Protein AF-A0A915CAQ6-F1 (afdb_monomer_lite)

Sequence (391 aa):
MERIHHPRQPLRGRGKQTKGQKGREEISNFCSMNRKTSDKEQSPTSMRLNNSSSSASVASRLYTNGTRGSRRGSFGSEPELINFSDTENSIHEFNEICSQVSSLSKKVNDMEEERMTSSEERSRLRTDNAVLTERVHILEEQMQAAEQRWKEKLSEEKARNRDIIARMEREKQLEIESCALKYQVLEKDCADLRREKEKQREEITELRKSLHELRDQFNDSNALCAELEEERIKLEREYKRFREEAQQDIDSSSELVEELSRQTDELRRQNHVPIPRQGSIAEQIVSMEGEIERLRAENKQLREQSEDLQAQLLHDSVERGQSLLADRLPSLAEELNGKDSTELMNALKEQEICNQKLRVYINGILMRVIELHPEILEIKEEHDQASSGAS

InterPro domains:
  IPR019018 Rab-binding domain FIP-RBD [PF09457] (343-380)
  IPR019018 Rab-binding domain FIP-RBD [PS51511] (318-380)
  IPR037245 FIP-RBD, C-terminal domain superfamily [SSF144270] (330-380)
  IPR051977 Rab11-interacting regulator of endocytosis and ciliogenesis [PTHR15726] (28-380)
  IPR057316 Rab11-FIP3/4 domain [PF25450] (122-243)

Radius of gyration: 86.71 Å; chains: 1; bounding box: 154×64×251 Å

Secondary structure (DSSP, 8-state):
----PPPP-----------HHHHHHHHHHHHHHHTSSS----------------THHHHTTSS-----------------------TTHHHHHHHHHHHHHHHHHHHHHHHHHHHHHHHHHHHHHHHHHHHHHHHHHHHHHHHHHHHHHHHHHHHHHHHHHHHHHHHHHHHHHHHHHHHHHHHHHHHHHHHHHHHHHHHHHHHHHHHHHHHHHHHHHHHHHHHHHHHHHHHHHHHHHHHHHHHHHHHHHHHHHHHHHHHHHHHHHHHHHHTTS-------HHHHHHHHHHHHHHHHHHHHHHHHHHHHHHHHHHHHHHHHHHHTTS-----GGGSTTSSHHHHHHHHHHHHHHHHHHHHHHHHHHHHHHHHH-GGGS--------S-----

Structure (mmCIF, N/CA/C/O backbone):
data_AF-A0A915CAQ6-F1
#
_entry.id   AF-A0A915CAQ6-F1
#
loop_
_atom_site.group_PDB
_atom_site.id
_atom_site.type_symbol
_atom_site.label_atom_id
_atom_site.label_alt_id
_atom_site.label_comp_id
_atom_site.label_asym_id
_atom_site.label_entity_id
_atom_site.label_seq_id
_atom_site.pdbx_PDB_ins_code
_atom_site.Cartn_x
_atom_site.Cartn_y
_atom_site.Cartn_z
_atom_site.occupancy
_atom_site.B_iso_or_equiv
_atom_site.auth_seq_id
_atom_site.auth_comp_id
_atom_site.auth_asym_id
_atom_site.auth_atom_id
_atom_site.pdbx_PDB_model_num
ATOM 1 N N . MET A 1 1 ? 18.342 -4.788 39.496 1.00 45.66 1 MET A N 1
ATOM 2 C CA . MET A 1 1 ? 17.064 -4.222 39.015 1.00 45.66 1 MET A CA 1
ATOM 3 C C . MET A 1 1 ? 17.383 -2.960 38.243 1.00 45.66 1 MET A C 1
ATOM 5 O O . MET A 1 1 ? 17.921 -2.019 38.816 1.00 45.66 1 MET A O 1
ATOM 9 N N . GLU A 1 2 ? 17.195 -3.013 36.931 1.00 39.81 2 GLU A N 1
ATOM 10 C CA . GLU A 1 2 ? 17.749 -2.048 35.978 1.00 39.81 2 GLU A CA 1
ATOM 11 C C . GLU A 1 2 ? 16.844 -0.822 35.809 1.00 39.81 2 GLU A C 1
ATOM 13 O O . GLU A 1 2 ? 15.620 -0.920 35.887 1.00 39.81 2 GLU A O 1
ATOM 18 N N . ARG A 1 3 ? 17.448 0.346 35.556 1.00 45.06 3 ARG A N 1
ATOM 19 C CA . ARG A 1 3 ? 16.719 1.562 35.172 1.00 45.06 3 ARG A CA 1
ATOM 20 C C . ARG A 1 3 ? 16.731 1.681 33.652 1.00 45.06 3 ARG A C 1
ATOM 22 O O . ARG A 1 3 ? 17.784 1.928 33.070 1.00 45.06 3 ARG A O 1
ATOM 29 N N . ILE A 1 4 ? 15.571 1.545 33.016 1.00 51.53 4 ILE A N 1
ATOM 30 C CA . ILE A 1 4 ? 15.434 1.730 31.567 1.00 51.53 4 ILE A CA 1
ATOM 31 C C . ILE A 1 4 ? 15.191 3.216 31.276 1.00 51.53 4 ILE A C 1
ATOM 33 O O . ILE A 1 4 ? 14.146 3.771 31.610 1.00 51.53 4 ILE A O 1
ATOM 37 N N . HIS A 1 5 ? 16.168 3.869 30.642 1.00 47.50 5 HIS A N 1
ATOM 38 C CA . HIS A 1 5 ? 16.011 5.212 30.082 1.00 47.50 5 HIS A CA 1
ATOM 39 C C . HIS A 1 5 ? 15.305 5.141 28.718 1.00 47.50 5 HIS A C 1
ATOM 41 O O . HIS A 1 5 ? 15.826 4.536 27.783 1.00 47.50 5 HIS A O 1
ATOM 47 N N . HIS A 1 6 ? 14.175 5.837 28.564 1.00 49.22 6 HIS A N 1
ATOM 48 C CA . HIS A 1 6 ? 13.579 6.111 27.251 1.00 49.22 6 HIS A CA 1
ATOM 49 C C . HIS A 1 6 ? 13.949 7.521 26.753 1.00 49.22 6 HIS A C 1
ATOM 51 O O . HIS A 1 6 ? 13.659 8.499 27.448 1.00 49.22 6 HIS A O 1
ATOM 57 N N . PRO A 1 7 ? 14.524 7.670 25.544 1.00 52.81 7 PRO A N 1
ATOM 58 C CA . PRO A 1 7 ? 14.706 8.972 24.914 1.00 52.81 7 PRO A CA 1
ATOM 59 C C . PRO A 1 7 ? 13.435 9.398 24.158 1.00 52.81 7 PRO A C 1
ATOM 61 O O . PRO A 1 7 ? 12.942 8.680 23.288 1.00 52.81 7 PRO A O 1
ATOM 64 N N . ARG A 1 8 ? 12.922 10.603 24.437 1.00 42.84 8 ARG A N 1
ATOM 65 C CA . ARG A 1 8 ? 11.896 11.242 23.594 1.00 42.84 8 ARG A CA 1
ATOM 66 C C . ARG A 1 8 ? 12.526 11.718 22.279 1.00 42.84 8 ARG A C 1
ATOM 68 O O . ARG A 1 8 ? 13.464 12.509 22.310 1.00 42.84 8 ARG A O 1
ATOM 75 N N . GLN A 1 9 ? 11.958 11.323 21.139 1.00 44.25 9 GLN A N 1
ATOM 76 C CA . GLN A 1 9 ? 12.182 11.988 19.846 1.00 44.25 9 GLN A CA 1
ATOM 77 C C . GLN A 1 9 ? 10.931 12.785 19.426 1.00 44.25 9 GLN A C 1
ATOM 79 O O . GLN A 1 9 ? 9.815 12.359 19.730 1.00 44.25 9 GLN A O 1
ATOM 84 N N . PRO A 1 10 ? 11.079 13.932 18.735 1.00 48.22 10 PRO A N 1
ATOM 85 C CA . PRO A 1 10 ? 9.948 14.763 18.329 1.00 48.22 10 PRO A CA 1
ATOM 86 C C . PRO A 1 10 ? 9.259 14.236 17.059 1.00 48.22 10 PRO A C 1
ATOM 88 O O . PRO A 1 10 ? 9.901 13.934 16.051 1.00 48.22 10 PRO A O 1
ATOM 91 N N . LEU A 1 11 ? 7.925 14.201 17.080 1.00 39.47 11 LEU A N 1
ATOM 92 C CA . LEU A 1 11 ? 7.094 13.817 15.936 1.00 39.47 11 LEU A CA 1
ATOM 93 C C . LEU A 1 11 ? 7.139 14.886 14.832 1.00 39.47 11 LEU A C 1
ATOM 95 O O . LEU A 1 11 ? 6.496 15.930 14.925 1.00 39.47 11 LEU A O 1
ATOM 99 N N . ARG A 1 12 ? 7.857 14.607 13.738 1.00 41.31 12 ARG A N 1
ATOM 100 C CA . ARG A 1 12 ? 7.813 15.432 12.520 1.00 41.31 12 ARG A CA 1
ATOM 101 C C . ARG A 1 12 ? 6.602 15.053 11.666 1.00 41.31 12 ARG A C 1
ATOM 103 O O . ARG A 1 12 ? 6.650 14.098 10.891 1.00 41.31 12 ARG A O 1
ATOM 110 N N . GLY A 1 13 ? 5.528 15.834 11.767 1.00 47.59 13 GLY A N 1
ATOM 111 C CA . GLY A 1 13 ? 4.395 15.732 10.849 1.00 47.59 13 GLY A CA 1
ATOM 112 C C . GLY A 1 13 ? 4.826 15.992 9.399 1.00 47.59 13 GLY A C 1
ATOM 113 O O . GLY A 1 13 ? 5.333 17.063 9.074 1.00 47.59 13 GLY A O 1
ATOM 114 N N . ARG A 1 14 ? 4.615 15.015 8.510 1.00 42.25 14 ARG A N 1
ATOM 115 C CA . ARG A 1 14 ? 4.667 15.205 7.052 1.00 42.25 14 ARG A CA 1
ATOM 116 C C . ARG A 1 14 ? 3.312 14.847 6.460 1.00 42.25 14 ARG A C 1
ATOM 118 O O . ARG A 1 14 ? 2.962 13.670 6.387 1.00 42.25 14 ARG A O 1
ATOM 125 N N . GLY A 1 15 ? 2.575 15.862 6.013 1.00 38.72 15 GLY A N 1
ATOM 126 C CA . GLY A 1 15 ? 1.339 15.671 5.260 1.00 38.72 15 GLY A CA 1
ATOM 127 C C . GLY A 1 15 ? 1.595 14.852 3.993 1.00 38.72 15 GLY A C 1
ATOM 128 O O . GLY A 1 15 ? 2.467 15.185 3.190 1.00 38.72 15 GLY A O 1
ATOM 129 N N . LYS A 1 16 ? 0.840 13.765 3.813 1.00 45.66 16 LYS A N 1
ATOM 130 C CA . LYS A 1 16 ? 0.852 12.952 2.590 1.00 45.66 16 LYS A CA 1
ATOM 131 C C . LYS A 1 16 ? -0.248 13.431 1.639 1.00 45.66 16 LYS A C 1
ATOM 133 O O . LYS A 1 16 ? -1.273 12.773 1.501 1.00 45.66 16 LYS A O 1
ATOM 138 N N . GLN A 1 17 ? -0.022 14.556 0.965 1.00 45.34 17 GLN A N 1
ATOM 139 C CA . GLN A 1 17 ? -0.811 14.920 -0.214 1.00 45.34 17 GLN A CA 1
ATOM 140 C C . GLN A 1 17 ? -0.200 14.300 -1.487 1.00 45.34 17 GLN A C 1
ATOM 142 O O . GLN A 1 17 ? 1.003 14.378 -1.731 1.00 45.34 17 GLN A O 1
ATOM 147 N N . THR A 1 18 ? -1.063 13.629 -2.256 1.00 50.72 18 THR A N 1
ATOM 148 C CA . THR A 1 18 ? -1.035 13.531 -3.731 1.00 50.72 18 THR A CA 1
ATOM 149 C C . THR A 1 18 ? 0.315 13.277 -4.434 1.00 50.72 18 THR A C 1
ATOM 151 O O . THR A 1 18 ? 0.734 14.032 -5.308 1.00 50.72 18 THR A O 1
ATOM 154 N N . LYS A 1 19 ? 0.953 12.123 -4.175 1.00 48.00 19 LYS A N 1
ATOM 155 C CA . LYS A 1 19 ? 2.024 11.591 -5.057 1.00 48.00 19 LYS A CA 1
ATOM 156 C C . LYS A 1 19 ? 1.569 10.567 -6.110 1.00 48.00 19 LYS A C 1
ATOM 158 O O . LYS A 1 19 ? 2.335 10.270 -7.016 1.00 48.00 19 LYS A O 1
ATOM 163 N N . GLY A 1 20 ? 0.335 10.058 -6.032 1.00 46.19 20 GLY A N 1
ATOM 164 C CA . GLY A 1 20 ? -0.175 9.043 -6.969 1.00 46.19 20 GLY A CA 1
ATOM 165 C C . GLY A 1 20 ? -0.535 9.563 -8.369 1.00 46.19 20 GLY A C 1
ATOM 166 O O . GLY A 1 20 ? -0.403 8.825 -9.337 1.00 46.19 20 GLY A O 1
ATOM 167 N N . GLN A 1 21 ? -0.957 10.827 -8.497 1.00 47.28 21 GLN A N 1
ATOM 168 C CA . GLN A 1 21 ? -1.364 11.401 -9.791 1.00 47.28 21 GLN A CA 1
ATOM 169 C C . GLN A 1 21 ? -0.182 11.957 -10.600 1.00 47.28 21 GLN A C 1
ATOM 171 O O . GLN A 1 21 ? -0.103 11.687 -11.795 1.00 47.28 21 GLN A O 1
ATOM 176 N N . LYS A 1 22 ? 0.794 12.616 -9.952 1.00 48.00 22 LYS A N 1
ATOM 177 C CA . LYS A 1 22 ? 1.984 13.150 -10.647 1.00 48.00 22 LYS A CA 1
ATOM 178 C C . LYS A 1 22 ? 2.792 12.076 -11.381 1.00 48.00 22 LYS A C 1
ATOM 180 O O . LYS A 1 22 ? 3.238 12.322 -12.491 1.00 48.00 22 LYS A O 1
ATOM 185 N N . GLY A 1 23 ? 2.898 10.864 -10.828 1.00 47.53 23 GLY A N 1
ATOM 186 C CA . GLY A 1 23 ? 3.593 9.758 -11.500 1.00 47.53 23 GLY A CA 1
ATOM 187 C C . GLY A 1 23 ? 2.935 9.313 -12.815 1.00 47.53 23 GLY A C 1
ATOM 188 O O . GLY A 1 23 ? 3.640 8.967 -13.758 1.00 47.53 23 GLY A O 1
ATOM 189 N N . ARG A 1 24 ? 1.597 9.362 -12.922 1.00 53.81 24 ARG A N 1
ATOM 190 C CA . ARG A 1 24 ? 0.892 9.008 -14.169 1.00 53.81 24 ARG A CA 1
ATOM 191 C C . ARG A 1 24 ? 1.037 10.103 -15.235 1.00 53.81 24 ARG A C 1
ATOM 193 O O . ARG A 1 24 ? 1.208 9.778 -16.408 1.00 53.81 24 ARG A O 1
ATOM 200 N N . GLU A 1 25 ? 1.044 11.376 -14.840 1.00 50.06 25 GLU A N 1
ATOM 201 C CA . GLU A 1 25 ? 1.301 12.497 -15.759 1.00 50.06 25 GLU A CA 1
ATOM 202 C C . GLU A 1 25 ? 2.766 12.562 -16.211 1.00 50.06 25 GLU A C 1
ATOM 204 O O . GLU A 1 25 ? 3.023 12.756 -17.395 1.00 50.06 25 GLU A O 1
ATOM 209 N N . GLU A 1 26 ? 3.737 12.335 -15.322 1.00 51.25 26 GLU A N 1
ATOM 210 C CA . GLU A 1 26 ? 5.166 12.341 -15.669 1.00 51.25 26 GLU A CA 1
ATOM 211 C C . GLU A 1 26 ? 5.537 11.188 -16.621 1.00 51.25 26 GLU A C 1
ATOM 213 O O . GLU A 1 26 ? 6.258 11.417 -17.592 1.00 51.25 26 GLU A O 1
ATOM 218 N N . ILE A 1 27 ? 4.985 9.981 -16.437 1.00 55.75 27 ILE A N 1
ATOM 219 C CA . ILE A 1 27 ? 5.202 8.852 -17.364 1.00 55.75 27 ILE A CA 1
ATOM 220 C C . ILE A 1 27 ? 4.493 9.091 -18.710 1.00 55.75 27 ILE A C 1
ATOM 222 O O . ILE A 1 27 ? 5.084 8.849 -19.767 1.00 55.75 27 ILE A O 1
ATOM 226 N N . SER A 1 28 ? 3.265 9.625 -18.701 1.00 53.25 28 SER A N 1
ATOM 227 C CA . SER A 1 28 ? 2.545 10.000 -19.929 1.00 53.25 28 SER A CA 1
ATOM 228 C C . SER A 1 28 ? 3.283 11.092 -20.714 1.00 53.25 28 SER A C 1
ATOM 230 O O . SER A 1 28 ? 3.438 10.992 -21.934 1.00 53.25 28 SER A O 1
ATOM 232 N N . ASN A 1 29 ? 3.832 12.093 -20.019 1.00 49.09 29 ASN A N 1
ATOM 233 C CA . ASN A 1 29 ? 4.634 13.155 -20.621 1.00 49.09 29 ASN A CA 1
ATOM 234 C C . ASN A 1 29 ? 5.987 12.638 -21.127 1.00 49.09 29 ASN A C 1
ATOM 236 O O . ASN A 1 29 ? 6.391 13.014 -22.222 1.00 49.09 29 ASN A O 1
ATOM 240 N N . PHE A 1 30 ? 6.660 11.720 -20.424 1.00 49.66 30 PHE A N 1
ATOM 241 C CA . PHE A 1 30 ? 7.912 11.118 -20.905 1.00 49.66 30 PHE A CA 1
ATOM 242 C C . PHE A 1 30 ? 7.705 10.218 -22.139 1.00 49.66 30 PHE A C 1
ATOM 244 O O . PHE A 1 30 ? 8.549 10.179 -23.039 1.00 49.66 30 PHE A O 1
ATOM 251 N N . CYS A 1 31 ? 6.556 9.540 -22.235 1.00 50.69 31 CYS A N 1
ATOM 252 C CA . CYS A 1 31 ? 6.166 8.799 -23.436 1.00 50.69 31 CYS A CA 1
ATOM 253 C C . CYS A 1 31 ? 5.751 9.746 -24.584 1.00 50.69 31 CYS A C 1
ATOM 255 O O . CYS A 1 31 ? 6.116 9.524 -25.738 1.00 50.69 31 CYS A O 1
ATOM 257 N N . SER A 1 32 ? 5.068 10.854 -24.273 1.00 46.44 32 SER A N 1
ATOM 258 C CA . SER A 1 32 ? 4.627 11.858 -25.257 1.00 46.44 32 SER A CA 1
ATOM 259 C C . SER A 1 32 ? 5.766 12.730 -25.802 1.00 46.44 32 SER A C 1
ATOM 261 O O . SER A 1 32 ? 5.755 13.064 -26.987 1.00 46.44 32 SER A O 1
ATOM 263 N N . MET A 1 33 ? 6.782 13.051 -24.992 1.00 44.84 33 MET A N 1
ATOM 264 C CA . MET A 1 33 ? 8.000 13.738 -25.447 1.00 44.84 33 MET A CA 1
ATOM 265 C C . MET A 1 33 ? 8.790 12.887 -26.451 1.00 44.84 33 MET A C 1
ATOM 267 O O . MET A 1 33 ? 9.330 13.432 -27.409 1.00 44.84 33 MET A O 1
ATOM 271 N N . ASN A 1 34 ? 8.805 11.559 -26.287 1.00 42.62 34 ASN A N 1
ATOM 272 C CA . ASN A 1 34 ? 9.502 10.644 -27.200 1.00 42.62 34 ASN A CA 1
ATOM 273 C C . ASN A 1 34 ? 8.703 10.284 -28.469 1.00 42.62 34 ASN A C 1
ATOM 275 O O . ASN A 1 34 ? 9.288 9.777 -29.419 1.00 42.62 34 ASN A O 1
ATOM 279 N N . ARG A 1 35 ? 7.394 10.578 -28.542 1.00 42.09 35 ARG A N 1
ATOM 280 C CA . ARG A 1 35 ? 6.605 10.428 -29.787 1.00 42.09 35 ARG A CA 1
ATOM 281 C C . ARG A 1 35 ? 6.648 11.651 -30.712 1.00 42.09 35 ARG A C 1
ATOM 283 O O . ARG A 1 35 ? 6.119 11.580 -31.812 1.00 42.09 35 ARG A O 1
ATOM 290 N N . LYS A 1 36 ? 7.261 12.769 -30.300 1.00 40.84 36 LYS A N 1
ATOM 291 C CA . LYS A 1 36 ? 7.326 14.018 -31.094 1.00 40.84 36 LYS A CA 1
ATOM 292 C C . LYS A 1 36 ? 8.656 14.263 -31.821 1.00 40.84 36 LYS A C 1
ATOM 294 O O . LYS A 1 36 ? 8.844 15.332 -32.393 1.00 40.84 36 LYS A O 1
ATOM 299 N N . THR A 1 37 ? 9.559 13.284 -31.833 1.00 42.47 37 THR A N 1
ATOM 300 C CA . THR A 1 37 ? 10.855 13.344 -32.540 1.00 42.47 37 THR A CA 1
ATOM 301 C C . THR A 1 37 ? 10.961 12.375 -33.723 1.00 42.47 37 THR A C 1
ATOM 303 O O . THR A 1 37 ? 12.004 12.320 -34.365 1.00 42.47 37 THR A O 1
ATOM 306 N N . SER A 1 38 ? 9.883 11.657 -34.051 1.00 41.78 38 SER A N 1
ATOM 307 C CA . SER A 1 38 ? 9.782 10.778 -35.225 1.00 41.78 38 SER A CA 1
ATOM 308 C C . SER A 1 38 ? 8.689 11.286 -36.165 1.00 41.78 38 SER A C 1
ATOM 310 O O . SER A 1 38 ? 7.593 10.749 -36.159 1.00 41.78 38 SER A O 1
ATOM 312 N N . ASP A 1 39 ? 8.976 12.388 -36.867 1.00 43.59 39 ASP A N 1
ATOM 313 C CA . ASP A 1 39 ? 8.376 12.773 -38.162 1.00 43.59 39 ASP A CA 1
ATOM 314 C C . ASP A 1 39 ? 8.974 14.109 -38.630 1.00 43.59 39 ASP A C 1
ATOM 316 O O . ASP A 1 39 ? 8.360 15.180 -38.609 1.00 43.59 39 ASP A O 1
ATOM 320 N N . LYS A 1 40 ? 10.248 14.046 -39.027 1.00 38.53 40 LYS A N 1
ATOM 321 C CA . LYS A 1 40 ? 10.886 15.048 -39.885 1.00 38.53 40 LYS A CA 1
ATOM 322 C C . LYS A 1 40 ? 12.073 14.412 -40.598 1.00 38.53 40 LYS A C 1
ATOM 324 O O . LYS A 1 40 ? 13.230 14.659 -40.267 1.00 38.53 40 LYS A O 1
ATOM 329 N N . GLU A 1 41 ? 11.767 13.613 -41.619 1.00 42.31 41 GLU A N 1
ATOM 330 C CA . GLU A 1 41 ? 12.721 13.312 -42.687 1.00 42.31 41 GLU A CA 1
ATOM 331 C C . GLU A 1 41 ? 13.045 14.602 -43.459 1.00 42.31 41 GLU A C 1
ATOM 333 O O . GLU A 1 41 ? 12.572 14.851 -44.565 1.00 42.31 41 GLU A O 1
ATOM 338 N N . GLN A 1 42 ? 13.874 15.460 -42.866 1.00 38.00 42 GLN A N 1
ATOM 339 C CA . GLN A 1 42 ? 14.702 16.348 -43.663 1.00 38.00 42 GLN A CA 1
ATOM 340 C C . GLN A 1 42 ? 15.878 15.513 -44.146 1.00 38.00 42 GLN A C 1
ATOM 342 O O . GLN A 1 42 ? 16.728 15.099 -43.357 1.00 38.00 42 GLN A O 1
ATOM 347 N N . SER A 1 43 ? 15.882 15.233 -45.450 1.00 39.94 43 SER A N 1
ATOM 348 C CA . SER A 1 43 ? 16.961 14.517 -46.124 1.00 39.94 43 SER A CA 1
ATOM 349 C C . SER A 1 43 ? 18.317 15.079 -45.685 1.00 39.94 43 SER A C 1
ATOM 351 O O . SER A 1 43 ? 18.479 16.307 -45.740 1.00 39.94 43 SER A O 1
ATOM 353 N N . PRO A 1 44 ? 19.309 14.245 -45.317 1.00 40.28 44 PRO A N 1
ATOM 354 C CA . PRO A 1 44 ? 20.661 14.748 -45.157 1.00 40.28 44 PRO A CA 1
ATOM 355 C C . PRO A 1 44 ? 21.065 15.391 -46.481 1.00 40.28 44 PRO A C 1
ATOM 357 O O . PRO A 1 44 ? 20.856 14.811 -47.550 1.00 40.28 44 PRO A O 1
ATOM 360 N N . THR A 1 45 ? 21.592 16.609 -46.407 1.00 41.75 45 THR A N 1
ATOM 361 C CA . THR A 1 45 ? 22.032 17.386 -47.560 1.00 41.75 45 THR A CA 1
ATOM 362 C C . THR A 1 45 ? 23.013 16.564 -48.384 1.00 41.75 45 THR A C 1
ATOM 364 O O . THR A 1 45 ? 24.196 16.463 -48.066 1.00 41.75 45 THR A O 1
ATOM 367 N N . SER A 1 46 ? 22.511 15.987 -49.479 1.00 33.41 46 SER A N 1
ATOM 368 C CA . SER A 1 46 ? 23.353 15.454 -50.537 1.00 33.41 46 SER A CA 1
ATOM 369 C C . SER A 1 46 ? 24.246 16.597 -50.989 1.00 33.41 46 SER A C 1
ATOM 371 O O . SER A 1 46 ? 23.764 17.542 -51.619 1.00 33.41 46 SER A O 1
ATOM 373 N N . MET A 1 47 ? 25.543 16.513 -50.689 1.00 35.84 47 MET A N 1
ATOM 374 C CA . MET A 1 47 ? 26.521 17.344 -51.373 1.00 35.84 47 MET A CA 1
ATOM 375 C C . MET A 1 47 ? 26.396 17.004 -52.855 1.00 35.84 47 MET A C 1
ATOM 377 O O . MET A 1 47 ? 26.829 15.940 -53.297 1.00 35.84 47 MET A O 1
ATOM 381 N N . ARG A 1 48 ? 25.743 17.885 -53.620 1.00 39.25 48 ARG A N 1
ATOM 382 C CA . ARG A 1 48 ? 25.778 17.858 -55.080 1.00 39.25 48 ARG A CA 1
ATOM 383 C C . ARG A 1 48 ? 27.204 18.194 -55.502 1.00 39.25 48 ARG A C 1
ATOM 385 O O . ARG A 1 48 ? 27.510 19.329 -55.852 1.00 39.25 48 ARG A O 1
ATOM 392 N N . LEU A 1 49 ? 28.075 17.192 -55.463 1.00 38.69 49 LEU A N 1
ATOM 393 C CA . LEU A 1 49 ? 29.256 17.190 -56.304 1.00 38.69 49 LEU A CA 1
ATOM 394 C C . LEU A 1 49 ? 28.740 17.142 -57.741 1.00 38.69 49 LEU A C 1
ATOM 396 O O . LEU A 1 49 ? 28.046 16.203 -58.134 1.00 38.69 49 LEU A O 1
ATOM 400 N N . ASN A 1 50 ? 28.997 18.216 -58.487 1.00 35.88 50 ASN A N 1
ATOM 401 C CA . ASN A 1 50 ? 28.570 18.342 -59.873 1.00 35.88 50 ASN A CA 1
ATOM 402 C C . ASN A 1 50 ? 29.173 17.204 -60.701 1.00 35.88 50 ASN A C 1
ATOM 404 O O . ASN A 1 50 ? 30.336 17.273 -61.099 1.00 35.88 50 ASN A O 1
ATOM 408 N N . ASN A 1 51 ? 28.360 16.208 -61.052 1.00 48.44 51 ASN A N 1
ATOM 409 C CA . ASN A 1 51 ? 28.681 15.327 -62.165 1.00 48.44 51 ASN A CA 1
ATOM 410 C C . ASN A 1 51 ? 28.483 16.099 -63.478 1.00 48.44 51 ASN A C 1
ATOM 412 O O . ASN A 1 51 ? 27.435 16.021 -64.118 1.00 48.44 51 ASN A O 1
ATOM 416 N N . SER A 1 52 ? 29.461 16.934 -63.825 1.00 44.19 52 SER A N 1
ATOM 417 C CA . SER A 1 52 ? 29.534 17.667 -65.091 1.00 44.19 52 SER A CA 1
ATOM 418 C C . SER A 1 52 ? 30.962 18.140 -65.347 1.00 44.19 52 SER A C 1
ATOM 420 O O . SER A 1 52 ? 31.265 19.318 -65.167 1.00 44.19 52 SER A O 1
ATOM 422 N N . SER A 1 53 ? 31.833 17.213 -65.758 1.00 39.72 53 SER A N 1
ATOM 423 C CA . SER A 1 53 ? 32.818 17.389 -66.846 1.00 39.72 53 SER A CA 1
ATOM 424 C C . SER A 1 53 ? 33.757 16.183 -66.904 1.00 39.72 53 SER A C 1
ATOM 426 O O . SER A 1 53 ? 34.862 16.219 -66.371 1.00 39.72 53 SER A O 1
ATOM 428 N N . SER A 1 54 ? 33.347 15.112 -67.587 1.00 41.72 54 SER A N 1
ATOM 429 C CA . SER A 1 54 ? 34.303 14.081 -68.005 1.00 41.72 54 SER A CA 1
ATOM 430 C C . SER A 1 54 ? 35.311 14.697 -68.979 1.00 41.72 54 SER A C 1
ATOM 432 O O . SER A 1 54 ? 34.916 15.303 -69.983 1.00 41.72 54 SER A O 1
ATOM 434 N N . SER A 1 55 ? 36.603 14.489 -68.721 1.00 47.03 55 SER A N 1
ATOM 435 C CA . SER A 1 55 ? 37.737 15.014 -69.501 1.00 47.03 55 SER A CA 1
ATOM 436 C C . SER A 1 55 ? 37.686 14.654 -70.998 1.00 47.03 55 SER A C 1
ATOM 438 O O . SER A 1 55 ? 38.235 15.368 -71.835 1.00 47.03 55 SER A O 1
ATOM 440 N N . ALA A 1 56 ? 36.948 13.598 -71.359 1.00 49.53 56 ALA A N 1
ATOM 441 C CA . ALA A 1 56 ? 36.684 13.180 -72.738 1.00 49.53 56 ALA A CA 1
ATOM 442 C C . ALA A 1 56 ? 35.918 14.224 -73.589 1.00 49.53 56 ALA A C 1
ATOM 444 O O . ALA A 1 56 ? 36.060 14.256 -74.813 1.00 49.53 56 ALA A O 1
ATOM 445 N N . SER A 1 57 ? 35.132 15.108 -72.961 1.00 45.66 57 SER A N 1
ATOM 446 C CA . SER A 1 57 ? 34.252 16.067 -73.660 1.00 45.66 57 SER A CA 1
ATOM 447 C C . SER A 1 57 ? 35.014 17.183 -74.390 1.00 45.66 57 SER A C 1
ATOM 449 O O . SER A 1 57 ? 34.489 17.787 -75.326 1.00 45.66 57 SER A O 1
ATOM 451 N N . VAL A 1 58 ? 36.245 17.479 -73.957 1.00 51.09 58 VAL A N 1
ATOM 452 C CA . VAL A 1 58 ? 37.069 18.571 -74.505 1.00 51.09 58 VAL A CA 1
ATOM 453 C C . VAL A 1 58 ? 37.948 18.078 -75.662 1.00 51.09 58 VAL A C 1
ATOM 455 O O . VAL A 1 58 ? 38.122 18.793 -76.648 1.00 51.09 58 VAL A O 1
ATOM 458 N N . ALA A 1 59 ? 38.425 16.830 -75.603 1.00 47.22 59 ALA A N 1
ATOM 459 C CA . ALA A 1 59 ? 39.316 16.245 -76.611 1.00 47.22 59 ALA A CA 1
ATOM 460 C C . ALA A 1 59 ? 38.673 16.103 -78.008 1.00 47.22 59 ALA A C 1
ATOM 462 O O . ALA A 1 59 ? 39.353 16.237 -79.025 1.00 47.22 59 ALA A O 1
ATOM 463 N N . SER A 1 60 ? 37.351 15.908 -78.079 1.00 50.16 60 SER A N 1
ATOM 464 C CA . SER A 1 60 ? 36.634 15.726 -79.355 1.00 50.16 60 SER A CA 1
ATOM 465 C C . SER A 1 60 ? 36.471 17.014 -80.183 1.00 50.16 60 SER A C 1
ATOM 467 O O . SER A 1 60 ? 36.050 16.951 -81.336 1.00 50.16 60 SER A O 1
ATOM 469 N N . ARG A 1 61 ? 36.802 18.193 -79.631 1.00 51.91 61 ARG A N 1
ATOM 470 C CA . ARG A 1 61 ? 36.630 19.497 -80.307 1.00 51.91 61 ARG A CA 1
ATOM 471 C C . ARG A 1 61 ? 37.843 19.984 -81.109 1.00 51.91 61 ARG A C 1
ATOM 473 O O . ARG A 1 61 ? 37.746 21.029 -81.742 1.00 51.91 61 ARG A O 1
ATOM 480 N N . LEU A 1 62 ? 38.957 19.247 -81.112 1.00 51.59 62 LEU A N 1
ATOM 481 C CA . LEU A 1 62 ? 40.196 19.652 -81.800 1.00 51.59 62 LEU A CA 1
ATOM 482 C C . LEU A 1 62 ? 40.503 18.869 -83.091 1.00 51.59 62 LEU A C 1
ATOM 484 O O . LEU A 1 62 ? 41.445 19.218 -83.793 1.00 51.59 62 LEU A O 1
ATOM 488 N N . TYR A 1 63 ? 39.697 17.858 -83.442 1.00 47.16 63 TYR A N 1
ATOM 489 C CA . TYR A 1 63 ? 39.946 16.973 -84.596 1.00 47.16 63 TYR A CA 1
ATOM 490 C C . TYR A 1 63 ? 38.881 17.029 -85.707 1.00 47.16 63 TYR A C 1
ATOM 492 O O . TYR A 1 63 ? 38.810 16.137 -86.548 1.00 47.16 63 TYR A O 1
ATOM 500 N N . THR A 1 64 ? 38.068 18.089 -85.761 1.00 49.34 64 THR A N 1
ATOM 501 C CA . THR A 1 64 ? 37.101 18.314 -86.853 1.00 49.34 64 THR A CA 1
ATOM 502 C C . THR A 1 64 ? 37.077 19.770 -87.323 1.00 49.34 64 THR A C 1
ATOM 504 O O . THR A 1 64 ? 36.168 20.527 -87.005 1.00 49.34 64 THR A O 1
ATOM 507 N N . ASN A 1 65 ? 38.069 20.163 -88.132 1.00 39.75 65 ASN A N 1
ATOM 508 C CA . ASN A 1 65 ? 37.847 21.141 -89.206 1.00 39.75 65 ASN A CA 1
ATOM 509 C C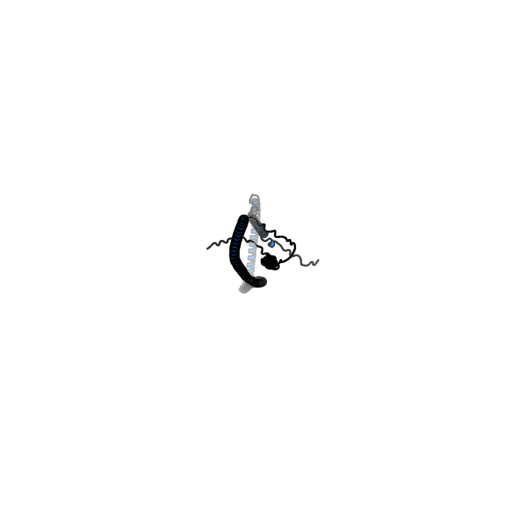 . ASN A 1 65 ? 38.974 21.108 -90.249 1.00 39.75 65 ASN A C 1
ATOM 511 O O . ASN A 1 65 ? 39.945 21.859 -90.191 1.00 39.75 65 ASN A O 1
ATOM 515 N N . GLY A 1 66 ? 38.812 20.230 -91.237 1.00 40.72 66 GLY A N 1
ATOM 516 C CA . GLY A 1 66 ? 39.528 20.338 -92.502 1.00 40.72 66 GLY A CA 1
ATOM 517 C C . GLY A 1 66 ? 38.758 21.197 -93.510 1.00 40.72 66 GLY A C 1
ATOM 518 O O . GLY A 1 66 ? 37.532 21.158 -93.574 1.00 40.72 66 GLY A O 1
ATOM 519 N N . THR A 1 67 ? 39.513 21.877 -94.373 1.00 44.91 67 THR A N 1
ATOM 520 C CA . THR A 1 67 ? 39.130 22.138 -95.773 1.00 44.91 67 THR A CA 1
ATOM 521 C C . THR A 1 67 ? 38.061 23.207 -96.063 1.00 44.91 67 THR A C 1
ATOM 523 O O . THR A 1 67 ? 36.952 22.919 -96.506 1.00 44.91 67 THR A O 1
ATOM 526 N N . ARG A 1 68 ? 38.487 24.474 -96.020 1.00 43.56 68 ARG A N 1
ATOM 527 C CA . ARG A 1 68 ? 38.114 25.545 -96.973 1.00 43.56 68 ARG A CA 1
ATOM 528 C C . ARG A 1 68 ? 39.327 26.488 -97.058 1.00 43.56 68 ARG A C 1
ATOM 530 O O . ARG A 1 68 ? 39.815 26.911 -96.024 1.00 43.56 68 ARG A O 1
ATOM 537 N N . GLY A 1 69 ? 39.909 26.835 -98.202 1.00 37.47 69 GLY A N 1
ATOM 538 C CA . GLY A 1 69 ? 39.440 26.697 -99.577 1.00 37.47 69 GLY A CA 1
ATOM 539 C C . GLY A 1 69 ? 39.386 28.070 -100.244 1.00 37.47 69 GLY A C 1
ATOM 540 O O . GLY A 1 69 ? 38.302 28.615 -100.408 1.00 37.47 69 GLY A O 1
ATOM 541 N N . SER A 1 70 ? 40.540 28.623 -100.629 1.00 37.16 70 SER A N 1
ATOM 542 C CA . SER A 1 70 ? 40.613 29.775 -101.535 1.00 37.16 70 SER A CA 1
ATOM 543 C C . SER A 1 70 ? 41.809 29.635 -102.477 1.00 37.16 70 SER A C 1
ATOM 545 O O . SER A 1 70 ? 42.865 29.143 -102.088 1.00 37.16 70 SER A O 1
ATOM 547 N N . ARG A 1 71 ? 41.606 30.009 -103.741 1.00 38.41 71 ARG A N 1
ATOM 548 C CA . ARG A 1 71 ? 42.566 29.886 -104.850 1.00 38.41 71 ARG A CA 1
ATOM 549 C C . ARG A 1 71 ? 43.116 31.270 -105.225 1.00 38.41 71 ARG A C 1
ATOM 551 O O . ARG A 1 71 ? 42.394 32.246 -105.045 1.00 38.41 71 ARG A O 1
ATOM 558 N N . ARG A 1 72 ? 44.245 31.276 -105.962 1.00 36.91 72 ARG A N 1
ATOM 559 C CA . ARG A 1 72 ? 44.494 32.023 -107.233 1.00 36.91 72 ARG A CA 1
ATOM 560 C C . ARG A 1 72 ? 45.723 32.956 -107.241 1.00 36.91 72 ARG A C 1
ATOM 562 O O . ARG A 1 72 ? 45.918 33.723 -106.312 1.00 36.91 72 ARG A O 1
ATOM 569 N N . GLY A 1 73 ? 46.450 32.944 -108.373 1.00 34.31 73 GLY A N 1
ATOM 570 C CA . GLY A 1 73 ? 47.604 33.812 -108.700 1.00 34.31 73 GLY A CA 1
ATOM 571 C C . GLY A 1 73 ? 48.944 33.087 -108.508 1.00 34.31 73 GLY A C 1
ATOM 572 O O . GLY A 1 73 ? 49.367 32.963 -107.372 1.00 34.31 73 GLY A O 1
ATOM 573 N N . SER A 1 74 ? 49.632 32.491 -109.494 1.00 38.09 74 SER A N 1
ATOM 574 C CA . SER A 1 74 ? 49.621 32.574 -110.974 1.00 38.09 74 SER A CA 1
ATOM 575 C C . SER A 1 74 ? 50.283 33.811 -111.600 1.00 38.09 74 SER A C 1
ATOM 577 O O . SER A 1 74 ? 49.562 34.666 -112.099 1.00 38.09 74 SER A O 1
ATOM 579 N N . PHE A 1 75 ? 51.622 33.802 -111.641 1.00 37.34 75 PHE A N 1
ATOM 580 C CA . PHE A 1 75 ? 52.570 34.432 -112.592 1.00 37.34 75 PHE A CA 1
ATOM 581 C C . PHE A 1 75 ? 53.928 33.703 -112.361 1.00 37.34 75 PHE A C 1
ATOM 583 O O . PHE A 1 75 ? 54.227 33.423 -111.204 1.00 37.34 75 PHE A O 1
ATOM 590 N N . GLY A 1 76 ? 54.768 33.269 -113.315 1.00 33.88 76 GLY A N 1
ATOM 591 C CA . GLY A 1 76 ? 54.776 33.406 -114.780 1.00 33.88 76 GLY A CA 1
ATOM 592 C C . GLY A 1 76 ? 55.198 34.812 -115.210 1.00 33.88 76 GLY A C 1
ATOM 593 O O . GLY A 1 76 ? 54.386 35.711 -115.037 1.00 33.88 76 GLY A O 1
ATOM 594 N N . SER A 1 77 ? 56.378 35.094 -115.765 1.00 37.19 77 SER A N 1
ATOM 595 C CA . SER A 1 77 ? 57.464 34.277 -116.360 1.00 37.19 77 SER A CA 1
ATOM 596 C C . SER A 1 77 ? 58.848 34.734 -115.791 1.00 37.19 77 SER A C 1
ATOM 598 O O . SER A 1 77 ? 58.848 35.213 -114.660 1.00 37.19 77 SER A O 1
ATOM 600 N N . GLU A 1 78 ? 60.060 34.586 -116.361 1.00 33.88 78 GLU A N 1
ATOM 601 C CA . GLU A 1 78 ? 60.605 34.015 -117.620 1.00 33.88 78 GLU A CA 1
ATOM 602 C C . GLU A 1 78 ? 62.110 33.633 -117.417 1.00 33.88 78 GLU A C 1
ATOM 604 O O . GLU A 1 78 ? 62.707 34.142 -116.467 1.00 33.88 78 GLU A O 1
ATOM 609 N N . PRO A 1 79 ? 62.754 32.762 -118.236 1.00 49.31 79 PRO A N 1
ATOM 610 C CA . PRO A 1 79 ? 64.180 32.429 -118.101 1.00 49.31 79 PRO A CA 1
ATOM 611 C C . PRO A 1 79 ? 65.068 33.183 -119.114 1.00 49.31 79 PRO A C 1
ATOM 613 O O . PRO A 1 79 ? 65.067 32.857 -120.302 1.00 49.31 79 PRO A O 1
ATOM 616 N N . GLU A 1 80 ? 65.883 34.139 -118.658 1.00 41.31 80 GLU A N 1
ATOM 617 C CA . GLU A 1 80 ? 66.802 34.878 -119.541 1.00 41.31 80 GLU A CA 1
ATOM 618 C C . GLU A 1 80 ? 68.228 34.298 -119.589 1.00 41.31 80 GLU A C 1
ATOM 620 O O . GLU A 1 80 ? 69.050 34.487 -118.701 1.00 41.31 80 GLU A O 1
ATOM 625 N N . LEU A 1 81 ? 68.486 33.617 -120.709 1.00 44.41 81 LEU A N 1
ATOM 626 C CA . LEU A 1 81 ? 69.648 33.800 -121.591 1.00 44.41 81 LEU A CA 1
ATOM 627 C C . LEU A 1 81 ? 71.066 33.797 -120.979 1.00 44.41 81 LEU A C 1
ATOM 629 O O . LEU A 1 81 ? 71.632 34.813 -120.584 1.00 44.41 81 LEU A O 1
ATOM 633 N N . ILE A 1 82 ? 71.693 32.628 -121.121 1.00 42.72 82 ILE A N 1
ATOM 634 C CA . ILE A 1 82 ? 73.134 32.369 -121.009 1.00 42.72 82 ILE A CA 1
ATOM 635 C C . ILE A 1 82 ? 73.924 33.330 -121.919 1.00 42.72 82 ILE A C 1
ATOM 637 O O . ILE A 1 82 ? 73.828 33.246 -123.147 1.00 42.72 82 ILE A O 1
ATOM 641 N N . ASN A 1 83 ? 74.753 34.196 -121.331 1.00 43.78 83 ASN A N 1
ATOM 642 C CA . ASN A 1 83 ? 75.684 35.050 -122.069 1.00 43.78 83 ASN A CA 1
ATOM 643 C C . ASN A 1 83 ? 77.070 34.389 -122.161 1.00 43.78 83 ASN A C 1
ATOM 645 O O . ASN A 1 83 ? 77.770 34.253 -121.160 1.00 43.78 83 ASN A O 1
ATOM 649 N N . PHE A 1 84 ? 77.483 33.998 -123.366 1.00 39.41 84 PHE A N 1
ATOM 650 C CA . PHE A 1 84 ? 78.788 33.378 -123.607 1.00 39.41 84 PHE A CA 1
ATOM 651 C C . PHE A 1 84 ? 79.910 34.430 -123.667 1.00 39.41 84 PHE A C 1
ATOM 653 O O . PHE A 1 84 ? 80.179 34.984 -124.732 1.00 39.41 84 PHE A O 1
ATOM 660 N N . SER A 1 85 ? 80.616 34.651 -122.554 1.00 42.94 85 SER A N 1
ATOM 661 C CA . SER A 1 85 ? 81.986 35.190 -122.566 1.00 42.94 85 SER A CA 1
ATOM 662 C C . SER A 1 85 ? 82.798 34.681 -121.374 1.00 42.94 85 SER A C 1
ATOM 664 O O . SER A 1 85 ? 82.303 34.633 -120.251 1.00 42.94 85 SER A O 1
ATOM 666 N N . ASP A 1 86 ? 84.055 34.346 -121.660 1.00 41.19 86 ASP A N 1
ATOM 667 C CA . ASP A 1 86 ? 85.125 33.932 -120.747 1.00 41.19 86 ASP A CA 1
ATOM 668 C C . ASP A 1 86 ? 84.927 32.629 -119.952 1.00 41.19 86 ASP A C 1
ATOM 670 O O . ASP A 1 86 ? 84.149 32.507 -119.005 1.00 41.19 86 ASP A O 1
ATOM 674 N N . THR A 1 87 ? 85.782 31.657 -120.284 1.00 54.34 87 THR A N 1
ATOM 675 C CA . THR A 1 87 ? 85.965 30.364 -119.602 1.00 54.34 87 THR A CA 1
ATOM 676 C C . THR A 1 87 ? 86.369 30.467 -118.126 1.00 54.34 87 THR A C 1
ATOM 678 O O . THR A 1 87 ? 86.430 29.448 -117.449 1.00 54.34 87 THR A O 1
ATOM 681 N N . GLU A 1 88 ? 86.629 31.671 -117.616 1.00 55.88 88 GLU A N 1
ATOM 682 C CA . GLU A 1 88 ? 86.947 31.941 -116.210 1.00 55.88 88 GLU A CA 1
ATOM 683 C C . GLU A 1 88 ? 85.672 32.243 -115.391 1.00 55.88 88 GLU A C 1
ATOM 685 O O . GLU A 1 88 ? 85.502 31.718 -114.290 1.00 55.88 88 GLU A O 1
ATOM 690 N N . ASN A 1 89 ? 84.692 32.954 -115.968 1.00 56.44 89 ASN A N 1
ATOM 691 C CA . ASN A 1 89 ? 83.403 33.229 -115.315 1.00 56.44 89 ASN A CA 1
ATOM 692 C C . ASN A 1 89 ? 82.541 31.968 -115.162 1.00 56.44 89 ASN A C 1
ATOM 694 O O . ASN A 1 89 ? 81.908 31.780 -114.126 1.00 56.44 89 ASN A O 1
ATOM 698 N N . SER A 1 90 ? 82.575 31.059 -116.142 1.00 56.66 90 SER A N 1
ATOM 699 C CA . SER A 1 90 ? 81.874 29.768 -116.048 1.00 56.66 90 SER A CA 1
ATOM 700 C C . SER A 1 90 ? 82.422 28.881 -114.916 1.00 56.66 90 SER A C 1
ATOM 702 O O . SER A 1 90 ? 81.667 28.131 -114.299 1.00 56.66 90 SER A O 1
ATOM 704 N N . ILE A 1 91 ? 83.714 29.005 -114.578 1.00 63.41 91 ILE A N 1
ATOM 705 C CA . ILE A 1 91 ? 84.319 28.324 -113.423 1.00 63.41 91 ILE A CA 1
ATOM 706 C C . ILE A 1 91 ? 83.851 28.969 -112.111 1.00 63.41 91 ILE A C 1
ATOM 708 O O . ILE A 1 91 ? 83.584 28.254 -111.146 1.00 63.41 91 ILE A O 1
ATOM 712 N N . HIS A 1 92 ? 83.709 30.296 -112.057 1.00 68.25 92 HIS A N 1
ATOM 713 C CA . HIS A 1 92 ? 83.141 30.981 -110.892 1.00 68.25 92 HIS A CA 1
ATOM 714 C C . HIS A 1 92 ? 81.670 30.613 -110.659 1.00 68.25 92 HIS A C 1
ATOM 716 O O . HIS A 1 92 ? 81.329 30.206 -109.551 1.00 68.25 92 HIS A O 1
ATOM 722 N N . GLU A 1 93 ? 80.832 30.642 -111.696 1.00 71.31 93 GLU A N 1
ATOM 723 C CA . GLU A 1 93 ? 79.424 30.232 -111.622 1.00 71.31 93 GLU A CA 1
ATOM 724 C C . GLU A 1 93 ? 79.285 28.750 -111.226 1.00 71.31 93 GLU A C 1
ATOM 726 O O . GLU A 1 93 ? 78.506 28.411 -110.337 1.00 71.31 93 GLU A O 1
ATOM 731 N N . PHE A 1 94 ? 80.111 27.859 -111.790 1.00 77.62 94 PHE A N 1
ATOM 732 C CA . PHE A 1 94 ? 80.165 26.453 -111.381 1.00 77.62 94 PHE A CA 1
ATOM 733 C C . PHE A 1 94 ? 80.579 26.283 -109.909 1.00 77.62 94 PHE A C 1
ATOM 735 O O . PHE A 1 94 ? 79.962 25.501 -109.188 1.00 77.62 94 PHE A O 1
ATOM 742 N N . ASN A 1 95 ? 81.572 27.038 -109.428 1.00 79.75 95 ASN A N 1
ATOM 743 C CA . ASN A 1 95 ? 81.987 27.012 -108.022 1.00 79.75 95 ASN A CA 1
ATOM 744 C C . ASN A 1 95 ? 80.906 27.568 -107.078 1.00 79.75 95 ASN A C 1
ATOM 746 O O . ASN A 1 95 ? 80.715 27.030 -105.985 1.00 79.75 95 ASN A O 1
ATOM 750 N N . GLU A 1 96 ? 80.166 28.601 -107.489 1.00 82.88 96 GLU A N 1
ATOM 751 C CA . G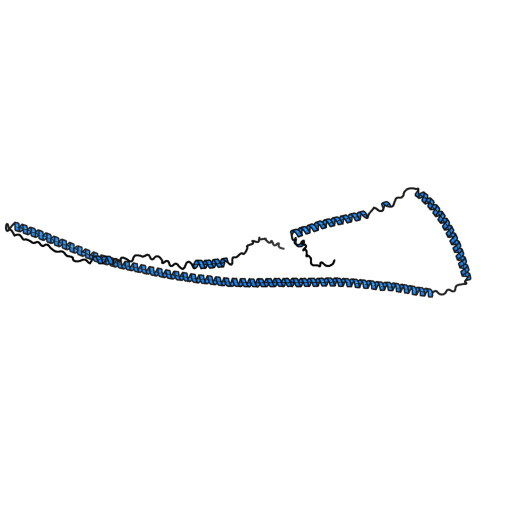LU A 1 96 ? 79.010 29.107 -106.745 1.00 82.88 96 GLU A CA 1
ATOM 752 C C . GLU A 1 96 ? 77.880 28.077 -106.698 1.00 82.88 96 GLU A C 1
ATOM 754 O O . GLU A 1 96 ? 77.357 27.813 -105.617 1.00 82.88 96 GLU A O 1
ATOM 759 N N . ILE A 1 97 ? 77.565 27.416 -107.816 1.00 83.00 97 ILE A N 1
ATOM 760 C CA . ILE A 1 97 ? 76.606 26.304 -107.865 1.00 83.00 97 ILE A CA 1
ATOM 761 C C . ILE A 1 97 ? 77.071 25.157 -106.957 1.00 83.00 97 ILE A C 1
ATOM 763 O O . ILE A 1 97 ? 76.280 24.660 -106.159 1.00 83.00 97 ILE A O 1
ATOM 767 N N . CYS A 1 98 ? 78.348 24.763 -106.987 1.00 84.88 98 CYS A N 1
ATOM 768 C CA . CYS A 1 98 ? 78.893 23.742 -106.087 1.00 84.88 98 CYS A CA 1
ATOM 769 C C . CYS A 1 98 ? 78.805 24.150 -104.607 1.00 84.88 98 CYS A C 1
ATOM 771 O O . CYS A 1 98 ? 78.477 23.313 -103.763 1.00 84.88 98 CYS A O 1
ATOM 773 N N . SER A 1 99 ? 79.043 25.422 -104.281 1.00 87.19 99 SER A N 1
ATOM 774 C CA . SER A 1 99 ? 78.889 25.971 -102.928 1.00 87.19 99 SER A CA 1
ATOM 775 C C . SER A 1 99 ? 77.421 25.986 -102.481 1.00 87.19 99 SER A C 1
ATOM 777 O O . SER A 1 99 ? 77.099 25.534 -101.380 1.00 87.19 99 SER A O 1
ATOM 779 N N . GLN A 1 100 ? 76.502 26.405 -103.355 1.00 88.94 100 GLN A N 1
ATOM 780 C CA . GLN A 1 100 ? 75.058 26.385 -103.110 1.00 88.94 100 GLN A CA 1
ATOM 781 C C . GLN A 1 100 ? 74.532 24.955 -102.944 1.00 88.94 100 GLN A C 1
ATOM 783 O O . GLN A 1 100 ? 73.801 24.692 -101.995 1.00 88.94 100 GLN A O 1
ATOM 788 N N . VAL A 1 101 ? 74.946 24.011 -103.793 1.00 88.94 101 VAL A N 1
ATOM 789 C CA . VAL A 1 101 ? 74.610 22.582 -103.676 1.00 88.94 101 VAL A CA 1
ATOM 790 C C . VAL A 1 101 ? 75.186 21.988 -102.391 1.00 88.94 101 VAL A C 1
ATOM 792 O O . VAL A 1 101 ? 74.482 21.252 -101.707 1.00 88.94 101 VAL A O 1
ATOM 795 N N . SER A 1 102 ? 76.410 22.349 -101.995 1.00 89.88 102 SER A N 1
ATOM 796 C CA . SER A 1 102 ? 77.004 21.908 -100.722 1.00 89.88 102 SER A CA 1
ATOM 797 C C . SER A 1 102 ? 76.256 22.476 -99.511 1.00 89.88 102 SER A C 1
ATOM 799 O O . SER A 1 102 ? 75.995 21.759 -98.548 1.00 89.88 102 SER A O 1
ATOM 801 N N . SER A 1 103 ? 75.850 23.747 -99.572 1.00 91.88 103 SER A N 1
ATOM 802 C CA . SER A 1 103 ? 75.047 24.423 -98.545 1.00 91.88 103 SER A CA 1
ATOM 803 C C . SER A 1 103 ? 73.634 23.835 -98.441 1.00 91.88 103 SER A C 1
ATOM 805 O O . SER A 1 103 ? 73.153 23.564 -97.341 1.00 91.88 103 SER A O 1
ATOM 807 N N . LEU A 1 104 ? 72.990 23.549 -99.577 1.00 91.31 104 LEU A N 1
ATOM 808 C CA . LEU A 1 104 ? 71.705 22.853 -99.639 1.00 91.31 104 LEU A CA 1
ATOM 809 C C . LEU A 1 104 ? 71.822 21.415 -99.128 1.00 91.31 104 LEU A C 1
ATOM 811 O O . LEU A 1 104 ? 70.985 21.005 -98.335 1.00 91.31 104 LEU A O 1
ATOM 815 N N . SER A 1 105 ? 72.865 20.675 -99.510 1.00 91.94 105 SER A N 1
ATOM 816 C CA . SER A 1 105 ? 73.117 19.314 -99.023 1.00 91.94 105 SER A CA 1
ATOM 817 C C . SER A 1 105 ? 73.347 19.295 -97.515 1.00 91.94 105 SER A C 1
ATOM 819 O O . SER A 1 105 ? 72.791 18.439 -96.833 1.00 91.94 105 SER A O 1
ATOM 821 N N . LYS A 1 106 ? 74.110 20.259 -96.979 1.00 94.38 106 LYS A N 1
ATOM 822 C CA . LYS A 1 106 ? 74.263 20.424 -95.533 1.00 94.38 106 LYS A CA 1
ATOM 823 C C . LYS A 1 106 ? 72.920 20.740 -94.878 1.00 94.38 106 LYS A C 1
ATOM 825 O O . LYS A 1 106 ? 72.540 20.063 -93.939 1.00 94.38 106 LYS A O 1
ATOM 830 N N . LYS A 1 107 ? 72.163 21.709 -95.399 1.00 94.94 107 LYS A N 1
ATOM 831 C CA . LYS A 1 107 ? 70.851 22.075 -94.847 1.00 94.94 107 LYS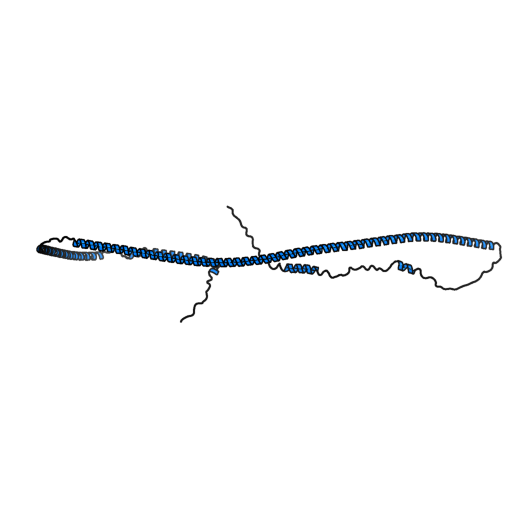 A CA 1
ATOM 832 C C . LYS A 1 107 ? 69.845 20.920 -94.904 1.00 94.94 107 LYS A C 1
ATOM 834 O O . LYS A 1 107 ? 69.020 20.802 -94.009 1.00 94.94 107 LYS A O 1
ATOM 839 N N . VAL A 1 108 ? 69.899 20.074 -95.934 1.00 94.44 108 VAL A N 1
ATOM 840 C CA . VAL A 1 108 ? 69.105 18.839 -96.016 1.00 94.44 108 VAL A CA 1
ATOM 841 C C . VAL A 1 108 ? 69.543 17.850 -94.939 1.00 94.44 108 VAL A C 1
ATOM 843 O O . VAL A 1 108 ? 68.677 17.364 -94.225 1.00 94.44 108 VAL A O 1
ATOM 846 N N . ASN A 1 109 ? 70.847 17.624 -94.754 1.00 94.38 109 ASN A N 1
ATOM 847 C CA . ASN A 1 109 ? 71.367 16.776 -93.678 1.00 94.38 109 ASN A CA 1
ATOM 848 C C . ASN A 1 109 ? 70.955 17.294 -92.286 1.00 94.38 109 ASN A C 1
ATOM 850 O O . ASN A 1 109 ? 70.386 16.543 -91.502 1.00 94.38 109 ASN A O 1
ATOM 854 N N . ASP A 1 110 ? 71.150 18.587 -92.013 1.00 94.94 110 ASP A N 1
ATOM 855 C CA . ASP A 1 110 ? 70.759 19.239 -90.757 1.00 94.94 110 ASP A CA 1
ATOM 856 C C . ASP A 1 110 ? 69.235 19.082 -90.511 1.00 94.94 110 ASP A C 1
ATOM 858 O O . ASP A 1 110 ? 68.812 18.689 -89.424 1.00 94.94 110 ASP A O 1
ATOM 862 N N . MET A 1 111 ? 68.392 19.283 -91.538 1.00 94.19 111 MET A N 1
ATOM 863 C CA . MET A 1 111 ? 66.939 19.035 -91.456 1.00 94.19 111 MET A CA 1
ATOM 864 C C . MET A 1 111 ? 66.582 17.551 -91.269 1.00 94.19 111 MET A C 1
ATOM 866 O O . MET A 1 111 ? 65.561 17.239 -90.654 1.00 94.19 111 MET A O 1
ATOM 870 N N . GLU A 1 112 ? 67.363 16.618 -91.815 1.00 94.69 112 GLU A N 1
ATOM 871 C CA . GLU A 1 112 ? 67.156 15.182 -91.620 1.00 94.69 112 GLU A CA 1
ATOM 872 C C . GLU A 1 112 ? 67.535 14.750 -90.198 1.00 94.69 112 GLU A C 1
ATOM 874 O O . GLU A 1 112 ? 66.773 14.004 -89.580 1.00 94.69 112 GLU A O 1
ATOM 879 N N . GLU A 1 113 ? 68.618 15.284 -89.630 1.00 95.12 113 GLU A N 1
ATOM 880 C CA . GLU A 1 113 ? 69.010 15.091 -88.227 1.00 95.12 113 GLU A CA 1
ATOM 881 C C . GLU A 1 113 ? 67.978 15.694 -87.252 1.00 95.12 113 GLU A C 1
ATOM 883 O O . GLU A 1 113 ? 67.546 15.022 -86.307 1.00 95.12 113 GLU A O 1
ATOM 888 N N . GLU A 1 114 ? 67.479 16.908 -87.515 1.00 95.81 114 GLU A N 1
ATOM 889 C CA . GLU A 1 114 ? 66.355 17.510 -86.775 1.00 95.81 114 GLU A CA 1
ATOM 890 C C . GLU A 1 114 ? 65.076 16.657 -86.882 1.00 95.81 114 GLU A C 1
ATOM 892 O O . GLU A 1 114 ? 64.367 16.436 -85.894 1.00 95.81 114 GLU A O 1
ATOM 897 N N . ARG A 1 115 ? 64.778 16.109 -88.069 1.00 95.25 115 ARG A N 1
ATOM 898 C CA . ARG A 1 115 ? 63.619 15.224 -88.271 1.00 95.25 115 ARG A CA 1
ATOM 899 C C . ARG A 1 115 ? 63.766 13.920 -87.487 1.00 95.25 115 ARG A C 1
ATOM 901 O O . ARG A 1 115 ? 62.776 13.441 -86.929 1.00 95.25 115 ARG A O 1
ATOM 908 N N . MET A 1 116 ? 64.965 13.341 -87.443 1.00 96.06 116 MET A N 1
ATOM 909 C CA . MET A 1 116 ? 65.243 12.108 -86.701 1.00 96.06 116 MET A CA 1
ATOM 910 C C . MET A 1 116 ? 65.158 12.332 -85.188 1.00 96.06 116 MET A C 1
ATOM 912 O O . MET A 1 116 ? 64.416 11.614 -84.517 1.00 96.06 116 MET A O 1
ATOM 916 N N . THR A 1 117 ? 65.803 13.373 -84.659 1.00 95.69 117 THR A N 1
ATOM 917 C CA . THR A 1 117 ? 65.747 13.710 -83.224 1.00 95.69 117 THR A CA 1
ATOM 918 C C . THR A 1 117 ? 64.326 14.061 -82.766 1.00 95.69 117 THR A C 1
ATOM 920 O O . THR A 1 117 ? 63.861 13.524 -81.759 1.00 95.69 117 THR A O 1
ATOM 923 N N . SER A 1 118 ? 63.566 14.843 -83.547 1.00 95.88 118 SER A N 1
ATOM 924 C CA . SER A 1 118 ? 62.145 15.106 -83.259 1.00 95.88 118 SER A CA 1
ATOM 925 C C . SER A 1 118 ? 61.281 13.837 -83.341 1.00 95.88 118 SER A C 1
ATOM 927 O O . SER A 1 118 ? 60.330 13.676 -82.575 1.00 95.88 118 SER A O 1
ATOM 929 N N . SER A 1 119 ? 61.599 12.894 -84.236 1.00 96.12 119 SER A N 1
ATOM 930 C CA . SER A 1 119 ? 60.908 11.598 -84.314 1.00 96.12 119 SER A CA 1
ATOM 931 C C . SER A 1 119 ? 61.172 10.725 -83.080 1.00 96.12 119 SER A C 1
ATOM 933 O O . SER A 1 119 ? 60.240 10.113 -82.548 1.00 96.12 119 SER A O 1
ATOM 935 N N . GLU A 1 120 ? 62.411 10.697 -82.583 1.00 96.81 120 GLU A N 1
ATOM 936 C CA . GLU A 1 120 ? 62.764 10.004 -81.341 1.00 96.81 120 GLU A CA 1
ATOM 937 C C . GLU A 1 120 ? 62.086 10.619 -80.118 1.00 96.81 120 GLU A C 1
ATOM 939 O O . GLU A 1 120 ? 61.516 9.885 -79.310 1.00 96.81 120 GLU A O 1
ATOM 944 N N . GLU A 1 121 ? 62.104 11.947 -79.985 1.00 97.31 121 GLU A N 1
ATOM 945 C CA . GLU A 1 121 ? 61.422 12.660 -78.901 1.00 97.31 121 GLU A CA 1
ATOM 946 C C . GLU A 1 121 ? 59.920 12.344 -78.910 1.00 97.31 121 GLU A C 1
ATOM 948 O O . GLU A 1 121 ? 59.364 11.922 -77.897 1.00 97.31 121 GLU A O 1
ATOM 953 N N . ARG A 1 122 ? 59.271 12.407 -80.082 1.00 97.56 122 ARG A N 1
ATOM 954 C CA . ARG A 1 122 ? 57.872 11.975 -80.251 1.00 97.56 122 ARG A CA 1
ATOM 955 C C . ARG A 1 122 ? 57.661 10.505 -79.903 1.00 97.56 122 ARG A C 1
ATOM 957 O O . ARG A 1 122 ? 56.548 10.131 -79.546 1.00 97.56 122 ARG A O 1
ATOM 964 N N . SER A 1 123 ? 58.661 9.637 -80.055 1.00 97.62 123 SER A N 1
ATOM 965 C CA . SER A 1 123 ? 58.566 8.237 -79.626 1.00 97.62 123 SER A CA 1
ATOM 966 C C . SER A 1 123 ? 58.628 8.106 -78.103 1.00 97.62 123 SER A C 1
ATOM 968 O O . SER A 1 123 ? 57.777 7.427 -77.536 1.00 97.62 123 SER A O 1
ATOM 970 N N . ARG A 1 124 ? 59.560 8.809 -77.446 1.00 98.06 124 ARG A N 1
ATOM 971 C CA . ARG A 1 124 ? 59.704 8.834 -75.978 1.00 98.06 124 ARG A CA 1
ATOM 972 C C . ARG A 1 124 ? 58.475 9.444 -75.300 1.00 98.06 124 ARG A C 1
ATOM 974 O O . ARG A 1 124 ? 57.875 8.825 -74.432 1.00 98.06 124 ARG A O 1
ATOM 981 N N . LEU A 1 125 ? 57.998 10.591 -75.785 1.00 97.88 125 LEU A N 1
ATOM 982 C CA . LEU A 1 125 ? 56.777 11.219 -75.271 1.00 97.88 125 LEU A CA 1
ATOM 983 C C . LEU A 1 125 ? 55.537 10.328 -75.452 1.00 97.88 125 LEU A C 1
ATOM 985 O O . LEU A 1 125 ? 54.649 10.354 -74.605 1.00 97.88 125 LEU A O 1
ATOM 989 N N . ARG A 1 126 ? 55.469 9.504 -76.511 1.00 98.19 126 ARG A N 1
ATOM 990 C CA . ARG A 1 126 ? 54.394 8.507 -76.679 1.00 98.19 126 ARG A CA 1
ATOM 991 C C . ARG A 1 126 ? 54.489 7.371 -75.658 1.00 98.19 126 ARG A C 1
ATOM 993 O O . ARG A 1 126 ? 53.454 6.988 -75.119 1.00 98.19 126 ARG A O 1
ATOM 1000 N N . THR A 1 127 ? 55.683 6.843 -75.373 1.00 97.94 127 THR A N 1
ATOM 1001 C CA . THR A 1 127 ? 55.849 5.799 -74.344 1.00 97.94 127 THR A CA 1
ATOM 1002 C C . THR A 1 127 ? 55.560 6.335 -72.947 1.00 97.94 127 THR A C 1
ATOM 1004 O O . THR A 1 127 ? 54.818 5.706 -72.196 1.00 97.94 127 THR A O 1
ATOM 1007 N N . ASP A 1 128 ? 56.051 7.530 -72.626 1.00 97.94 128 ASP A N 1
ATOM 1008 C CA . ASP A 1 128 ? 55.857 8.153 -71.315 1.00 97.94 128 ASP A CA 1
ATOM 1009 C C . ASP A 1 128 ? 54.383 8.518 -71.094 1.00 97.94 128 ASP A C 1
ATOM 1011 O O . ASP A 1 128 ? 53.831 8.272 -70.022 1.00 97.94 128 ASP A O 1
ATOM 1015 N N . ASN A 1 129 ? 53.697 9.026 -72.125 1.00 97.69 129 ASN A N 1
ATOM 1016 C CA . ASN A 1 129 ? 52.263 9.307 -72.063 1.00 97.69 129 ASN A CA 1
ATOM 1017 C C . ASN A 1 129 ? 51.422 8.033 -71.865 1.00 97.69 129 ASN A C 1
ATOM 1019 O O . ASN A 1 129 ? 50.465 8.059 -71.089 1.00 97.69 129 ASN A O 1
ATOM 1023 N N . ALA A 1 130 ? 51.798 6.914 -72.495 1.00 98.31 130 ALA A N 1
ATOM 1024 C CA . ALA A 1 130 ? 51.143 5.624 -72.279 1.00 98.31 130 ALA A CA 1
ATOM 1025 C C . ALA A 1 130 ? 51.328 5.122 -70.834 1.00 98.31 130 ALA A C 1
ATOM 1027 O O . ALA A 1 130 ? 50.350 4.747 -70.190 1.00 98.31 130 ALA A O 1
ATOM 1028 N N . VAL A 1 131 ? 52.548 5.197 -70.286 1.00 98.38 131 VAL A N 1
ATOM 1029 C CA . VAL A 1 131 ? 52.838 4.822 -68.887 1.00 98.38 131 VAL A CA 1
ATOM 1030 C C . VAL A 1 131 ? 52.096 5.720 -67.892 1.00 98.38 131 VAL A C 1
ATOM 1032 O O . VAL A 1 131 ? 51.567 5.230 -66.894 1.00 98.38 131 VAL A O 1
ATOM 1035 N N . LEU A 1 132 ? 52.014 7.028 -68.155 1.00 98.38 132 LEU A N 1
ATOM 1036 C CA . LEU A 1 132 ? 51.254 7.959 -67.317 1.00 98.38 132 LEU A CA 1
ATOM 1037 C C . LEU A 1 132 ? 49.745 7.695 -67.380 1.00 98.38 132 LEU A C 1
ATOM 1039 O O . LEU A 1 132 ? 49.086 7.766 -66.347 1.00 98.38 132 LEU A O 1
ATOM 1043 N N . THR A 1 133 ? 49.207 7.350 -68.552 1.00 98.44 133 THR A N 1
ATOM 1044 C CA . THR A 1 133 ? 47.787 6.994 -68.722 1.00 98.44 133 THR A CA 1
ATOM 1045 C C . THR A 1 133 ? 47.442 5.719 -67.951 1.00 98.44 133 THR A C 1
ATOM 1047 O O . THR A 1 133 ? 46.497 5.718 -67.166 1.00 98.44 133 THR A O 1
ATOM 1050 N N . GLU A 1 134 ? 48.265 4.675 -68.069 1.00 98.38 134 GLU A N 1
ATOM 1051 C CA . GLU A 1 134 ? 48.120 3.444 -67.279 1.00 98.38 134 GLU A CA 1
ATOM 1052 C C . GLU A 1 134 ? 48.207 3.731 -65.771 1.00 98.38 134 GLU A C 1
ATOM 1054 O O . GLU A 1 134 ? 47.394 3.260 -64.976 1.00 98.38 134 GLU A O 1
ATOM 1059 N N . ARG A 1 135 ? 49.153 4.586 -65.354 1.00 98.44 135 ARG A N 1
ATOM 1060 C CA . ARG A 1 135 ? 49.278 4.988 -63.949 1.00 98.44 135 ARG A CA 1
ATOM 1061 C C . ARG A 1 135 ? 48.050 5.750 -63.444 1.00 98.44 135 ARG A C 1
ATOM 1063 O O . ARG A 1 135 ? 47.700 5.579 -62.276 1.00 98.44 135 ARG A O 1
ATOM 1070 N N . VAL A 1 136 ? 47.410 6.565 -64.286 1.00 98.56 136 VAL A N 1
ATOM 1071 C CA . VAL A 1 136 ? 46.137 7.229 -63.967 1.00 98.56 136 VAL A CA 1
ATOM 1072 C C . VAL A 1 136 ? 45.033 6.191 -63.783 1.00 98.56 136 VAL A C 1
ATOM 1074 O O . VAL A 1 136 ? 44.412 6.200 -62.726 1.00 98.56 136 VAL A O 1
ATOM 1077 N N . HIS A 1 137 ? 44.856 5.244 -64.708 1.00 98.50 137 HIS A N 1
ATOM 1078 C CA . HIS A 1 137 ? 43.829 4.203 -64.582 1.00 98.50 137 HIS A CA 1
ATOM 1079 C C . HIS A 1 137 ? 43.994 3.349 -63.318 1.00 98.50 137 HIS A C 1
ATOM 1081 O O . HIS A 1 137 ? 43.037 3.187 -62.564 1.00 98.50 137 HIS A O 1
ATOM 1087 N N . ILE A 1 138 ? 45.216 2.913 -62.990 1.00 98.50 138 ILE A N 1
ATOM 1088 C CA . ILE A 1 138 ? 45.487 2.182 -61.738 1.00 98.50 138 ILE A CA 1
ATOM 1089 C C . ILE A 1 138 ? 45.103 3.018 -60.500 1.00 98.50 138 ILE A C 1
ATOM 1091 O O . ILE A 1 138 ? 44.604 2.479 -59.512 1.00 98.50 138 ILE A O 1
ATOM 1095 N N . LEU A 1 139 ? 45.339 4.335 -60.516 1.00 98.38 139 LEU A N 1
ATOM 1096 C CA . LEU A 1 139 ? 44.962 5.223 -59.409 1.00 98.38 139 LEU A CA 1
ATOM 1097 C C . LEU A 1 139 ? 43.446 5.473 -59.350 1.00 98.38 139 LEU A C 1
ATOM 1099 O O . LEU A 1 139 ? 42.889 5.525 -58.252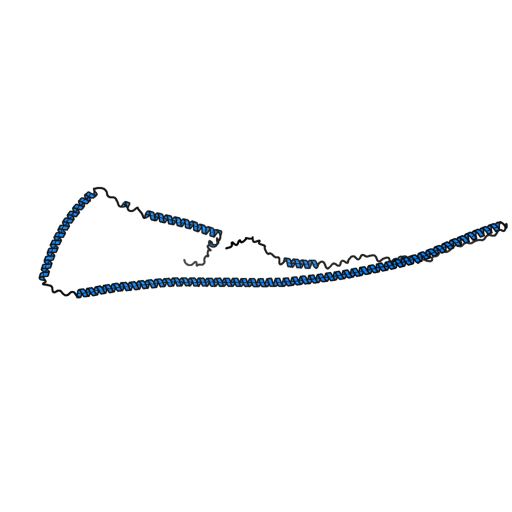 1.00 98.38 139 LEU A O 1
ATOM 1103 N N . GLU A 1 140 ? 42.773 5.578 -60.497 1.00 98.38 140 GLU A N 1
ATOM 1104 C CA . GLU A 1 140 ? 41.312 5.672 -60.600 1.00 98.38 140 GLU A CA 1
ATOM 1105 C C . GLU A 1 140 ? 40.637 4.406 -60.052 1.00 98.38 140 GLU A C 1
ATOM 1107 O O . GLU A 1 140 ? 39.724 4.510 -59.233 1.00 98.38 140 GLU A O 1
ATOM 1112 N N . GLU A 1 141 ? 41.124 3.216 -60.414 1.00 98.25 141 GLU A N 1
ATOM 1113 C CA . GLU A 1 141 ? 40.645 1.935 -59.881 1.00 98.25 141 GLU A CA 1
ATOM 1114 C C . GLU A 1 141 ? 40.886 1.810 -58.371 1.00 98.25 141 GLU A C 1
ATOM 1116 O O . GLU A 1 141 ? 39.977 1.437 -57.626 1.00 98.25 141 GLU A O 1
ATOM 1121 N N . GLN A 1 142 ? 42.079 2.174 -57.884 1.00 98.44 142 GLN A N 1
ATOM 1122 C CA . GLN A 1 142 ? 42.386 2.170 -56.447 1.00 98.44 142 GLN A CA 1
ATOM 1123 C C . GLN A 1 142 ? 41.480 3.128 -55.663 1.00 98.44 142 GLN A C 1
ATOM 1125 O O . GLN A 1 142 ? 41.023 2.786 -54.569 1.00 98.44 142 GLN A O 1
ATOM 1130 N N . MET A 1 143 ? 41.179 4.302 -56.224 1.00 98.31 143 MET A N 1
ATOM 1131 C CA . MET A 1 143 ? 40.248 5.268 -55.641 1.00 98.31 143 MET A CA 1
ATOM 1132 C C . MET A 1 143 ? 38.813 4.723 -55.621 1.00 98.31 143 MET A C 1
ATOM 1134 O O . MET A 1 143 ? 38.173 4.756 -54.571 1.00 98.31 143 MET A O 1
ATOM 1138 N N . GLN A 1 144 ? 38.324 4.157 -56.728 1.00 98.56 144 GLN A N 1
ATOM 1139 C CA . GLN A 1 144 ? 36.987 3.555 -56.808 1.00 98.56 144 GLN A CA 1
ATOM 1140 C C . GLN A 1 144 ? 36.830 2.365 -55.847 1.00 98.56 144 GLN A C 1
ATOM 1142 O O . GLN A 1 144 ? 35.827 2.270 -55.137 1.00 98.56 144 GLN A O 1
ATOM 1147 N N . ALA A 1 145 ? 37.839 1.495 -55.752 1.00 98.50 145 ALA A N 1
ATOM 1148 C CA . ALA A 1 145 ? 37.858 0.378 -54.809 1.00 98.50 145 ALA A CA 1
ATOM 1149 C C . ALA A 1 145 ? 37.881 0.858 -53.346 1.00 98.50 145 ALA A C 1
ATOM 1151 O O . ALA A 1 145 ? 37.189 0.295 -52.494 1.00 98.50 145 ALA A O 1
ATOM 1152 N N . ALA A 1 146 ? 38.635 1.921 -53.041 1.00 98.31 146 ALA A N 1
ATOM 1153 C CA . ALA A 1 146 ? 38.632 2.539 -51.718 1.00 98.31 146 ALA A CA 1
ATOM 1154 C C . ALA A 1 146 ? 37.267 3.163 -51.385 1.00 98.31 146 ALA A C 1
ATOM 1156 O O . ALA A 1 146 ? 36.738 2.922 -50.299 1.00 98.31 146 ALA A O 1
ATOM 1157 N N . GLU A 1 147 ? 36.665 3.910 -52.315 1.00 98.31 147 GLU A N 1
ATOM 1158 C CA . GLU A 1 147 ? 35.316 4.462 -52.162 1.00 98.31 147 GLU A CA 1
ATOM 1159 C C . GLU A 1 147 ? 34.279 3.373 -51.889 1.00 98.31 147 GLU A C 1
ATOM 1161 O O . GLU A 1 147 ? 33.491 3.503 -50.951 1.00 98.31 147 GLU A O 1
ATOM 1166 N N . GLN A 1 148 ? 34.270 2.304 -52.689 1.00 98.50 148 GLN A N 1
ATOM 1167 C CA . GLN A 1 148 ? 33.328 1.198 -52.536 1.00 98.50 148 GLN A CA 1
ATOM 1168 C C . GLN A 1 148 ? 33.487 0.530 -51.166 1.00 98.50 148 GLN A C 1
ATOM 1170 O O . GLN A 1 148 ? 32.512 0.392 -50.428 1.00 98.50 148 GLN A O 1
ATOM 1175 N N . ARG A 1 149 ? 34.729 0.252 -50.755 1.00 98.62 149 ARG A N 1
ATOM 1176 C CA . ARG A 1 149 ? 35.040 -0.321 -49.440 1.00 98.62 149 ARG A CA 1
ATOM 1177 C C . ARG A 1 149 ? 34.589 0.566 -48.275 1.00 98.62 149 ARG A C 1
ATOM 1179 O O . ARG A 1 149 ? 34.191 0.053 -47.230 1.00 98.62 149 ARG A O 1
ATOM 1186 N N . TRP A 1 150 ? 34.655 1.892 -48.411 1.00 98.25 150 TRP A N 1
ATOM 1187 C CA . TRP A 1 150 ? 34.148 2.813 -47.387 1.00 98.25 150 TRP A CA 1
ATOM 1188 C C . TRP A 1 150 ? 32.618 2.941 -47.408 1.00 98.25 150 TRP A C 1
ATOM 1190 O O . TRP A 1 150 ? 32.019 3.028 -46.336 1.00 98.25 150 TRP A O 1
ATOM 1200 N N . LYS A 1 151 ? 31.974 2.880 -48.583 1.00 98.50 151 LYS A N 1
ATOM 1201 C CA . LYS A 1 151 ? 30.504 2.820 -48.721 1.00 98.50 151 LYS A CA 1
ATOM 1202 C C . LYS A 1 151 ? 29.939 1.555 -48.062 1.00 98.50 151 LYS A C 1
ATOM 1204 O O . LYS A 1 151 ? 28.970 1.647 -47.310 1.00 98.50 151 LYS A O 1
ATOM 1209 N N . GLU A 1 152 ? 30.580 0.406 -48.271 1.00 98.44 152 GLU A N 1
ATOM 1210 C CA . GLU A 1 152 ? 30.229 -0.878 -47.647 1.00 98.44 152 GLU A CA 1
ATOM 1211 C C . GLU A 1 152 ? 30.368 -0.828 -46.123 1.00 98.44 152 GLU A C 1
ATOM 1213 O O . GLU A 1 152 ? 29.380 -1.039 -45.421 1.00 98.44 152 GLU A O 1
ATOM 1218 N N . LYS A 1 153 ? 31.535 -0.425 -45.598 1.00 98.56 153 LYS A N 1
ATOM 1219 C CA . LYS A 1 153 ? 31.738 -0.242 -44.147 1.00 98.56 153 LYS A CA 1
ATOM 1220 C C . LYS A 1 153 ? 30.713 0.708 -43.522 1.00 98.56 153 LYS A C 1
ATOM 1222 O O . LYS A 1 153 ? 30.189 0.425 -42.450 1.00 98.56 153 LYS A O 1
ATOM 1227 N N . LEU A 1 154 ? 30.401 1.825 -44.183 1.00 98.44 154 LEU A N 1
ATOM 1228 C CA . LEU A 1 154 ? 29.389 2.771 -43.707 1.00 98.44 154 LEU A CA 1
ATOM 1229 C C . LEU A 1 154 ? 27.981 2.153 -43.697 1.00 98.44 154 LEU A C 1
ATOM 1231 O O . LEU A 1 154 ? 27.187 2.461 -42.810 1.00 98.44 154 LEU A O 1
ATOM 1235 N N . SER A 1 155 ? 27.665 1.293 -44.667 1.00 98.44 155 SER A N 1
ATOM 1236 C CA . SER A 1 155 ? 26.409 0.540 -44.709 1.00 98.44 155 SER A CA 1
ATOM 1237 C C . SER A 1 155 ? 26.332 -0.495 -43.580 1.00 98.44 155 SER A C 1
ATOM 1239 O O . SER A 1 155 ? 25.327 -0.546 -42.870 1.00 98.44 155 SER A O 1
ATOM 1241 N N . GLU A 1 156 ? 27.409 -1.255 -43.351 1.00 98.50 156 GLU A N 1
ATOM 1242 C CA . GLU A 1 156 ? 27.519 -2.214 -42.245 1.00 98.50 156 GLU A CA 1
ATOM 1243 C C . GLU A 1 156 ? 27.353 -1.536 -40.882 1.00 98.50 156 GLU A C 1
ATOM 1245 O O . GLU A 1 156 ? 26.531 -1.973 -40.081 1.00 98.50 156 GLU A O 1
ATOM 1250 N N . GLU A 1 157 ? 28.067 -0.438 -40.624 1.00 98.50 157 GLU A N 1
ATOM 1251 C CA . GLU A 1 157 ? 27.943 0.310 -39.368 1.00 98.50 157 GLU A CA 1
ATOM 1252 C C . GLU A 1 157 ? 26.538 0.904 -39.192 1.00 98.50 157 GLU A C 1
ATOM 1254 O O . GLU A 1 157 ? 25.974 0.875 -38.098 1.00 98.50 157 GLU A O 1
ATOM 1259 N N . LYS A 1 158 ? 25.897 1.378 -40.269 1.00 98.44 158 LYS A N 1
ATOM 1260 C CA . LYS A 1 158 ? 24.484 1.799 -40.231 1.00 98.44 158 LYS A CA 1
ATOM 1261 C C . LYS A 1 158 ? 23.518 0.637 -39.987 1.00 98.44 158 LYS A C 1
ATOM 1263 O O . LYS A 1 158 ? 22.440 0.864 -39.441 1.00 98.44 158 LYS A O 1
ATOM 1268 N N . ALA A 1 159 ? 23.837 -0.586 -40.404 1.00 98.62 159 ALA A N 1
ATOM 1269 C CA . ALA A 1 159 ? 23.046 -1.773 -40.081 1.00 98.62 159 ALA A CA 1
ATOM 1270 C C . ALA A 1 159 ? 23.233 -2.167 -38.606 1.00 98.62 159 ALA A C 1
ATOM 1272 O O . ALA A 1 159 ? 22.252 -2.198 -37.868 1.00 98.62 159 ALA A O 1
ATOM 1273 N N . ARG A 1 160 ? 24.485 -2.320 -38.147 1.00 98.69 160 ARG A N 1
ATOM 1274 C CA . ARG A 1 160 ? 24.840 -2.630 -36.748 1.00 98.69 160 ARG A CA 1
ATOM 1275 C C . ARG A 1 160 ? 24.198 -1.652 -35.762 1.00 98.69 160 ARG A C 1
ATOM 1277 O O . ARG A 1 160 ? 23.563 -2.082 -34.805 1.00 98.69 160 ARG A O 1
ATOM 1284 N N . ASN A 1 161 ? 24.296 -0.347 -36.022 1.00 98.56 161 ASN A N 1
ATOM 1285 C CA . ASN A 1 161 ? 23.698 0.672 -35.157 1.00 98.56 161 ASN A CA 1
ATOM 1286 C C . ASN A 1 161 ? 22.163 0.585 -35.110 1.00 98.56 161 ASN A C 1
ATOM 1288 O O . ASN A 1 161 ? 21.590 0.705 -34.029 1.00 98.56 161 ASN A O 1
ATOM 1292 N N . ARG A 1 162 ? 21.487 0.320 -36.240 1.00 98.69 162 ARG A N 1
ATOM 1293 C CA . ARG A 1 162 ? 20.027 0.096 -36.255 1.00 98.69 162 ARG A CA 1
ATOM 1294 C C . ARG A 1 162 ? 19.632 -1.146 -35.457 1.00 98.69 162 ARG A C 1
ATOM 1296 O O . ARG A 1 162 ? 18.680 -1.080 -34.686 1.00 98.69 162 ARG A O 1
ATOM 1303 N N . ASP A 1 163 ? 20.379 -2.240 -35.586 1.00 98.56 163 ASP A N 1
ATOM 1304 C CA . ASP A 1 163 ? 20.112 -3.477 -34.845 1.00 98.56 163 ASP A CA 1
ATOM 1305 C C . ASP A 1 163 ? 20.310 -3.305 -33.333 1.00 98.56 163 ASP A C 1
ATOM 1307 O O . ASP A 1 163 ? 19.511 -3.822 -32.549 1.00 98.56 163 ASP A O 1
ATOM 1311 N N . ILE A 1 164 ? 21.342 -2.564 -32.914 1.00 98.62 164 ILE A N 1
ATOM 1312 C CA . ILE A 1 164 ? 21.603 -2.240 -31.503 1.00 98.62 164 ILE A CA 1
ATOM 1313 C C . ILE A 1 164 ? 20.483 -1.358 -30.940 1.00 98.62 164 ILE A C 1
ATOM 1315 O O . ILE A 1 164 ? 19.937 -1.682 -29.887 1.00 98.62 164 ILE A O 1
ATOM 1319 N N . ILE A 1 165 ? 20.081 -0.300 -31.655 1.00 98.62 165 ILE A N 1
ATOM 1320 C CA . ILE A 1 165 ? 18.956 0.563 -31.257 1.00 98.62 165 ILE A CA 1
ATOM 1321 C C . ILE A 1 165 ? 17.677 -0.268 -31.104 1.00 98.62 165 ILE A C 1
ATOM 1323 O O . ILE A 1 165 ? 17.068 -0.251 -30.038 1.00 98.62 165 ILE A O 1
ATOM 1327 N N . ALA A 1 166 ? 17.332 -1.088 -32.099 1.00 98.69 166 ALA A N 1
ATOM 1328 C CA . ALA A 1 166 ? 16.139 -1.927 -32.043 1.00 98.69 166 ALA A CA 1
ATOM 1329 C C . ALA A 1 166 ? 16.184 -2.973 -30.908 1.00 98.69 166 ALA A C 1
ATOM 1331 O O . ALA A 1 166 ? 15.138 -3.374 -30.398 1.00 98.69 166 ALA A O 1
ATOM 1332 N N . ARG A 1 167 ? 17.370 -3.455 -30.497 1.00 98.81 167 ARG A N 1
ATOM 1333 C CA . ARG A 1 167 ? 17.523 -4.310 -29.299 1.00 98.81 167 ARG A CA 1
ATOM 1334 C C . ARG A 1 167 ? 17.238 -3.526 -28.020 1.00 98.81 167 ARG A C 1
ATOM 1336 O O . ARG A 1 167 ? 16.346 -3.935 -27.283 1.00 98.81 167 ARG A O 1
ATOM 1343 N N . MET A 1 168 ? 17.890 -2.379 -27.827 1.00 98.62 168 MET A N 1
ATOM 1344 C CA . MET A 1 168 ? 17.671 -1.517 -26.657 1.00 98.62 168 MET A CA 1
ATOM 1345 C C . MET A 1 168 ? 16.213 -1.048 -26.538 1.00 98.62 168 MET A C 1
ATOM 1347 O O . MET A 1 168 ? 15.679 -0.964 -25.437 1.00 98.62 168 MET A O 1
ATOM 1351 N N . GLU A 1 169 ? 15.538 -0.768 -27.657 1.00 98.62 169 GLU A N 1
ATOM 1352 C CA . GLU A 1 169 ? 14.117 -0.401 -27.669 1.00 98.62 169 GLU A CA 1
ATOM 1353 C C . GLU A 1 169 ? 13.211 -1.547 -27.202 1.00 98.62 169 GLU A C 1
ATOM 1355 O O . GLU A 1 169 ? 12.301 -1.310 -26.407 1.00 98.62 169 GLU A O 1
ATOM 1360 N N . ARG A 1 170 ? 13.477 -2.791 -27.631 1.00 98.69 170 ARG A N 1
ATOM 1361 C CA . ARG A 1 170 ? 12.746 -3.976 -27.144 1.00 98.69 170 ARG A CA 1
ATOM 1362 C C . ARG A 1 170 ? 13.022 -4.249 -25.667 1.00 98.69 170 ARG A C 1
ATOM 1364 O O . ARG A 1 170 ? 12.083 -4.515 -24.928 1.00 98.69 170 ARG A O 1
ATOM 1371 N N . GLU A 1 171 ? 14.277 -4.160 -25.233 1.00 98.62 171 GLU A N 1
ATOM 1372 C CA . GLU A 1 171 ? 14.671 -4.345 -23.828 1.00 98.62 171 GLU A CA 1
ATOM 1373 C C . GLU A 1 171 ? 13.977 -3.314 -22.926 1.00 98.62 171 GLU A C 1
ATOM 1375 O O . GLU A 1 171 ? 13.267 -3.689 -21.994 1.00 98.62 171 GLU A O 1
ATOM 1380 N N . LYS A 1 172 ? 14.049 -2.027 -23.284 1.00 98.69 172 LYS A N 1
ATOM 1381 C CA . LYS A 1 172 ? 13.327 -0.937 -22.610 1.00 98.69 172 LYS A CA 1
ATOM 1382 C C . LYS A 1 172 ? 11.813 -1.169 -22.574 1.00 98.69 172 LYS A C 1
ATOM 1384 O O . LYS A 1 172 ? 11.176 -0.879 -21.564 1.00 98.69 172 LYS A O 1
ATOM 1389 N N . GLN A 1 173 ? 11.217 -1.660 -23.661 1.00 98.75 173 GLN A N 1
ATOM 1390 C CA . GLN A 1 173 ? 9.780 -1.940 -23.710 1.00 98.75 173 GLN A CA 1
ATOM 1391 C C . GLN A 1 173 ? 9.395 -3.080 -22.750 1.00 98.75 173 GLN A C 1
ATOM 1393 O O . GLN A 1 173 ? 8.435 -2.934 -21.994 1.00 98.75 173 GLN A O 1
ATOM 1398 N N . LEU A 1 174 ? 10.186 -4.157 -22.697 1.00 98.69 174 LEU A N 1
ATOM 1399 C CA . LEU A 1 174 ? 9.997 -5.260 -21.747 1.00 98.69 174 LEU A CA 1
ATOM 1400 C C . LEU A 1 174 ? 10.199 -4.817 -20.287 1.00 98.69 174 LEU A C 1
ATOM 1402 O O . LEU A 1 174 ? 9.455 -5.247 -19.405 1.00 98.69 174 LEU A O 1
ATOM 1406 N N . GLU A 1 175 ? 11.157 -3.927 -20.012 1.00 98.62 175 GLU A N 1
ATOM 1407 C CA . GLU A 1 175 ? 11.334 -3.326 -18.683 1.00 98.62 175 GLU A CA 1
ATOM 1408 C C . GLU A 1 175 ? 10.118 -2.485 -18.269 1.00 98.62 175 GLU A C 1
ATOM 1410 O O . GLU A 1 175 ? 9.649 -2.603 -17.134 1.00 98.62 175 GLU A O 1
ATOM 1415 N N . ILE A 1 176 ? 9.567 -1.681 -19.187 1.00 98.62 176 ILE A N 1
ATOM 1416 C CA . ILE A 1 176 ? 8.351 -0.887 -18.957 1.00 98.62 176 ILE A CA 1
ATOM 1417 C C . ILE A 1 176 ? 7.157 -1.804 -18.664 1.00 98.62 176 ILE A C 1
ATOM 1419 O O . ILE A 1 176 ? 6.435 -1.564 -17.697 1.00 98.62 176 ILE A O 1
ATOM 1423 N N . GLU A 1 177 ? 6.964 -2.866 -19.448 1.00 98.69 177 GLU A N 1
ATOM 1424 C CA . GLU A 1 177 ? 5.881 -3.842 -19.262 1.00 98.69 177 GLU A CA 1
ATOM 1425 C C . GLU A 1 177 ? 6.013 -4.607 -17.937 1.00 98.69 177 GLU A C 1
ATOM 1427 O O . GLU A 1 177 ? 5.040 -4.723 -17.188 1.00 98.69 177 GLU A O 1
ATOM 1432 N N . SER A 1 178 ? 7.226 -5.043 -17.586 1.00 98.69 178 SER A N 1
ATOM 1433 C CA . SER A 1 178 ? 7.540 -5.678 -16.300 1.00 98.69 178 SER A CA 1
ATOM 1434 C C . SER A 1 178 ? 7.243 -4.752 -15.111 1.00 98.69 178 SER A C 1
ATOM 1436 O O . SER A 1 178 ? 6.579 -5.146 -14.144 1.00 98.69 178 SER A O 1
ATOM 1438 N N . CYS A 1 179 ? 7.653 -3.482 -15.200 1.00 98.62 179 CYS A N 1
ATOM 1439 C CA . CYS A 1 179 ? 7.351 -2.472 -14.187 1.00 98.62 179 CYS A CA 1
ATOM 1440 C C . CYS A 1 179 ? 5.846 -2.187 -14.080 1.00 98.62 179 CYS A C 1
ATOM 1442 O O . CYS A 1 179 ? 5.327 -2.070 -12.968 1.00 98.62 179 CYS A O 1
ATOM 1444 N N . ALA A 1 180 ? 5.140 -2.106 -15.211 1.00 98.75 180 ALA A N 1
ATOM 1445 C CA . ALA A 1 180 ? 3.700 -1.870 -15.258 1.00 98.75 180 ALA A CA 1
ATOM 1446 C C . ALA A 1 180 ? 2.907 -3.031 -14.638 1.00 98.75 180 ALA A C 1
ATOM 1448 O O . ALA A 1 180 ? 2.023 -2.790 -13.816 1.00 98.75 180 ALA A O 1
ATOM 1449 N N . LEU A 1 181 ? 3.268 -4.282 -14.946 1.00 98.75 181 LEU A N 1
ATOM 1450 C CA . LEU A 1 181 ? 2.647 -5.468 -14.352 1.00 98.75 181 LEU A CA 1
ATOM 1451 C C . LEU A 1 181 ? 2.875 -5.516 -12.834 1.00 98.75 181 LEU A C 1
ATOM 1453 O O . LEU A 1 181 ? 1.931 -5.705 -12.066 1.00 98.75 181 LEU A O 1
ATOM 1457 N N . LYS A 1 182 ? 4.112 -5.274 -12.380 1.00 98.81 182 LYS A N 1
ATOM 1458 C CA . LYS A 1 182 ? 4.437 -5.206 -10.946 1.00 98.81 182 LYS A CA 1
ATOM 1459 C C . LYS A 1 182 ? 3.655 -4.100 -10.233 1.00 98.81 182 LYS A C 1
ATOM 1461 O O . LYS A 1 182 ? 3.195 -4.302 -9.110 1.00 98.81 182 LYS A O 1
ATOM 1466 N N . TYR A 1 183 ? 3.483 -2.946 -10.875 1.00 98.69 183 TYR A N 1
ATOM 1467 C CA . TYR A 1 183 ? 2.670 -1.852 -10.351 1.00 98.69 183 TYR A CA 1
ATOM 1468 C C . TYR A 1 183 ? 1.186 -2.232 -10.260 1.00 98.69 183 TYR A C 1
ATOM 1470 O O . TYR A 1 183 ? 0.578 -2.000 -9.220 1.00 98.69 183 TYR A O 1
ATOM 1478 N N . GLN A 1 184 ? 0.623 -2.885 -11.282 1.00 98.75 184 GLN A N 1
ATOM 1479 C CA . GLN A 1 184 ? -0.770 -3.346 -11.290 1.00 98.75 184 GLN A CA 1
ATOM 1480 C C . GLN A 1 184 ? -1.060 -4.367 -10.176 1.00 98.75 184 GLN A C 1
ATOM 1482 O O . GLN A 1 184 ? -2.101 -4.281 -9.522 1.00 98.75 184 GLN A O 1
ATOM 1487 N N . VAL A 1 185 ? -0.139 -5.308 -9.925 1.00 98.75 185 VAL A N 1
ATOM 1488 C CA . VAL A 1 185 ? -0.246 -6.254 -8.797 1.00 98.75 185 VAL A CA 1
ATOM 1489 C C . VAL A 1 185 ? -0.257 -5.494 -7.468 1.00 98.75 185 VAL A C 1
ATOM 1491 O O . VAL A 1 185 ? -1.182 -5.661 -6.680 1.00 98.75 185 VAL A O 1
ATOM 1494 N N . LEU A 1 186 ? 0.690 -4.574 -7.259 1.00 98.62 186 LEU A N 1
ATOM 1495 C CA . LEU A 1 186 ? 0.748 -3.763 -6.038 1.00 98.62 186 LEU A CA 1
ATOM 1496 C C . LEU A 1 186 ? -0.478 -2.848 -5.858 1.00 98.62 186 LEU A C 1
ATOM 1498 O O . LEU A 1 186 ? -0.925 -2.654 -4.727 1.00 98.62 186 LEU A O 1
ATOM 1502 N N . GLU A 1 187 ? -1.045 -2.291 -6.936 1.00 98.69 187 GLU A N 1
ATOM 1503 C CA . GLU A 1 187 ? -2.315 -1.548 -6.892 1.00 98.69 187 GLU A CA 1
ATOM 1504 C C . GLU A 1 187 ? -3.476 -2.442 -6.432 1.00 98.69 187 GLU A C 1
ATOM 1506 O O . GLU A 1 187 ? -4.278 -2.005 -5.600 1.00 98.69 187 GLU A O 1
ATOM 1511 N N . LYS A 1 188 ? -3.548 -3.689 -6.920 1.00 98.75 188 LYS A N 1
ATOM 1512 C CA . LYS A 1 188 ? -4.556 -4.668 -6.496 1.00 98.75 188 LYS A CA 1
ATOM 1513 C C . LYS A 1 188 ? -4.387 -5.039 -5.022 1.00 98.75 188 LYS A C 1
ATOM 1515 O O . LYS A 1 188 ? -5.339 -4.878 -4.262 1.00 98.75 188 LYS A O 1
ATOM 1520 N N . ASP A 1 189 ? -3.184 -5.425 -4.601 1.00 98.75 189 ASP A N 1
ATOM 1521 C CA . ASP A 1 189 ? -2.888 -5.793 -3.210 1.00 98.75 189 ASP A CA 1
ATOM 1522 C C . ASP A 1 189 ? -3.202 -4.631 -2.252 1.00 98.75 189 ASP A C 1
ATOM 1524 O O . ASP A 1 189 ? -3.788 -4.815 -1.185 1.00 98.75 189 ASP A O 1
ATOM 1528 N N . CYS A 1 190 ? -2.895 -3.392 -2.656 1.00 98.50 190 CYS A N 1
ATOM 1529 C CA . CYS A 1 190 ? -3.247 -2.193 -1.896 1.00 98.50 190 CYS A CA 1
ATOM 1530 C C . CYS A 1 190 ? -4.759 -1.940 -1.824 1.00 98.50 190 CYS A C 1
ATOM 1532 O O . CYS A 1 190 ? -5.220 -1.346 -0.848 1.00 98.50 190 CYS A O 1
ATOM 1534 N N . ALA A 1 191 ? -5.534 -2.327 -2.839 1.00 98.75 191 ALA A N 1
ATOM 1535 C CA . ALA A 1 191 ? -6.990 -2.246 -2.804 1.00 98.75 191 ALA A CA 1
ATOM 1536 C C . ALA A 1 191 ? -7.588 -3.346 -1.911 1.00 98.75 191 ALA A C 1
ATOM 1538 O O . ALA A 1 191 ? -8.480 -3.057 -1.114 1.00 98.75 191 ALA A O 1
ATOM 1539 N N . ASP A 1 192 ? -7.062 -4.569 -1.978 1.00 98.75 192 ASP A N 1
ATOM 1540 C CA . ASP A 1 192 ? -7.521 -5.702 -1.169 1.00 98.75 192 ASP A CA 1
ATOM 1541 C C . ASP A 1 192 ? -7.205 -5.493 0.323 1.00 98.75 192 ASP A C 1
ATOM 1543 O O . ASP A 1 192 ? -8.106 -5.593 1.155 1.00 98.75 192 ASP A O 1
ATOM 1547 N N . LEU A 1 193 ? -5.997 -5.027 0.668 1.00 98.69 193 LEU A N 1
ATOM 1548 C CA . LEU A 1 193 ? -5.645 -4.633 2.042 1.00 98.69 193 LEU A CA 1
ATOM 1549 C C . LEU A 1 193 ? -6.496 -3.468 2.580 1.00 98.69 193 LEU A C 1
ATOM 1551 O O . LEU A 1 193 ? -6.732 -3.384 3.784 1.00 98.69 193 LEU A O 1
ATOM 1555 N N . ARG A 1 194 ? -6.975 -2.556 1.718 1.00 98.81 194 ARG A N 1
ATOM 1556 C CA . ARG A 1 194 ? -7.910 -1.492 2.136 1.00 98.81 194 ARG A CA 1
ATOM 1557 C C . ARG A 1 194 ? -9.300 -2.038 2.442 1.00 98.81 194 ARG A C 1
ATOM 1559 O O . ARG A 1 194 ? -9.890 -1.586 3.415 1.00 98.81 194 ARG A O 1
ATOM 1566 N N . ARG A 1 195 ? -9.803 -2.984 1.640 1.00 98.81 195 ARG A N 1
ATOM 1567 C CA . ARG A 1 195 ? -11.085 -3.664 1.899 1.00 98.81 195 ARG A CA 1
ATOM 1568 C C . ARG A 1 195 ? -11.023 -4.433 3.212 1.00 98.81 195 ARG A C 1
ATOM 1570 O O . ARG A 1 195 ? -11.906 -4.284 4.042 1.00 98.81 195 ARG A O 1
ATOM 1577 N N . GLU A 1 196 ? -9.953 -5.195 3.416 1.00 98.69 196 GLU A N 1
ATOM 1578 C CA . GLU A 1 196 ? -9.774 -6.003 4.622 1.00 98.69 196 GLU A CA 1
ATOM 1579 C C . GLU A 1 196 ? -9.654 -5.142 5.885 1.00 98.69 196 GLU A C 1
ATOM 1581 O O . GLU A 1 196 ? -10.315 -5.405 6.885 1.00 98.69 196 GLU A O 1
ATOM 1586 N N . LYS A 1 197 ? -8.910 -4.032 5.808 1.00 98.69 197 LYS A N 1
ATOM 1587 C CA . LYS A 1 197 ? -8.862 -3.036 6.884 1.00 98.69 197 LYS A CA 1
ATOM 1588 C C . LYS A 1 197 ? -10.246 -2.466 7.224 1.00 98.69 197 LYS A C 1
ATOM 1590 O O . LYS A 1 197 ? -10.484 -2.156 8.389 1.00 98.69 197 LYS A O 1
ATOM 1595 N N . GLU A 1 198 ? -11.121 -2.257 6.240 1.00 98.75 198 GLU A N 1
ATOM 1596 C CA . GLU A 1 198 ? -12.450 -1.696 6.505 1.00 98.75 198 GLU A CA 1
ATOM 1597 C C . GLU A 1 198 ? -13.385 -2.727 7.141 1.00 98.75 198 GLU A C 1
ATOM 1599 O O . GLU A 1 198 ? -13.981 -2.411 8.164 1.00 98.75 198 GLU A O 1
ATOM 1604 N N . LYS A 1 199 ? -13.379 -3.986 6.681 1.00 98.81 199 LYS A N 1
ATOM 1605 C CA . LYS A 1 199 ? -14.080 -5.082 7.380 1.00 98.81 199 LYS A CA 1
ATOM 1606 C C . LYS A 1 199 ? -13.649 -5.210 8.843 1.00 98.81 199 LYS A C 1
ATOM 1608 O O . LYS A 1 199 ? -14.483 -5.296 9.731 1.00 98.81 199 LYS A O 1
ATOM 1613 N N . GLN A 1 200 ? -12.341 -5.163 9.110 1.00 98.69 200 GLN A N 1
ATOM 1614 C CA . GLN A 1 200 ? -11.813 -5.220 10.480 1.00 98.69 200 GLN A CA 1
ATOM 1615 C C . GLN A 1 200 ? -12.256 -4.017 11.326 1.00 98.69 200 GLN A C 1
ATOM 1617 O O . GLN A 1 200 ? -12.361 -4.118 12.545 1.00 98.69 200 GLN A O 1
ATOM 1622 N N . ARG A 1 201 ? -12.524 -2.857 10.711 1.00 98.75 201 ARG A N 1
ATOM 1623 C CA . ARG A 1 201 ? -13.107 -1.704 11.414 1.00 98.75 201 ARG A CA 1
ATOM 1624 C C . ARG A 1 201 ? -14.581 -1.924 11.716 1.00 98.75 201 ARG A C 1
ATOM 1626 O O . ARG A 1 201 ? -14.986 -1.613 12.830 1.00 98.75 201 ARG A O 1
ATOM 1633 N N . GLU A 1 202 ? -15.340 -2.454 10.761 1.00 98.81 202 GLU A N 1
ATOM 1634 C CA . GLU A 1 202 ? -16.744 -2.837 10.937 1.00 98.81 202 GLU A CA 1
ATOM 1635 C C . GLU A 1 202 ? -16.865 -3.844 12.097 1.00 98.81 202 GLU A C 1
ATOM 1637 O O . GLU A 1 202 ? -17.517 -3.534 13.094 1.00 98.81 202 GLU A O 1
ATOM 1642 N N . GLU A 1 203 ? -16.093 -4.934 12.071 1.00 98.75 203 GLU A N 1
ATOM 1643 C CA . GLU A 1 203 ? -16.013 -5.943 13.140 1.00 98.75 203 GLU A CA 1
ATOM 1644 C C . GLU A 1 203 ? -15.637 -5.328 14.505 1.00 98.75 203 GLU A C 1
ATOM 1646 O O . GLU A 1 203 ? -16.295 -5.581 15.513 1.00 98.75 203 GLU A O 1
ATOM 1651 N N . ILE A 1 204 ? -14.639 -4.433 14.560 1.00 98.75 204 ILE A N 1
ATOM 1652 C CA . ILE A 1 204 ? -14.295 -3.704 15.796 1.00 98.75 204 ILE A CA 1
ATOM 1653 C C . ILE A 1 204 ? -15.461 -2.828 16.285 1.00 98.75 204 ILE A C 1
ATOM 1655 O O . ILE A 1 204 ? -15.633 -2.676 17.496 1.00 98.75 204 ILE A O 1
ATOM 1659 N N . THR A 1 205 ? -16.258 -2.226 15.395 1.00 98.75 205 THR A N 1
ATOM 1660 C CA . THR A 1 205 ? -17.439 -1.451 15.813 1.00 98.75 205 THR A CA 1
ATOM 1661 C C . THR A 1 205 ? -18.583 -2.335 16.301 1.00 98.75 205 THR A C 1
ATOM 1663 O O . THR A 1 205 ? -19.243 -1.957 17.265 1.00 98.75 205 THR A O 1
ATOM 1666 N N . GLU A 1 206 ? -18.785 -3.515 15.715 1.00 98.75 206 GLU A N 1
ATOM 1667 C CA . GLU A 1 206 ? -19.783 -4.495 16.162 1.00 98.75 206 GLU A CA 1
ATOM 1668 C C . GLU A 1 206 ? -19.416 -5.084 17.528 1.00 98.75 206 GLU A C 1
ATOM 1670 O O . GLU A 1 206 ? -20.222 -5.032 18.456 1.00 98.75 206 GLU A O 1
ATOM 1675 N N . LEU A 1 207 ? -18.163 -5.515 17.710 1.00 98.69 207 LEU A N 1
ATOM 1676 C CA . LEU A 1 207 ? -17.655 -5.996 18.999 1.00 98.69 207 LEU A CA 1
ATOM 1677 C C . LEU A 1 207 ? -17.751 -4.928 20.100 1.00 98.69 207 LEU A C 1
ATOM 1679 O O . LEU A 1 207 ? -18.032 -5.252 21.252 1.00 98.69 207 LEU A O 1
ATOM 1683 N N . ARG A 1 208 ? -17.561 -3.644 19.767 1.00 98.69 208 ARG A N 1
ATOM 1684 C CA . ARG A 1 208 ? -17.752 -2.534 20.719 1.00 98.69 208 ARG A CA 1
ATOM 1685 C C . ARG A 1 208 ? -19.213 -2.322 21.111 1.00 98.69 208 ARG A C 1
ATOM 1687 O O . ARG A 1 208 ? -19.453 -2.013 22.274 1.00 98.69 208 ARG A O 1
ATOM 1694 N N . LYS A 1 209 ? -20.161 -2.482 20.179 1.00 98.69 209 LYS A N 1
ATOM 1695 C CA . LYS A 1 209 ? -21.602 -2.432 20.483 1.00 98.69 209 LYS A CA 1
ATOM 1696 C C . LYS A 1 209 ? -21.997 -3.592 21.390 1.00 98.69 209 LYS A C 1
ATOM 1698 O O . LYS A 1 209 ? -22.499 -3.347 22.476 1.00 98.69 209 LYS A O 1
ATOM 1703 N N . SER A 1 210 ? -21.634 -4.820 21.018 1.00 98.56 210 SER A N 1
ATOM 1704 C CA . SER A 1 210 ? -21.917 -6.016 21.820 1.00 98.56 210 SER A CA 1
ATOM 1705 C C . SER A 1 210 ? -21.300 -5.946 23.227 1.00 98.56 210 SER A C 1
ATOM 1707 O O . SER A 1 210 ? -21.938 -6.337 24.200 1.00 98.56 210 SER A O 1
ATOM 1709 N N . LEU A 1 211 ? -20.093 -5.380 23.373 1.00 98.69 211 LEU A N 1
ATOM 1710 C CA . LEU A 1 211 ? -19.483 -5.136 24.686 1.00 98.69 211 LEU A CA 1
ATOM 1711 C C . LEU A 1 211 ? -20.278 -4.117 25.517 1.00 98.69 211 LEU A C 1
ATOM 1713 O O . LEU A 1 211 ? -20.416 -4.309 26.723 1.00 98.69 211 LEU A O 1
ATOM 1717 N N . HIS A 1 212 ? -20.787 -3.048 24.897 1.00 98.62 212 HIS A N 1
ATOM 1718 C CA . HIS A 1 212 ? -21.637 -2.062 25.570 1.00 98.62 212 HIS A CA 1
ATOM 1719 C C . HIS A 1 212 ? -22.967 -2.686 26.004 1.00 98.62 212 HIS A C 1
ATOM 1721 O O . HIS A 1 212 ? -23.296 -2.615 27.181 1.00 98.62 212 HIS A O 1
ATOM 1727 N N . GLU A 1 213 ? -23.656 -3.387 25.102 1.00 98.69 213 GLU A N 1
ATOM 1728 C CA . GLU A 1 213 ? -24.912 -4.098 25.376 1.00 98.69 213 GLU A CA 1
ATOM 1729 C C . GLU A 1 213 ? -24.756 -5.112 26.523 1.00 98.69 213 GLU A C 1
ATOM 1731 O O . GLU A 1 213 ? -25.577 -5.156 27.436 1.00 98.69 213 GLU A O 1
ATOM 1736 N N . LEU A 1 214 ? -23.670 -5.896 26.524 1.00 98.50 214 LEU A N 1
ATOM 1737 C CA . LEU A 1 214 ? -23.386 -6.866 27.586 1.00 98.50 214 LEU A CA 1
ATOM 1738 C C . LEU A 1 214 ? -23.005 -6.191 28.914 1.00 98.50 214 LEU A C 1
ATOM 1740 O O . LEU A 1 214 ? -23.320 -6.713 29.983 1.00 98.50 214 LEU A O 1
ATOM 1744 N N . ARG A 1 215 ? -22.333 -5.033 28.870 1.00 98.69 215 ARG A N 1
ATOM 1745 C CA . ARG A 1 215 ? -22.061 -4.219 30.063 1.00 98.69 215 ARG A CA 1
ATOM 1746 C C . ARG A 1 215 ? -23.352 -3.666 30.658 1.00 98.69 215 ARG A C 1
ATOM 1748 O O . ARG A 1 215 ? -23.474 -3.666 31.877 1.00 98.69 215 ARG A O 1
ATOM 1755 N N . ASP A 1 216 ? -24.281 -3.215 29.828 1.00 98.62 216 ASP A N 1
ATOM 1756 C CA . ASP A 1 216 ? -25.545 -2.652 30.295 1.00 98.62 216 ASP A CA 1
ATOM 1757 C C . ASP A 1 216 ? -26.400 -3.757 30.933 1.00 98.62 216 ASP A C 1
ATOM 1759 O O . ASP A 1 216 ? -26.776 -3.631 32.093 1.00 98.62 216 ASP A O 1
ATOM 1763 N N . GLN A 1 217 ? -26.526 -4.920 30.280 1.00 98.62 217 GLN A N 1
ATOM 1764 C CA . GLN A 1 217 ? -27.157 -6.117 30.865 1.00 98.62 217 GLN A CA 1
ATOM 1765 C C . GLN A 1 217 ? -26.508 -6.560 32.188 1.00 98.62 217 GLN A C 1
ATOM 1767 O O . GLN A 1 217 ? -27.198 -6.995 33.112 1.00 98.62 217 GLN A O 1
ATOM 1772 N N . PHE A 1 218 ? -25.178 -6.464 32.301 1.00 98.44 218 PHE A N 1
ATOM 1773 C CA . PHE A 1 218 ? -24.471 -6.749 33.550 1.00 98.44 218 PHE A CA 1
ATOM 1774 C C . PHE A 1 218 ? -24.811 -5.728 34.644 1.00 98.44 218 PHE A C 1
ATOM 1776 O O . PHE A 1 218 ? -25.025 -6.120 35.790 1.00 98.44 218 PHE A O 1
ATOM 1783 N N . ASN A 1 219 ? -24.888 -4.438 34.305 1.00 98.56 219 ASN A N 1
ATOM 1784 C CA . ASN A 1 219 ? -25.275 -3.387 35.243 1.00 98.56 219 ASN A CA 1
ATOM 1785 C C . ASN A 1 219 ? -26.721 -3.580 35.726 1.00 98.56 219 ASN A C 1
ATOM 1787 O O . ASN A 1 219 ? -26.951 -3.528 36.933 1.00 98.56 219 ASN A O 1
ATOM 1791 N N . ASP A 1 220 ? -27.655 -3.880 34.819 1.00 98.50 220 ASP A N 1
ATOM 1792 C CA . ASP A 1 220 ? -29.063 -4.161 35.131 1.00 98.50 220 ASP A CA 1
ATOM 1793 C C . ASP A 1 220 ? -29.192 -5.377 36.061 1.00 98.50 220 ASP A C 1
ATOM 1795 O O . ASP A 1 220 ? -29.853 -5.321 37.098 1.00 98.50 220 ASP A O 1
ATOM 1799 N N . SER A 1 221 ? -28.488 -6.473 35.747 1.00 98.19 221 SER A N 1
ATOM 1800 C CA . SER A 1 221 ? -28.456 -7.661 36.608 1.00 98.19 221 SER A CA 1
ATOM 1801 C C . SER A 1 221 ? -27.832 -7.372 37.975 1.00 98.19 221 SER A C 1
ATOM 1803 O O . SER A 1 221 ? -28.254 -7.961 38.967 1.00 98.19 221 SER A O 1
ATOM 1805 N N . ASN A 1 222 ? -26.824 -6.501 38.048 1.00 98.44 222 ASN A N 1
ATOM 1806 C CA . ASN A 1 222 ? -26.166 -6.139 39.300 1.00 98.44 222 ASN A CA 1
ATOM 1807 C C . ASN A 1 222 ? -27.039 -5.202 40.157 1.00 98.44 222 ASN A C 1
ATOM 1809 O O . ASN A 1 222 ? -27.029 -5.321 41.380 1.00 98.44 222 ASN A O 1
ATOM 1813 N N . ALA A 1 223 ? -27.826 -4.321 39.530 1.00 98.50 223 ALA A N 1
ATOM 1814 C CA . ALA A 1 223 ? -28.842 -3.513 40.202 1.00 98.50 223 ALA A CA 1
ATOM 1815 C C . ALA A 1 223 ? -29.950 -4.398 40.797 1.00 98.50 223 ALA A C 1
ATOM 1817 O O . ALA A 1 223 ? -30.218 -4.305 41.992 1.00 98.50 223 ALA A O 1
ATOM 1818 N N . LEU A 1 224 ? -30.492 -5.341 40.016 1.00 98.44 224 LEU A N 1
ATOM 1819 C CA . LEU A 1 224 ? -31.489 -6.306 40.496 1.00 98.44 224 LEU A CA 1
ATOM 1820 C C . LEU A 1 224 ? -30.961 -7.162 41.662 1.00 98.44 224 LEU A C 1
ATOM 1822 O O . LEU A 1 224 ? -31.679 -7.410 42.628 1.00 98.44 224 LEU A O 1
ATOM 1826 N N . CYS A 1 225 ? -29.695 -7.593 41.615 1.00 98.00 225 CYS A N 1
ATOM 1827 C CA . CYS A 1 225 ? -29.066 -8.284 42.744 1.00 98.00 225 CYS A CA 1
ATOM 1828 C C . CYS A 1 225 ? -29.019 -7.407 44.007 1.00 98.00 225 CYS A C 1
ATOM 1830 O O . CYS A 1 225 ? -29.311 -7.906 45.091 1.00 98.00 225 CYS A O 1
ATOM 1832 N N . ALA A 1 226 ? -28.689 -6.117 43.882 1.00 98.50 226 ALA A N 1
ATOM 1833 C CA . ALA A 1 226 ? -28.656 -5.194 45.016 1.00 98.50 226 ALA A CA 1
ATOM 1834 C C . ALA A 1 226 ? -30.056 -4.936 45.608 1.00 98.50 226 ALA A C 1
ATOM 1836 O O . ALA A 1 226 ? -30.203 -4.907 46.830 1.00 98.50 226 ALA A O 1
ATOM 1837 N N . GLU A 1 227 ? -31.088 -4.817 44.766 1.00 98.44 227 GLU A N 1
ATOM 1838 C CA . GLU A 1 227 ? -32.490 -4.710 45.198 1.00 98.44 227 GLU A CA 1
ATOM 1839 C C . GLU A 1 227 ? -32.931 -5.954 45.985 1.00 98.44 227 GLU A C 1
ATOM 1841 O O . GLU A 1 227 ? -33.421 -5.837 47.110 1.00 98.44 227 GLU A O 1
ATOM 1846 N N . LEU A 1 228 ? -32.671 -7.153 45.449 1.00 98.12 228 LEU A N 1
ATOM 1847 C CA . LEU A 1 228 ? -32.982 -8.425 46.113 1.00 98.12 228 LEU A CA 1
ATOM 1848 C C . LEU A 1 228 ? -32.192 -8.623 47.418 1.00 98.12 228 LEU A C 1
ATOM 1850 O O . LEU A 1 228 ? -32.712 -9.207 48.372 1.00 98.12 228 LEU A O 1
ATOM 1854 N N . GLU A 1 229 ? -30.952 -8.134 47.505 1.00 98.31 229 GLU A N 1
ATOM 1855 C CA . GLU A 1 229 ? -30.201 -8.113 48.765 1.00 98.31 229 GLU A CA 1
ATOM 1856 C C . GLU A 1 229 ? -30.822 -7.153 49.789 1.00 98.31 229 GLU A C 1
ATOM 1858 O O . GLU A 1 229 ? -30.927 -7.512 50.965 1.00 98.31 229 GLU A O 1
ATOM 1863 N N . GLU A 1 230 ? -31.285 -5.970 49.374 1.00 98.31 230 GLU A N 1
ATOM 1864 C CA . GLU A 1 230 ? -31.972 -5.034 50.268 1.00 98.31 230 GLU A CA 1
ATOM 1865 C C . GLU A 1 230 ? -33.305 -5.610 50.773 1.00 98.31 230 GLU A C 1
ATOM 1867 O O . GLU A 1 230 ? -33.596 -5.526 51.971 1.00 98.31 230 GLU A O 1
ATOM 1872 N N . GLU A 1 231 ? -34.091 -6.249 49.900 1.00 98.25 231 GLU A N 1
ATOM 1873 C CA . GLU A 1 231 ? -35.308 -6.980 50.275 1.00 98.25 231 GLU A CA 1
ATOM 1874 C C . GLU A 1 231 ? -35.009 -8.118 51.253 1.00 98.25 231 GLU A C 1
ATOM 1876 O O . GLU A 1 231 ? -35.633 -8.189 52.314 1.00 98.25 231 GLU A O 1
ATOM 1881 N N . ARG A 1 232 ? -34.001 -8.958 50.974 1.00 98.31 232 ARG A N 1
ATOM 1882 C CA . ARG A 1 232 ? -33.572 -10.028 51.890 1.00 98.31 232 ARG A CA 1
ATOM 1883 C C . ARG A 1 232 ? -33.261 -9.473 53.280 1.00 98.31 232 ARG A C 1
ATOM 1885 O O . ARG A 1 232 ? -33.700 -10.040 54.277 1.00 98.31 232 ARG A O 1
ATOM 1892 N N . ILE A 1 233 ? -32.539 -8.354 53.354 1.00 98.44 233 ILE A N 1
ATOM 1893 C CA . ILE A 1 233 ? -32.180 -7.705 54.620 1.00 98.44 233 ILE A CA 1
ATOM 1894 C C . ILE A 1 233 ? -33.418 -7.093 55.312 1.00 98.44 233 ILE A C 1
ATOM 1896 O O . ILE A 1 233 ? -33.497 -7.115 56.542 1.00 98.44 233 ILE A O 1
ATOM 1900 N N . LYS A 1 234 ? -34.402 -6.561 54.571 1.00 98.44 234 LYS A N 1
ATOM 1901 C CA . LYS A 1 234 ? -35.688 -6.098 55.138 1.00 98.44 234 LYS A CA 1
ATOM 1902 C C . LYS A 1 234 ? -36.460 -7.259 55.772 1.00 98.44 234 LYS A C 1
ATOM 1904 O O . LYS A 1 234 ? -36.787 -7.171 56.956 1.00 98.44 234 LYS A O 1
ATOM 1909 N N . LEU A 1 235 ? -36.648 -8.360 55.040 1.00 98.25 235 LEU A N 1
ATOM 1910 C CA . LEU A 1 235 ? -37.319 -9.565 55.544 1.00 98.25 235 LEU A CA 1
ATOM 1911 C C . LEU A 1 235 ? -36.577 -10.173 56.746 1.00 98.25 235 LEU A C 1
ATOM 1913 O O . LEU A 1 235 ? -37.208 -10.586 57.715 1.00 98.25 235 LEU A O 1
ATOM 1917 N N . GLU A 1 236 ? -35.242 -10.186 56.734 1.00 98.38 236 GLU A N 1
ATOM 1918 C CA . GLU A 1 236 ? -34.421 -10.675 57.851 1.00 98.38 236 GLU A CA 1
ATOM 1919 C C . GLU A 1 236 ? -34.630 -9.838 59.131 1.00 98.38 236 GLU A C 1
ATOM 1921 O O . GLU A 1 236 ? -34.762 -10.392 60.226 1.00 98.38 236 GLU A O 1
ATOM 1926 N N . ARG A 1 237 ? -34.749 -8.506 59.006 1.00 98.25 237 ARG A N 1
ATOM 1927 C CA . ARG A 1 237 ? -35.094 -7.609 60.128 1.00 98.25 237 ARG A CA 1
ATOM 1928 C C . ARG A 1 237 ? -36.536 -7.788 60.609 1.00 98.25 237 ARG A C 1
ATOM 1930 O O . ARG A 1 237 ? -36.787 -7.693 61.807 1.00 98.25 237 ARG A O 1
ATOM 1937 N N . GLU A 1 238 ? -37.485 -8.008 59.705 1.00 98.25 238 GLU A N 1
ATOM 1938 C CA . GLU A 1 238 ? -38.890 -8.277 60.046 1.00 98.25 238 GLU A CA 1
ATOM 1939 C C . GLU A 1 238 ? -39.048 -9.600 60.786 1.00 98.25 238 GLU A C 1
ATOM 1941 O O . GLU A 1 238 ? -39.625 -9.624 61.871 1.00 98.25 238 GLU A O 1
ATOM 1946 N N . TYR A 1 239 ? -38.435 -10.669 60.279 1.00 97.94 239 TYR A N 1
ATOM 1947 C CA . TYR A 1 239 ? -38.410 -11.970 60.938 1.00 97.94 239 TYR A CA 1
ATOM 1948 C C . TYR A 1 239 ? -37.749 -11.907 62.323 1.00 97.94 239 TYR A C 1
ATOM 1950 O O . TYR A 1 239 ? -38.231 -12.530 63.270 1.00 97.94 239 TYR A O 1
ATOM 1958 N N . LYS A 1 240 ? -36.673 -11.120 62.474 1.00 98.25 240 LYS A N 1
ATOM 1959 C CA . LYS A 1 240 ? -36.030 -10.893 63.777 1.00 98.25 240 LYS A CA 1
ATOM 1960 C C . LYS A 1 240 ? -36.965 -10.188 64.766 1.00 98.25 240 LYS A C 1
ATOM 1962 O O . LYS A 1 240 ? -37.080 -10.671 65.887 1.00 98.25 240 LYS A O 1
ATOM 1967 N N . ARG A 1 241 ? -37.664 -9.124 64.346 1.00 98.06 241 ARG A N 1
ATOM 1968 C CA . ARG A 1 241 ? -38.659 -8.425 65.185 1.00 98.06 241 ARG A CA 1
ATOM 1969 C C . ARG A 1 241 ? -39.805 -9.343 65.598 1.00 98.06 241 ARG A C 1
ATOM 1971 O O . ARG A 1 241 ? -40.059 -9.473 66.784 1.00 98.06 241 ARG A O 1
ATOM 1978 N N . PHE A 1 242 ? -40.405 -10.063 64.650 1.00 97.88 242 PHE A N 1
ATOM 1979 C CA . PHE A 1 242 ? -41.479 -11.018 64.938 1.00 97.88 242 PHE A CA 1
ATOM 1980 C C . PHE A 1 242 ? -41.044 -12.107 65.934 1.00 97.88 242 PHE A C 1
ATOM 1982 O O . PHE A 1 242 ? -41.811 -12.511 66.804 1.00 97.88 242 PHE A O 1
ATOM 1989 N N . ARG A 1 243 ? -39.789 -12.570 65.850 1.00 98.06 243 ARG A N 1
ATOM 1990 C CA . ARG A 1 243 ? -39.221 -13.520 66.815 1.00 98.06 243 ARG A CA 1
ATOM 1991 C C . ARG A 1 243 ? -39.001 -12.903 68.203 1.00 98.06 243 ARG A C 1
ATOM 1993 O O . ARG A 1 243 ? -39.170 -13.606 69.193 1.00 98.06 243 ARG A O 1
ATOM 2000 N N . GLU A 1 244 ? -38.590 -11.640 68.275 1.00 97.81 244 GLU A N 1
ATOM 2001 C CA . GLU A 1 244 ? -38.414 -10.899 69.533 1.00 97.81 244 GLU A CA 1
ATOM 2002 C C . GLU A 1 244 ? -39.770 -10.623 70.206 1.00 97.81 244 GLU A C 1
ATOM 2004 O O . GLU A 1 244 ? -39.917 -10.899 71.393 1.00 97.81 244 GLU A O 1
ATOM 2009 N N . GLU A 1 245 ? -40.778 -10.201 69.438 1.00 97.88 245 GLU A N 1
ATOM 2010 C CA . GLU A 1 245 ? -42.171 -10.030 69.880 1.00 97.88 245 GLU A CA 1
ATOM 2011 C C . GLU A 1 245 ? -42.759 -11.353 70.396 1.00 97.88 245 GLU A C 1
ATOM 2013 O O . GLU A 1 245 ? -43.230 -11.421 71.528 1.00 97.88 245 GLU A O 1
ATOM 2018 N N . ALA A 1 246 ? -42.635 -12.445 69.632 1.00 97.44 246 ALA A N 1
ATOM 2019 C CA . ALA A 1 246 ? -43.114 -13.761 70.059 1.00 97.44 246 ALA A CA 1
ATOM 2020 C C . ALA A 1 246 ? -42.400 -14.291 71.318 1.00 97.44 246 ALA A C 1
ATOM 2022 O O . ALA A 1 246 ? -43.006 -15.020 72.102 1.00 97.44 246 ALA A O 1
ATOM 2023 N N . GLN A 1 247 ? -41.126 -13.941 71.533 1.00 97.62 247 GLN A N 1
ATOM 2024 C CA . GLN A 1 247 ? -40.424 -14.270 72.777 1.00 97.62 247 GLN A CA 1
ATOM 2025 C C . GLN A 1 247 ? -40.964 -13.440 73.950 1.00 97.62 247 GLN A C 1
ATOM 2027 O O . GLN A 1 247 ? -41.227 -14.001 75.007 1.00 97.62 247 GLN A O 1
ATOM 2032 N N . GLN A 1 248 ? -41.201 -12.141 73.753 1.00 97.94 248 GLN A N 1
ATOM 2033 C CA . GLN A 1 248 ? -41.788 -11.263 74.768 1.00 97.94 248 GLN A CA 1
ATOM 2034 C C . GLN A 1 248 ? -43.217 -11.691 75.160 1.00 97.94 248 GLN A C 1
ATOM 2036 O O . GLN A 1 248 ? -43.573 -11.642 76.340 1.00 97.94 248 GLN A O 1
ATOM 2041 N N . ASP A 1 249 ? -44.024 -12.158 74.205 1.00 97.38 249 ASP A N 1
ATOM 2042 C CA . ASP A 1 249 ? -45.352 -12.730 74.465 1.00 97.38 249 ASP A CA 1
ATOM 2043 C C . ASP A 1 249 ? -45.264 -14.032 75.284 1.00 97.38 249 ASP A C 1
ATOM 2045 O O . ASP A 1 249 ? -46.061 -14.247 76.199 1.00 97.38 249 ASP A O 1
ATOM 2049 N N . ILE A 1 250 ? -44.275 -14.892 75.007 1.00 97.31 250 ILE A N 1
ATOM 2050 C CA . ILE A 1 250 ? -44.012 -16.102 75.806 1.00 97.31 250 ILE A CA 1
ATOM 2051 C C . ILE A 1 250 ? -43.580 -15.729 77.228 1.00 97.31 250 ILE A C 1
ATOM 2053 O O . ILE A 1 250 ? -44.127 -16.276 78.186 1.00 97.31 250 ILE A O 1
ATOM 2057 N N . ASP A 1 251 ? -42.636 -14.799 77.371 1.00 96.94 251 ASP A N 1
ATOM 2058 C CA . ASP A 1 251 ? -42.082 -14.395 78.664 1.00 96.94 251 ASP A CA 1
ATOM 2059 C C . ASP A 1 251 ? -43.172 -13.742 79.537 1.00 96.94 251 ASP A C 1
ATOM 2061 O O . ASP A 1 251 ? -43.393 -14.161 80.673 1.00 96.94 251 ASP A O 1
ATOM 2065 N N . SER A 1 252 ? -43.947 -12.805 78.981 1.00 96.88 252 SER A N 1
ATOM 2066 C CA . SER A 1 252 ? -45.064 -12.156 79.689 1.00 96.88 252 SER A CA 1
ATOM 2067 C C . SER A 1 252 ? -46.229 -13.110 79.986 1.00 96.88 252 SER A C 1
ATOM 2069 O O . SER A 1 252 ? -46.839 -13.033 81.057 1.00 96.88 252 SER A O 1
ATOM 2071 N N . SER A 1 253 ? -46.516 -14.071 79.099 1.00 95.81 253 SER A N 1
ATOM 2072 C CA . SER A 1 253 ? -47.468 -15.141 79.412 1.00 95.81 253 SER A CA 1
ATOM 2073 C C . SER A 1 253 ? -46.946 -16.076 80.508 1.00 95.81 253 SER A C 1
ATOM 2075 O O . SER A 1 253 ? -47.761 -16.609 81.262 1.00 95.81 253 SER A O 1
ATOM 2077 N N . SER A 1 254 ? -45.631 -16.294 80.608 1.00 96.38 254 SER A N 1
ATOM 2078 C CA . SER A 1 254 ? -45.012 -17.073 81.687 1.00 96.38 254 SER A CA 1
ATOM 2079 C C . SER A 1 254 ? -45.133 -16.344 83.024 1.00 96.38 254 SER A C 1
ATOM 2081 O O . SER A 1 254 ? -45.619 -16.938 83.983 1.00 96.38 254 SER A O 1
ATOM 2083 N N . GLU A 1 255 ? -44.807 -15.048 83.079 1.00 96.06 255 GLU A N 1
ATOM 2084 C CA . GLU A 1 255 ? -44.992 -14.206 84.274 1.00 96.06 255 GLU A CA 1
ATOM 2085 C C . GLU A 1 255 ? -46.452 -14.215 84.762 1.00 96.06 255 GLU A C 1
ATOM 2087 O O . GLU A 1 255 ? -46.719 -14.376 85.955 1.00 96.06 255 GLU A O 1
ATOM 2092 N N . LEU A 1 256 ? -47.422 -14.113 83.843 1.00 96.25 256 LEU A N 1
ATOM 2093 C CA . LEU A 1 256 ? -48.845 -14.194 84.182 1.00 96.25 256 LEU A CA 1
ATOM 2094 C C . LEU A 1 256 ? -49.236 -15.578 84.729 1.00 96.25 256 LEU A C 1
ATOM 2096 O O . LEU A 1 256 ? -50.014 -15.665 85.681 1.00 96.25 256 LEU A O 1
ATOM 2100 N N . VAL A 1 257 ? -48.706 -16.662 84.157 1.00 95.69 257 VAL A N 1
ATOM 2101 C CA . VAL A 1 257 ? -48.940 -18.033 84.645 1.00 95.69 257 VAL A CA 1
ATOM 2102 C C . VAL A 1 257 ? -48.295 -18.254 86.016 1.00 95.69 257 VAL A C 1
ATOM 2104 O O . VAL A 1 257 ? -48.909 -18.898 86.870 1.00 95.69 257 VAL A O 1
ATOM 2107 N N . GLU A 1 258 ? -47.111 -17.697 86.270 1.00 95.19 258 GLU A N 1
ATOM 2108 C CA . GLU A 1 258 ? -46.459 -17.718 87.584 1.00 95.19 258 GLU A CA 1
ATOM 2109 C C . GLU A 1 258 ? -47.271 -16.945 88.628 1.00 95.19 258 GLU A C 1
ATOM 2111 O O . GLU A 1 258 ? -47.516 -17.468 89.717 1.00 95.19 258 GLU A O 1
ATOM 2116 N N . GLU A 1 259 ? -47.776 -15.754 88.295 1.00 94.75 259 GLU A N 1
ATOM 2117 C CA . GLU A 1 259 ? -48.618 -14.964 89.198 1.00 94.75 259 GLU A CA 1
ATOM 2118 C C . GLU A 1 259 ? -49.956 -15.657 89.494 1.00 94.75 259 GLU A C 1
ATOM 2120 O O . GLU A 1 259 ? -50.360 -15.753 90.654 1.00 94.75 259 GLU A O 1
ATOM 2125 N N . LEU A 1 260 ? -50.624 -16.219 88.481 1.00 93.38 260 LEU A N 1
ATOM 2126 C CA . LEU A 1 260 ? -51.843 -17.014 88.674 1.00 93.38 260 LEU A CA 1
ATOM 2127 C C . LEU A 1 260 ? -51.578 -18.280 89.502 1.00 93.38 260 LEU A C 1
ATOM 2129 O O . LEU A 1 260 ? -52.414 -18.667 90.325 1.00 93.38 260 LEU A O 1
ATOM 2133 N N . SER A 1 261 ? -50.412 -18.910 89.337 1.00 92.56 261 SER A N 1
ATOM 2134 C CA . SER A 1 261 ? -49.990 -20.055 90.154 1.00 92.56 261 SER A CA 1
ATOM 2135 C C . SER A 1 261 ? -49.752 -19.634 91.605 1.00 92.56 261 SER A C 1
ATOM 2137 O O . SER A 1 261 ? -50.277 -20.269 92.519 1.00 92.56 261 SER A O 1
ATOM 2139 N N . ARG A 1 262 ? -49.065 -18.505 91.828 1.00 93.00 262 ARG A N 1
ATOM 2140 C CA . ARG A 1 262 ? -48.842 -17.902 93.151 1.00 93.00 262 ARG A CA 1
ATOM 2141 C C . ARG A 1 262 ? -50.159 -17.560 93.845 1.00 93.00 262 ARG A C 1
ATOM 2143 O O . ARG A 1 262 ? -50.332 -17.901 95.012 1.00 93.00 262 ARG A O 1
ATOM 2150 N N . GLN A 1 263 ? -51.105 -16.945 93.135 1.00 91.75 263 GLN A N 1
ATOM 2151 C CA . GLN A 1 263 ? -52.444 -16.643 93.651 1.00 91.75 263 GLN A CA 1
ATOM 2152 C C . GLN A 1 263 ? -53.244 -17.916 93.953 1.00 91.75 263 GLN A C 1
ATOM 2154 O O . GLN A 1 263 ? -53.920 -17.985 94.977 1.00 91.75 263 GLN A O 1
ATOM 2159 N N . THR A 1 264 ? -53.134 -18.950 93.113 1.00 88.56 264 THR A N 1
ATOM 2160 C CA . THR A 1 264 ? -53.774 -20.255 93.345 1.00 88.56 264 THR A CA 1
ATOM 2161 C C . THR A 1 264 ? -53.217 -20.937 94.596 1.00 88.56 264 THR A C 1
ATOM 2163 O O . THR A 1 264 ? -53.985 -21.470 95.399 1.00 88.56 264 THR A O 1
ATOM 2166 N N . ASP A 1 265 ? -51.902 -20.898 94.805 1.00 87.25 265 ASP A N 1
ATOM 2167 C CA . ASP A 1 265 ? -51.266 -21.462 95.996 1.00 87.25 265 ASP A CA 1
ATOM 2168 C C . ASP A 1 265 ? -51.527 -20.627 97.258 1.00 87.25 265 ASP A C 1
ATOM 2170 O O . ASP A 1 265 ? -51.715 -21.196 98.334 1.00 87.25 265 ASP A O 1
ATOM 2174 N N . GLU A 1 266 ? -51.644 -19.303 97.151 1.00 85.94 266 GLU A N 1
ATOM 2175 C CA . GLU A 1 266 ? -52.041 -18.450 98.276 1.00 85.94 266 GLU A CA 1
ATOM 2176 C C . GLU A 1 266 ? -53.520 -18.648 98.653 1.00 85.94 266 GLU A C 1
ATOM 2178 O O . GLU A 1 266 ? -53.848 -18.783 99.831 1.00 85.94 266 GLU A O 1
ATOM 2183 N N . LEU A 1 267 ? -54.416 -18.811 97.673 1.00 82.56 267 LEU A N 1
ATOM 2184 C CA . LEU A 1 267 ? -55.805 -19.226 97.909 1.00 82.56 267 LEU A CA 1
ATOM 2185 C C . LEU A 1 267 ? -55.891 -20.629 98.525 1.00 82.56 267 LEU A C 1
ATOM 2187 O O . LEU A 1 267 ? -56.735 -20.871 99.391 1.00 82.56 267 LEU A O 1
ATOM 2191 N N . ARG A 1 268 ? -55.015 -21.563 98.133 1.00 80.50 268 ARG A N 1
ATOM 2192 C CA . ARG A 1 268 ? -54.899 -22.873 98.798 1.00 80.50 268 ARG A CA 1
ATOM 2193 C C . ARG A 1 268 ? -54.428 -22.728 100.242 1.00 80.50 268 ARG A C 1
ATOM 2195 O O . ARG A 1 268 ? -54.994 -23.393 101.100 1.00 80.50 268 ARG A O 1
ATOM 2202 N N . ARG A 1 269 ? -53.459 -21.850 100.533 1.00 76.81 269 ARG A N 1
ATOM 2203 C CA . ARG A 1 269 ? -52.997 -21.555 101.905 1.00 76.81 269 ARG A CA 1
ATOM 2204 C C . ARG A 1 269 ? -54.091 -20.926 102.761 1.00 76.81 269 ARG A C 1
ATOM 2206 O O . ARG A 1 269 ? -54.304 -21.400 103.873 1.00 76.81 269 ARG A O 1
ATOM 2213 N N . GLN A 1 270 ? -54.833 -19.944 102.244 1.00 63.31 270 GLN A N 1
ATOM 2214 C CA . GLN A 1 270 ? -55.988 -19.363 102.941 1.00 63.31 270 GLN A CA 1
ATOM 2215 C C . GLN A 1 270 ? -57.057 -20.424 103.248 1.00 63.31 270 GLN A C 1
ATOM 2217 O O . GLN A 1 270 ? -57.544 -20.496 104.374 1.00 63.31 270 GLN A O 1
ATOM 2222 N N . ASN A 1 271 ? -57.350 -21.319 102.299 1.00 57.03 271 ASN A N 1
ATOM 2223 C CA . ASN A 1 271 ? -58.253 -22.461 102.509 1.00 57.03 271 ASN A CA 1
ATOM 2224 C C . ASN A 1 271 ? -57.639 -23.617 103.339 1.00 57.03 271 ASN A C 1
ATOM 2226 O O . ASN A 1 271 ? -58.337 -24.577 103.670 1.00 57.03 271 ASN A O 1
ATOM 2230 N N . HIS A 1 272 ? -56.353 -23.542 103.697 1.00 49.81 272 HIS A N 1
ATOM 2231 C CA . HIS A 1 272 ? -55.658 -24.478 104.590 1.00 49.81 272 HIS A CA 1
ATOM 2232 C C . HIS A 1 272 ? -55.281 -23.874 105.950 1.00 49.81 272 HIS A C 1
ATOM 2234 O O . HIS A 1 272 ? -54.576 -24.520 106.727 1.00 49.81 272 HIS A O 1
ATOM 2240 N N . VAL A 1 273 ? -55.814 -22.700 106.307 1.00 45.31 273 VAL A N 1
ATOM 2241 C CA . VAL A 1 273 ? -55.824 -22.258 107.707 1.00 45.31 273 VAL A CA 1
ATOM 2242 C C . VAL A 1 273 ? -56.712 -23.222 108.510 1.00 45.31 273 VAL A C 1
ATOM 2244 O O . VAL A 1 273 ? -57.910 -23.319 108.228 1.00 45.31 273 VAL A O 1
ATOM 2247 N N . PRO A 1 274 ? -56.187 -23.945 109.520 1.00 44.31 274 PRO A N 1
ATOM 2248 C CA . PRO A 1 274 ? -57.024 -24.770 110.380 1.00 44.31 274 PRO A CA 1
ATOM 2249 C C . PRO A 1 274 ? -57.935 -23.849 111.190 1.00 44.31 274 PRO A C 1
ATOM 2251 O O . PRO A 1 274 ? -57.431 -22.989 111.910 1.00 44.31 274 PRO A O 1
ATOM 2254 N N . ILE A 1 275 ? -59.255 -24.036 111.093 1.00 49.69 275 ILE A N 1
ATOM 2255 C CA . ILE A 1 275 ? -60.254 -23.264 111.851 1.00 49.69 275 ILE A CA 1
ATOM 2256 C C . ILE A 1 275 ? -59.899 -23.325 113.351 1.00 49.69 275 ILE A C 1
ATOM 2258 O O . ILE A 1 275 ? -60.055 -24.391 113.962 1.00 49.69 275 ILE A O 1
ATOM 2262 N N . PRO A 1 276 ? -59.435 -22.225 113.978 1.00 44.44 276 PRO A N 1
ATOM 2263 C CA . PRO A 1 276 ? -59.069 -22.248 115.382 1.00 44.44 276 PRO A CA 1
ATOM 2264 C C . PRO A 1 276 ? -60.346 -22.207 116.216 1.00 44.44 276 PRO A C 1
ATOM 2266 O O . PRO A 1 276 ? -61.169 -21.304 116.070 1.00 44.44 276 PRO A O 1
ATOM 2269 N N . ARG A 1 277 ? -60.503 -23.157 117.140 1.00 51.22 277 ARG A N 1
ATOM 2270 C CA . ARG A 1 277 ? -61.545 -23.082 118.171 1.00 51.22 277 ARG A CA 1
ATOM 2271 C C . ARG A 1 277 ? -61.174 -22.007 119.199 1.00 51.22 277 ARG A C 1
ATOM 2273 O O . ARG A 1 277 ? -60.613 -22.323 120.242 1.00 51.22 277 ARG A O 1
ATOM 2280 N N . GLN A 1 278 ? -61.488 -20.753 118.900 1.00 46.81 278 GLN A N 1
ATOM 2281 C CA . GLN A 1 278 ? -61.625 -19.687 119.898 1.00 46.81 278 GLN A CA 1
ATOM 2282 C C . GLN A 1 278 ? -63.088 -19.727 120.375 1.00 46.81 278 GLN A C 1
ATOM 2284 O O . GLN A 1 278 ? -63.991 -19.965 119.579 1.00 46.81 278 GLN A O 1
ATOM 2289 N N . GLY A 1 279 ? -63.391 -19.703 121.670 1.00 54.19 279 GLY A N 1
ATOM 2290 C CA . GLY A 1 279 ? -62.963 -18.694 122.642 1.00 54.19 279 GLY A CA 1
ATOM 2291 C C . GLY A 1 279 ? -64.195 -17.821 122.895 1.00 54.19 279 GLY A C 1
ATOM 2292 O O . GLY A 1 279 ? -64.827 -17.387 121.934 1.00 54.19 279 GLY A O 1
ATOM 2293 N N . SER A 1 280 ? -64.643 -17.667 124.144 1.00 61.97 280 SER A N 1
ATOM 2294 C CA . SER A 1 280 ? -65.962 -17.065 124.393 1.00 61.97 280 SER A CA 1
ATOM 2295 C C . SER A 1 280 ? -65.975 -15.591 123.983 1.00 61.97 280 SER A C 1
ATOM 2297 O O . SER A 1 280 ? -65.106 -14.829 124.399 1.00 61.97 280 SER A O 1
ATOM 2299 N N . ILE A 1 281 ? -66.998 -15.172 123.227 1.00 61.66 281 ILE A N 1
ATOM 2300 C CA . ILE A 1 281 ? -67.169 -13.798 122.709 1.00 61.66 281 ILE A CA 1
ATOM 2301 C C . ILE A 1 281 ? -67.020 -12.735 123.819 1.00 61.66 281 ILE A C 1
ATOM 2303 O O . ILE A 1 281 ? -66.539 -11.634 123.564 1.00 61.66 281 ILE A O 1
ATOM 2307 N N . ALA A 1 282 ? -67.365 -13.076 125.065 1.00 67.56 282 ALA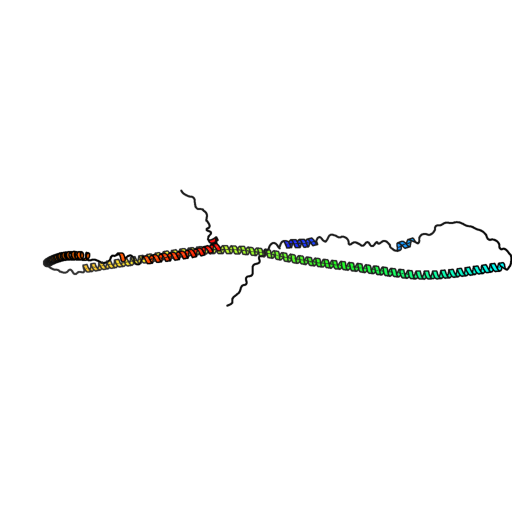 A N 1
ATOM 2308 C CA . ALA A 1 282 ? -67.202 -12.204 126.227 1.00 67.56 282 ALA A CA 1
ATOM 2309 C C . ALA A 1 282 ? -65.736 -11.815 126.526 1.00 67.56 282 ALA A C 1
ATOM 2311 O O . ALA A 1 282 ? -65.479 -10.659 126.849 1.00 67.56 282 ALA A O 1
ATOM 2312 N N . GLU A 1 283 ? -64.768 -12.729 126.388 1.00 64.19 283 GLU A N 1
ATOM 2313 C CA . GLU A 1 283 ? -63.340 -12.410 126.588 1.00 64.19 283 GLU A CA 1
ATOM 2314 C C . GLU A 1 283 ? -62.813 -11.507 125.469 1.00 64.19 283 GLU A C 1
ATOM 2316 O O . GLU A 1 283 ? -62.010 -10.606 125.708 1.00 64.19 283 GLU A O 1
ATOM 2321 N N . GLN A 1 284 ? -63.314 -11.709 124.248 1.00 66.62 284 GLN A N 1
ATOM 2322 C CA . GLN A 1 284 ? -62.949 -10.903 123.088 1.00 66.62 284 GLN A CA 1
ATOM 2323 C C . GLN A 1 284 ? -63.457 -9.460 123.226 1.00 66.62 284 GLN A C 1
ATOM 2325 O O . GLN A 1 284 ? -62.730 -8.529 122.893 1.00 66.62 284 GLN A O 1
ATOM 2330 N N . ILE A 1 285 ? -64.658 -9.260 123.788 1.00 73.94 285 ILE A N 1
ATOM 2331 C CA . ILE A 1 285 ? -65.191 -7.928 124.115 1.00 73.94 285 ILE A CA 1
ATOM 2332 C C . ILE A 1 285 ? -64.320 -7.238 125.172 1.00 73.94 285 ILE A C 1
ATOM 2334 O O . ILE A 1 285 ? -63.853 -6.136 124.912 1.00 73.94 285 ILE A O 1
ATOM 2338 N N . VAL A 1 286 ? -64.011 -7.894 126.297 1.00 79.12 286 VAL A N 1
ATOM 2339 C CA . VAL A 1 286 ? -63.158 -7.303 127.352 1.00 79.12 286 VAL A CA 1
ATOM 2340 C C . VAL A 1 286 ? -61.757 -6.964 126.825 1.00 79.12 286 VAL A C 1
ATOM 2342 O O . VAL A 1 286 ? -61.209 -5.910 127.150 1.00 79.12 286 VAL A O 1
ATOM 2345 N N . SER A 1 287 ? -61.182 -7.811 125.964 1.00 74.94 287 SER A N 1
ATOM 2346 C CA . SER A 1 287 ? -59.898 -7.519 125.314 1.00 74.94 287 SER A CA 1
ATOM 2347 C C . SER A 1 287 ? -59.983 -6.324 124.359 1.00 74.94 287 SER A C 1
ATOM 2349 O O . SER A 1 287 ? -59.047 -5.531 124.314 1.00 74.94 287 SER A O 1
ATOM 2351 N N . MET A 1 288 ? -61.076 -6.174 123.603 1.00 77.25 288 MET A N 1
ATOM 2352 C CA . MET A 1 288 ? -61.281 -5.021 122.718 1.00 77.25 288 MET A CA 1
ATOM 2353 C C . MET A 1 288 ? -61.574 -3.735 123.499 1.00 77.25 288 MET A C 1
ATOM 2355 O O . MET A 1 288 ? -61.101 -2.677 123.103 1.00 77.25 288 MET A O 1
ATOM 2359 N N . GLU A 1 289 ? -62.296 -3.801 124.618 1.00 80.12 289 GLU A N 1
ATOM 2360 C CA . GLU A 1 289 ? -62.513 -2.657 125.514 1.00 80.12 289 GLU A CA 1
ATOM 2361 C C . GLU A 1 289 ? -61.191 -2.187 126.141 1.00 80.12 289 GLU A C 1
ATOM 2363 O O . GLU A 1 289 ? -60.905 -0.990 126.141 1.00 80.12 289 GLU A O 1
ATOM 2368 N N . GLY A 1 290 ? -60.337 -3.121 126.580 1.00 80.94 290 GLY A N 1
ATOM 2369 C CA . GLY A 1 290 ? -58.978 -2.817 127.037 1.00 80.94 290 GLY A CA 1
ATOM 2370 C C . GLY A 1 290 ? -58.092 -2.211 125.941 1.00 80.94 290 GLY A C 1
ATOM 2371 O O . GLY A 1 290 ? -57.367 -1.250 126.199 1.00 80.94 290 GLY A O 1
ATOM 2372 N N . GLU A 1 291 ? -58.185 -2.715 124.707 1.00 83.06 291 GLU A N 1
ATOM 2373 C CA . GLU A 1 291 ? -57.455 -2.175 123.551 1.00 83.06 291 GLU A CA 1
ATOM 2374 C C . GLU A 1 291 ? -57.945 -0.768 123.169 1.00 83.06 291 GLU A C 1
ATOM 2376 O O . GLU A 1 291 ? -57.132 0.116 122.905 1.00 83.06 291 GLU A O 1
ATOM 2381 N N . ILE A 1 292 ? -59.260 -0.521 123.202 1.00 81.38 292 ILE A N 1
ATOM 2382 C CA . ILE A 1 292 ? -59.860 0.803 122.975 1.00 81.38 292 ILE A CA 1
ATOM 2383 C C . ILE A 1 292 ? -59.384 1.797 124.035 1.00 81.38 292 ILE A C 1
ATOM 2385 O O . ILE A 1 292 ? -59.043 2.931 123.694 1.00 81.38 292 ILE A O 1
ATOM 2389 N N . GLU A 1 293 ? -59.326 1.396 125.305 1.00 83.75 293 GLU A N 1
ATOM 2390 C CA . GLU A 1 293 ? -58.869 2.286 126.372 1.00 83.75 293 GLU A CA 1
ATOM 2391 C C . GLU A 1 293 ? -57.352 2.539 126.293 1.00 83.75 293 GLU A C 1
ATOM 2393 O O . GLU A 1 293 ? -56.911 3.674 126.492 1.00 83.75 293 GLU A O 1
ATOM 2398 N N . ARG A 1 294 ? -56.551 1.547 125.861 1.00 85.94 294 ARG A N 1
ATOM 2399 C CA . ARG A 1 294 ? -55.130 1.757 125.524 1.00 85.94 294 ARG A CA 1
ATOM 2400 C C . ARG A 1 294 ? -54.967 2.736 124.359 1.00 85.94 294 ARG A C 1
ATOM 2402 O O . ARG A 1 294 ? -54.207 3.689 124.480 1.00 85.94 294 ARG A O 1
ATOM 2409 N N . LEU A 1 295 ? -55.709 2.553 123.265 1.00 83.12 295 LEU A N 1
ATOM 2410 C CA . LEU A 1 295 ? -55.666 3.428 122.085 1.00 83.12 295 LEU A CA 1
ATOM 2411 C C . LEU A 1 295 ? -56.172 4.851 122.379 1.00 83.12 295 LEU A C 1
ATOM 2413 O O . LEU A 1 295 ? -55.729 5.805 121.736 1.00 83.12 295 LEU A O 1
ATOM 2417 N N . ARG A 1 296 ? -57.071 5.020 123.358 1.00 85.19 296 ARG A N 1
ATOM 2418 C CA . ARG A 1 296 ? -57.482 6.331 123.891 1.00 85.19 296 ARG A CA 1
ATOM 2419 C C . ARG A 1 296 ? -56.378 6.991 124.709 1.00 85.19 296 ARG A C 1
ATOM 2421 O O . ARG A 1 296 ? -56.129 8.178 124.508 1.00 85.19 296 ARG A O 1
ATOM 2428 N N . ALA A 1 297 ? -55.713 6.245 125.591 1.00 84.06 297 ALA A N 1
ATOM 2429 C CA . ALA A 1 297 ? -54.561 6.743 126.341 1.00 84.06 297 ALA A CA 1
ATOM 2430 C C . ALA A 1 297 ? -53.409 7.138 125.397 1.00 84.06 297 ALA A C 1
ATOM 2432 O O . ALA A 1 297 ? -52.852 8.224 125.529 1.00 84.06 297 ALA A O 1
ATOM 2433 N N . GLU A 1 298 ? -53.135 6.316 124.384 1.00 87.38 298 GLU A N 1
ATOM 2434 C CA . GLU A 1 298 ? -52.150 6.576 123.332 1.00 87.38 298 GLU A CA 1
ATOM 2435 C C . GLU A 1 298 ? -52.534 7.798 122.478 1.00 87.38 298 GLU A C 1
ATOM 2437 O O . GLU A 1 298 ? -51.700 8.668 122.249 1.00 87.38 298 GLU A O 1
ATOM 2442 N N . ASN A 1 299 ? -53.809 7.965 122.100 1.00 83.25 299 ASN A N 1
ATOM 2443 C CA . ASN A 1 299 ? -54.283 9.191 121.437 1.00 83.25 299 ASN A CA 1
ATOM 2444 C C . ASN A 1 299 ? -54.129 10.443 122.310 1.00 83.25 299 ASN A C 1
ATOM 2446 O O . ASN A 1 299 ? -53.823 11.515 121.791 1.00 83.25 299 ASN A O 1
ATOM 2450 N N . LYS A 1 300 ? -54.361 10.332 123.623 1.00 86.81 300 LYS A N 1
ATOM 2451 C CA . LYS A 1 300 ? -54.156 11.441 124.562 1.00 86.81 300 LYS A CA 1
ATOM 2452 C C . LYS A 1 300 ? -52.674 11.811 124.638 1.00 86.81 300 LYS A C 1
ATOM 2454 O O . LYS A 1 300 ? -52.350 12.982 124.485 1.00 86.81 300 LYS A O 1
ATOM 2459 N N . GLN A 1 301 ? -51.794 10.820 124.760 1.00 85.50 301 GLN A N 1
ATOM 2460 C CA . GLN A 1 301 ? -50.344 11.012 124.759 1.00 85.50 301 GLN A CA 1
ATOM 2461 C C . GLN A 1 301 ? -49.834 11.603 123.432 1.00 85.50 301 GLN A C 1
ATOM 2463 O O . GLN A 1 301 ? -49.009 12.510 123.448 1.00 85.50 301 GLN A O 1
ATOM 2468 N N . LEU A 1 302 ? -50.346 11.151 122.283 1.00 82.69 302 LEU A N 1
ATOM 2469 C CA . LEU A 1 302 ? -50.002 11.707 120.968 1.00 82.69 302 LEU A CA 1
ATOM 2470 C C . LEU A 1 302 ? -50.497 13.152 120.794 1.00 82.69 302 LEU A C 1
ATOM 2472 O O . LEU A 1 302 ? -49.847 13.938 120.109 1.00 82.69 302 LEU A O 1
ATOM 2476 N N . ARG A 1 303 ? -51.618 13.533 121.423 1.00 85.19 303 ARG A N 1
ATOM 2477 C CA . ARG A 1 303 ? -52.070 14.934 121.466 1.00 85.19 303 ARG A CA 1
ATOM 2478 C C . ARG A 1 303 ? -51.184 15.794 122.357 1.00 85.19 303 ARG A C 1
ATOM 2480 O O . ARG A 1 303 ? -50.776 16.854 121.907 1.00 85.19 303 ARG A O 1
ATOM 2487 N N . GLU A 1 304 ? -50.828 15.316 123.547 1.00 85.44 304 GLU A N 1
ATOM 2488 C CA . GLU A 1 304 ? -49.869 15.990 124.437 1.00 85.44 304 GLU A CA 1
ATOM 2489 C C . GLU A 1 304 ? -48.515 16.190 123.724 1.00 85.44 304 GLU A C 1
ATOM 2491 O O . GLU A 1 304 ? -48.010 17.306 123.660 1.00 85.44 304 GLU A O 1
ATOM 2496 N N . GLN A 1 305 ? -47.999 15.161 123.040 1.00 85.44 305 GLN A N 1
ATOM 2497 C CA . GLN A 1 305 ? -46.804 15.273 122.190 1.00 85.44 305 GLN A CA 1
ATOM 2498 C C . GLN A 1 305 ? -46.987 16.233 121.004 1.00 85.44 305 GLN A C 1
ATOM 2500 O O . GLN A 1 305 ? -46.041 16.916 120.621 1.00 85.44 305 GLN A O 1
ATOM 2505 N N . SER A 1 306 ? -48.179 16.309 120.406 1.00 81.56 306 SER A N 1
ATOM 2506 C CA . SER A 1 306 ? -48.467 17.270 119.334 1.00 81.56 306 SER A CA 1
ATOM 2507 C C . SER A 1 306 ? -48.535 18.713 119.843 1.00 81.56 306 SER A C 1
ATOM 2509 O O . SER A 1 306 ? -48.195 19.623 119.087 1.00 81.56 306 SER A O 1
ATOM 2511 N N . GLU A 1 307 ? -48.980 18.938 121.079 1.00 84.25 307 GLU A N 1
ATOM 2512 C CA . GLU A 1 307 ? -48.979 20.251 121.732 1.00 84.25 307 GLU A CA 1
ATOM 2513 C C . GLU A 1 307 ? -47.541 20.662 122.102 1.00 84.25 307 GLU A C 1
ATOM 2515 O O . GLU A 1 307 ? -47.123 21.774 121.770 1.00 84.25 307 GLU A O 1
ATOM 2520 N N . ASP A 1 308 ? -46.734 19.740 122.642 1.00 83.62 308 ASP A N 1
ATOM 2521 C CA . ASP A 1 308 ? -45.296 19.940 122.885 1.00 83.62 308 ASP A CA 1
ATOM 2522 C C . ASP A 1 308 ? -44.520 20.236 121.587 1.00 83.62 308 ASP A C 1
ATOM 2524 O O . ASP A 1 308 ? -43.698 21.154 121.541 1.00 83.62 308 ASP A O 1
ATOM 2528 N N . LEU A 1 309 ? -44.801 19.512 120.497 1.00 83.19 309 LEU A N 1
ATOM 2529 C CA . LEU A 1 309 ? -44.188 19.759 119.185 1.00 83.19 309 LEU A CA 1
ATOM 2530 C C . LEU A 1 309 ? -44.627 21.099 118.576 1.00 83.19 309 LEU A C 1
ATOM 2532 O O . LEU A 1 309 ? -43.825 21.751 117.909 1.00 83.19 309 LEU A O 1
ATOM 2536 N N . GLN A 1 310 ? -45.860 21.558 118.817 1.00 83.81 310 GLN A N 1
ATOM 2537 C CA . GLN A 1 310 ? -46.276 22.911 118.426 1.00 83.81 310 GLN A CA 1
ATOM 2538 C C . GLN A 1 310 ? -45.564 23.989 119.257 1.00 83.81 310 GLN A C 1
ATOM 2540 O O . GLN A 1 310 ? -45.172 25.017 118.701 1.00 83.81 310 GLN A O 1
ATOM 2545 N N . ALA A 1 311 ? -45.322 23.749 120.549 1.00 80.69 311 ALA A N 1
ATOM 2546 C CA . ALA A 1 311 ? -44.519 24.639 121.385 1.00 80.69 311 ALA A CA 1
ATOM 2547 C C . ALA A 1 311 ? -43.046 24.698 120.924 1.00 80.69 311 ALA A C 1
ATOM 2549 O O . ALA A 1 311 ? -42.476 25.788 120.845 1.00 80.69 311 ALA A O 1
ATOM 2550 N N . GLN A 1 312 ? -42.453 23.561 120.537 1.00 79.38 312 GLN A N 1
ATOM 2551 C CA . GLN A 1 312 ? -41.113 23.506 119.933 1.00 79.38 312 GLN A CA 1
ATOM 2552 C C . GLN A 1 312 ? -41.063 24.219 118.574 1.00 79.38 312 GLN A C 1
ATOM 2554 O O . GLN A 1 312 ? -40.174 25.033 118.347 1.00 79.38 312 GLN A O 1
ATOM 2559 N N . LEU A 1 313 ? -42.050 24.015 117.695 1.00 81.81 313 LEU A N 1
ATOM 2560 C CA . LEU A 1 313 ? -42.111 24.708 116.403 1.00 81.81 313 LEU A CA 1
ATOM 2561 C C . LEU A 1 313 ? -42.182 26.237 116.573 1.00 81.81 313 LEU A C 1
ATOM 2563 O O . LEU A 1 313 ? -41.557 26.976 115.807 1.00 81.81 313 LEU A O 1
ATOM 2567 N N . LEU A 1 314 ? -42.921 26.717 117.581 1.00 77.38 314 LEU A N 1
ATOM 2568 C CA . LEU A 1 314 ? -42.958 28.134 117.940 1.00 77.38 314 LEU A CA 1
ATOM 2569 C C . LEU A 1 314 ? -41.592 28.617 118.449 1.00 77.38 314 LEU A C 1
ATOM 2571 O O . LEU A 1 314 ? -41.134 29.668 117.999 1.00 77.38 314 LEU A O 1
ATOM 2575 N N . HIS A 1 315 ? -40.912 27.846 119.302 1.00 79.38 315 HIS A N 1
ATOM 2576 C CA . HIS A 1 315 ? -39.559 28.155 119.778 1.00 79.38 315 HIS A CA 1
ATOM 2577 C C . HIS A 1 315 ? -38.555 28.276 118.619 1.00 79.38 315 HIS A C 1
ATOM 2579 O O . HIS A 1 315 ? -37.963 29.340 118.432 1.00 79.38 315 HIS A O 1
ATOM 2585 N N . ASP A 1 316 ? -38.471 27.259 117.759 1.00 77.00 316 ASP A N 1
ATOM 2586 C CA . ASP A 1 316 ? -37.602 27.262 116.580 1.00 77.00 316 ASP A CA 1
ATOM 2587 C C . ASP A 1 316 ? -37.935 28.396 115.599 1.00 77.00 316 ASP A C 1
ATOM 2589 O O . ASP A 1 316 ? -37.059 28.885 114.887 1.00 77.00 316 ASP A O 1
ATOM 2593 N N . SER A 1 317 ? -39.208 28.802 115.494 1.00 74.50 317 SER A N 1
ATOM 2594 C CA . SER A 1 317 ? -39.601 29.918 114.624 1.00 74.50 317 SER A CA 1
ATOM 2595 C C . SER A 1 317 ? -39.086 31.264 115.144 1.00 74.50 317 SER A C 1
ATOM 2597 O O . SER A 1 317 ? -38.727 32.131 114.345 1.00 74.50 317 SER A O 1
ATOM 2599 N N . VAL A 1 318 ? -38.978 31.415 116.469 1.00 75.06 318 VAL A N 1
ATOM 2600 C CA . VAL A 1 318 ? -38.397 32.592 117.126 1.00 75.06 318 VAL A CA 1
ATOM 2601 C C . VAL A 1 318 ? -36.869 32.565 117.032 1.00 75.06 318 VAL A C 1
ATOM 2603 O O . VAL A 1 318 ? -36.281 33.587 116.679 1.00 75.06 318 VAL A O 1
ATOM 2606 N N . GLU A 1 319 ? -36.224 31.412 117.243 1.00 75.25 319 GLU A N 1
ATOM 2607 C CA . GLU A 1 319 ? -34.773 31.269 117.039 1.00 75.25 319 GLU A CA 1
ATOM 2608 C C . GLU A 1 319 ? -34.373 31.505 115.576 1.00 75.25 319 GLU A C 1
ATOM 2610 O O . GLU A 1 319 ? -33.486 32.313 115.310 1.00 75.25 319 GLU A O 1
ATOM 2615 N N . ARG A 1 320 ? -35.073 30.906 114.601 1.00 70.38 320 ARG A N 1
ATOM 2616 C CA . ARG A 1 320 ? -34.823 31.163 113.168 1.00 70.38 320 ARG A CA 1
ATOM 2617 C C . ARG A 1 320 ? -35.073 32.625 112.789 1.00 70.38 320 ARG A C 1
ATOM 2619 O O . ARG A 1 320 ? -34.349 33.158 111.952 1.00 70.38 320 ARG A O 1
ATOM 2626 N N . GLY A 1 321 ? -36.030 33.296 113.433 1.00 65.38 321 GLY A N 1
ATOM 2627 C CA . GLY A 1 321 ? -36.225 34.743 113.310 1.00 65.38 321 GLY A CA 1
ATOM 2628 C C . GLY A 1 321 ? -35.038 35.565 113.832 1.00 65.38 321 GLY A C 1
ATOM 2629 O O . GLY A 1 321 ? -34.672 36.562 113.214 1.00 65.38 321 GLY A O 1
ATOM 2630 N N . GLN A 1 322 ? -34.392 35.132 114.919 1.00 63.84 322 GLN A N 1
ATOM 2631 C CA . GLN A 1 322 ? -33.160 35.752 115.424 1.00 63.84 322 GLN A CA 1
ATOM 2632 C C . GLN A 1 322 ? -31.941 35.431 114.543 1.00 63.84 322 GLN A C 1
ATOM 2634 O O . GLN A 1 322 ? -31.146 36.326 114.263 1.00 63.84 322 GLN A O 1
ATOM 2639 N N . SER A 1 323 ? -31.805 34.197 114.045 1.00 57.91 323 SER A N 1
ATOM 2640 C CA . SER A 1 323 ? -30.704 33.810 113.151 1.00 57.91 323 SER A CA 1
ATOM 2641 C C . SER A 1 323 ? -30.771 34.487 111.778 1.00 57.91 323 SER A C 1
ATOM 2643 O O . SER A 1 323 ? -29.726 34.770 111.211 1.00 57.91 323 SER A O 1
ATOM 2645 N N . LEU A 1 324 ? -31.960 34.811 111.257 1.00 60.19 324 LEU A N 1
ATOM 2646 C CA . LEU A 1 324 ? -32.115 35.571 110.003 1.00 60.19 324 LEU A CA 1
ATOM 2647 C C . LEU A 1 324 ? -31.783 37.071 110.136 1.00 60.19 324 LEU A C 1
ATOM 2649 O O . LEU A 1 324 ? -31.656 37.757 109.124 1.00 60.19 324 LEU A O 1
ATOM 2653 N N . LEU A 1 325 ? -31.632 37.582 111.363 1.00 57.81 325 LEU A N 1
ATOM 2654 C CA . LEU A 1 325 ? -31.141 38.937 111.649 1.00 57.81 325 LEU A CA 1
ATOM 2655 C C . LEU A 1 325 ? -29.621 38.975 111.909 1.00 57.81 325 LEU A C 1
ATOM 2657 O O . LEU A 1 325 ? -29.049 40.061 112.015 1.00 57.81 325 LEU A O 1
ATOM 2661 N N . ALA A 1 326 ? -28.966 37.813 111.998 1.00 50.56 326 ALA A N 1
ATOM 2662 C CA . ALA A 1 326 ? -27.517 37.675 112.082 1.00 50.56 326 ALA A CA 1
ATOM 2663 C C . ALA A 1 326 ? -26.949 37.356 110.688 1.00 50.56 326 ALA A C 1
ATOM 2665 O O . ALA A 1 326 ? -27.286 36.351 110.070 1.00 50.56 326 ALA A O 1
ATOM 2666 N N . ASP A 1 327 ? -26.114 38.253 110.173 1.00 44.44 327 ASP A N 1
ATOM 2667 C CA . ASP A 1 327 ? -25.755 38.301 108.754 1.00 44.44 327 ASP A CA 1
ATOM 2668 C C . ASP A 1 327 ? -24.910 37.098 108.256 1.00 44.44 327 ASP A C 1
ATOM 2670 O O . ASP A 1 327 ? -24.019 36.609 108.955 1.00 44.44 327 ASP A O 1
ATOM 2674 N N . ARG A 1 328 ? -25.107 36.769 106.965 1.00 53.97 328 ARG A N 1
ATOM 2675 C CA . ARG A 1 328 ? -24.124 36.196 106.014 1.00 53.97 328 ARG A CA 1
ATOM 2676 C C . ARG A 1 328 ? -23.974 34.666 105.830 1.00 53.97 328 ARG A C 1
ATOM 2678 O O . ARG A 1 328 ? -23.029 34.054 106.325 1.00 53.97 328 ARG A O 1
ATOM 2685 N N . LEU A 1 329 ? -24.725 34.113 104.864 1.00 52.78 329 LEU A N 1
ATOM 2686 C CA . LEU A 1 329 ? -24.291 33.000 103.985 1.00 52.78 329 LEU A CA 1
ATOM 2687 C C . LEU A 1 329 ? -24.636 33.299 102.496 1.00 52.78 329 LEU A C 1
ATOM 2689 O O . LEU A 1 329 ? -25.566 34.067 102.247 1.00 52.78 329 LEU A O 1
ATOM 2693 N N . PRO A 1 330 ? -23.862 32.788 101.509 1.00 55.50 330 PRO A N 1
ATOM 2694 C CA . PRO A 1 330 ? -23.894 33.254 100.111 1.00 55.50 330 PRO A CA 1
ATOM 2695 C C . PRO A 1 330 ? -25.000 32.635 99.227 1.00 55.50 330 PRO A C 1
ATOM 2697 O O . PRO A 1 330 ? -25.665 31.676 99.605 1.00 55.50 330 PRO A O 1
ATOM 2700 N N . SER A 1 331 ? -25.186 33.215 98.032 1.00 50.00 331 SER A N 1
ATOM 2701 C CA . SER A 1 331 ? -26.339 33.001 97.139 1.00 50.00 331 SER A CA 1
ATOM 2702 C C . SER A 1 331 ? -26.036 32.136 95.902 1.00 50.00 331 SER A C 1
ATOM 2704 O O . SER A 1 331 ? -24.931 32.151 95.366 1.00 50.00 331 SER A O 1
ATOM 2706 N N . LEU A 1 332 ? -27.078 31.461 95.404 1.00 51.88 332 LEU A N 1
ATOM 2707 C CA . LEU A 1 332 ? -27.138 30.450 94.330 1.00 51.88 332 LEU A CA 1
ATOM 2708 C C . LEU A 1 332 ? -26.602 30.881 92.939 1.00 51.88 332 LEU A C 1
ATOM 2710 O O . LEU A 1 332 ? -26.542 30.075 92.016 1.00 51.88 332 LEU A O 1
ATOM 2714 N N . ALA A 1 333 ? -26.222 32.147 92.752 1.00 55.94 333 ALA A N 1
ATOM 2715 C CA . ALA A 1 333 ? -25.821 32.689 91.448 1.00 55.94 333 ALA A CA 1
ATOM 2716 C C . ALA A 1 333 ? -24.430 32.225 90.960 1.00 55.94 333 ALA A C 1
ATOM 2718 O O . ALA A 1 333 ? -24.143 32.317 89.768 1.00 55.94 333 ALA A O 1
ATOM 2719 N N . GLU A 1 334 ? -23.571 31.738 91.858 1.00 57.59 334 GLU A N 1
ATOM 2720 C CA . GLU A 1 334 ? -22.177 31.376 91.545 1.00 57.59 334 GLU A CA 1
ATOM 2721 C C . GLU A 1 334 ? -22.044 29.987 90.878 1.00 57.59 334 GLU A C 1
ATOM 2723 O O . GLU A 1 334 ? -21.048 29.703 90.217 1.00 57.59 334 GLU A O 1
ATOM 2728 N N . GLU A 1 335 ? -23.060 29.125 91.003 1.00 55.53 335 GLU A N 1
ATOM 2729 C CA . GLU A 1 335 ? -23.015 27.723 90.549 1.00 55.53 335 GLU A CA 1
ATOM 2730 C C . GLU A 1 335 ? -23.382 27.543 89.059 1.00 55.53 335 GLU A C 1
ATOM 2732 O O . GLU A 1 335 ? -22.952 26.590 88.411 1.00 55.53 335 GLU A O 1
ATOM 2737 N N . LEU A 1 336 ? -24.128 28.487 88.472 1.00 53.94 336 LEU A N 1
ATOM 2738 C CA . LEU A 1 336 ? -24.742 28.343 87.141 1.00 53.94 336 LEU A CA 1
ATOM 2739 C C . LEU A 1 336 ? -23.850 28.718 85.939 1.00 53.94 336 LEU A C 1
ATOM 2741 O O . LEU A 1 336 ? -24.283 28.564 84.799 1.00 53.94 336 LEU A O 1
ATOM 2745 N N . ASN A 1 337 ? -22.627 29.218 86.151 1.00 56.47 337 ASN A N 1
ATOM 2746 C CA . ASN A 1 337 ? -21.868 29.921 85.100 1.00 56.47 337 ASN A CA 1
ATOM 2747 C C . ASN A 1 337 ? -20.552 29.231 84.661 1.00 56.47 337 ASN A C 1
ATOM 2749 O O . ASN A 1 337 ? -19.709 29.865 84.028 1.00 56.47 337 ASN A O 1
ATOM 2753 N N . GLY A 1 338 ? -20.332 27.963 85.041 1.00 59.94 338 GLY A N 1
ATOM 2754 C CA . GLY A 1 338 ? -18.972 27.420 85.202 1.00 59.94 338 GLY A CA 1
ATOM 2755 C C . GLY A 1 338 ? -18.387 26.437 84.173 1.00 59.94 338 GLY A C 1
ATOM 2756 O O . GLY A 1 338 ? -17.184 26.191 84.266 1.00 59.94 338 GLY A O 1
ATOM 2757 N N . LYS A 1 339 ? -19.150 25.819 83.248 1.00 58.09 339 LYS A N 1
ATOM 275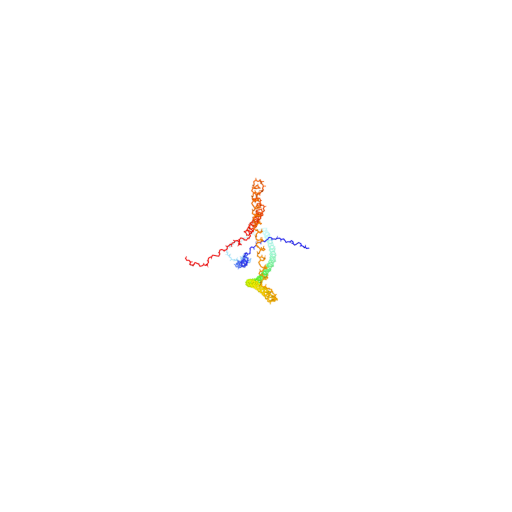8 C CA . LYS A 1 339 ? -18.599 24.689 82.450 1.00 58.09 339 LYS A CA 1
ATOM 2759 C C . LYS A 1 339 ? -19.125 24.503 81.018 1.00 58.09 339 LYS A C 1
ATOM 2761 O O . LYS A 1 339 ? -18.331 24.492 80.076 1.00 58.09 339 LYS A O 1
ATOM 2766 N N . ASP A 1 340 ? -20.439 24.419 80.829 1.00 63.78 340 ASP A N 1
ATOM 2767 C CA . ASP A 1 340 ? -21.018 23.949 79.554 1.00 63.78 340 ASP A CA 1
ATOM 2768 C C . ASP A 1 340 ? -20.866 24.964 78.402 1.00 63.78 340 ASP A C 1
ATOM 2770 O O . ASP A 1 340 ? -20.671 24.600 77.241 1.00 63.78 340 ASP A O 1
ATOM 2774 N N . SER A 1 341 ? -20.873 26.261 78.728 1.00 68.25 341 SER A N 1
ATOM 2775 C CA . SER A 1 341 ? -20.707 27.360 77.762 1.00 68.25 341 SER A CA 1
ATOM 2776 C C . SER A 1 341 ? -19.354 27.316 77.027 1.00 68.25 341 SER A C 1
ATOM 2778 O O . SER A 1 341 ? -19.268 27.595 75.828 1.00 68.25 341 SER A O 1
ATOM 2780 N N . THR A 1 342 ? -18.284 26.912 77.721 1.00 75.94 342 THR A N 1
ATOM 2781 C CA . THR A 1 342 ? -16.928 26.860 77.153 1.00 75.94 342 THR A CA 1
ATOM 2782 C C . THR A 1 342 ? -16.692 25.683 76.208 1.00 75.94 342 THR A C 1
ATOM 2784 O O . THR A 1 342 ? -15.964 25.843 75.228 1.00 75.94 342 THR A O 1
ATOM 2787 N N . GLU A 1 343 ? -17.311 24.524 76.442 1.00 74.31 343 GLU A N 1
ATOM 2788 C CA . GLU A 1 343 ? -17.193 23.383 75.521 1.00 74.31 343 GLU A CA 1
ATOM 2789 C C . GLU A 1 343 ? -17.974 23.633 74.223 1.00 74.31 343 GLU A C 1
ATOM 2791 O O . GLU A 1 343 ? -17.436 23.427 73.131 1.00 74.31 343 GLU A O 1
ATOM 2796 N N . LEU A 1 344 ? -19.184 24.198 74.324 1.00 75.00 344 LEU A N 1
ATOM 2797 C CA . LEU A 1 344 ? -20.020 24.537 73.167 1.00 75.00 344 LEU A CA 1
ATOM 2798 C C . LEU A 1 344 ? -19.330 25.531 72.212 1.00 75.00 344 LEU A C 1
ATOM 2800 O O . LEU A 1 344 ? -19.355 25.350 70.993 1.00 75.00 344 LEU A O 1
ATOM 2804 N N . MET A 1 345 ? -18.666 26.561 72.752 1.00 77.62 345 MET A N 1
ATOM 2805 C CA . MET A 1 345 ? -17.950 27.555 71.941 1.00 77.62 345 MET A CA 1
ATOM 2806 C C . MET A 1 345 ? -16.697 26.982 71.248 1.00 77.62 345 MET A C 1
ATOM 2808 O O . MET A 1 345 ? -16.340 27.435 70.157 1.00 77.62 345 MET A O 1
ATOM 2812 N N . ASN A 1 346 ? -16.040 25.980 71.842 1.00 82.19 346 ASN A N 1
ATOM 2813 C CA . ASN A 1 346 ? -14.890 25.313 71.225 1.00 82.19 346 ASN A CA 1
ATOM 2814 C C . ASN A 1 346 ? -15.315 24.399 70.066 1.00 82.19 346 ASN A C 1
ATOM 2816 O O . ASN A 1 346 ? -14.729 24.489 68.985 1.00 82.19 346 ASN A O 1
ATOM 2820 N N . ALA A 1 347 ? -16.373 23.600 70.249 1.00 82.38 347 ALA A N 1
ATOM 2821 C CA . ALA A 1 347 ? -16.921 22.744 69.193 1.00 82.38 347 ALA A CA 1
ATOM 2822 C C . ALA A 1 347 ? -17.349 23.553 67.952 1.00 82.38 347 ALA A C 1
ATOM 2824 O O . ALA A 1 347 ? -17.050 23.171 66.818 1.00 82.38 347 ALA A O 1
ATOM 2825 N N . LEU A 1 348 ? -17.975 24.718 68.162 1.00 85.38 348 LEU A N 1
ATOM 2826 C CA . LEU A 1 348 ? -18.394 25.608 67.076 1.00 85.38 348 LEU A CA 1
ATOM 2827 C C . LEU A 1 348 ? -17.201 26.114 66.239 1.00 85.38 348 LEU A C 1
ATOM 2829 O O . LEU A 1 348 ? -17.234 26.031 65.010 1.00 85.38 348 LEU A O 1
ATOM 2833 N N . LYS A 1 349 ? -16.115 26.562 66.887 1.00 87.81 349 LYS A N 1
ATOM 2834 C CA . LYS A 1 349 ? -14.885 26.999 66.194 1.00 87.81 349 LYS A CA 1
ATOM 2835 C C . LYS A 1 349 ? -14.219 25.882 65.394 1.00 87.81 349 LYS A C 1
ATOM 2837 O O . LYS A 1 349 ? -13.700 26.125 64.304 1.00 87.81 349 LYS A O 1
ATOM 2842 N N . GLU A 1 350 ? -14.201 24.662 65.920 1.00 89.38 350 GLU A N 1
ATOM 2843 C CA . GLU A 1 350 ? -13.589 23.528 65.223 1.00 89.38 350 GLU A CA 1
ATOM 2844 C C . GLU A 1 350 ? -14.372 23.163 63.948 1.00 89.38 350 GLU A C 1
ATOM 2846 O O . GLU A 1 350 ? -13.779 22.918 62.890 1.00 89.38 350 GLU A O 1
ATOM 2851 N N . GLN A 1 351 ? -15.704 23.261 63.999 1.00 88.38 351 GLN A N 1
ATOM 2852 C CA . GLN A 1 351 ? -16.571 23.071 62.837 1.00 88.38 351 GLN A CA 1
ATOM 2853 C C . GLN A 1 351 ? -16.413 24.180 61.776 1.00 88.38 351 GLN A C 1
ATOM 2855 O O . GLN A 1 351 ? -16.415 23.876 60.577 1.00 88.38 351 GLN A O 1
ATOM 2860 N N . GLU A 1 352 ? -16.197 25.440 62.175 1.00 90.75 352 GLU A N 1
ATOM 2861 C CA . GLU A 1 352 ? -15.851 26.539 61.253 1.00 90.75 352 GLU A CA 1
ATOM 2862 C C . GLU A 1 352 ? -14.521 26.283 60.519 1.00 90.75 352 GLU A C 1
ATOM 2864 O O . GLU A 1 352 ? -14.443 26.427 59.294 1.00 90.75 352 GLU A O 1
ATOM 2869 N N . ILE A 1 353 ? -13.484 25.831 61.237 1.00 92.00 353 ILE A N 1
ATOM 2870 C CA . ILE A 1 353 ? -12.163 25.522 60.660 1.00 92.00 353 ILE A CA 1
ATOM 2871 C C . ILE A 1 353 ? -12.255 24.377 59.640 1.00 92.00 353 ILE A C 1
ATOM 2873 O O . ILE A 1 353 ? -11.644 24.449 58.567 1.00 92.00 353 ILE A O 1
ATOM 2877 N N . CYS A 1 354 ? -13.022 23.326 59.937 1.00 90.56 354 CYS A N 1
ATOM 2878 C CA . CYS A 1 354 ? -13.256 22.223 59.002 1.00 90.56 354 CYS A CA 1
ATOM 2879 C C . CYS A 1 354 ? -14.009 22.681 57.743 1.00 90.56 354 CYS A C 1
ATOM 2881 O O . CYS A 1 354 ? -13.599 22.339 56.631 1.00 90.56 354 CYS A O 1
ATOM 2883 N N . ASN A 1 355 ? -15.032 23.529 57.888 1.00 92.75 355 ASN A N 1
ATOM 2884 C CA . ASN A 1 355 ? -15.735 24.134 56.752 1.00 92.75 355 ASN A CA 1
ATOM 2885 C C . ASN A 1 355 ? -14.801 24.973 55.864 1.00 92.75 355 ASN A C 1
ATOM 2887 O O . ASN A 1 355 ? -14.845 24.871 54.636 1.00 92.75 355 ASN A O 1
ATOM 2891 N N . GLN A 1 356 ? -13.912 25.767 56.467 1.00 92.19 356 GLN A N 1
ATOM 2892 C CA . GLN A 1 356 ? -12.959 26.585 55.716 1.00 92.19 356 GLN A CA 1
ATOM 2893 C C . GLN A 1 356 ? -11.957 25.726 54.925 1.00 92.19 356 GLN A C 1
ATOM 2895 O O . GLN A 1 356 ? -11.664 26.029 53.766 1.00 92.19 356 GLN A O 1
ATOM 2900 N N . LYS A 1 357 ? -11.477 24.614 55.502 1.00 89.81 357 LYS A N 1
ATOM 2901 C CA . LYS A 1 357 ? -10.612 23.644 54.803 1.00 89.81 357 LYS A CA 1
ATOM 2902 C C . LYS A 1 357 ? -11.331 22.977 53.624 1.00 89.81 357 LYS A C 1
ATOM 2904 O O . LYS A 1 357 ? -10.750 22.883 52.544 1.00 89.81 357 LYS A O 1
ATOM 2909 N N . LEU A 1 358 ? -12.592 22.571 53.802 1.00 92.50 358 LEU A N 1
ATOM 2910 C CA . LEU A 1 358 ? -13.413 21.987 52.732 1.00 92.50 358 LEU A CA 1
ATOM 2911 C C . LEU A 1 358 ? -13.612 22.963 51.564 1.00 92.50 358 LEU A C 1
ATOM 2913 O O . LEU A 1 358 ? -13.422 22.572 50.414 1.00 92.50 358 LEU A O 1
ATOM 2917 N N . ARG A 1 359 ? -13.901 24.243 51.839 1.00 92.94 359 ARG A N 1
ATOM 2918 C CA . ARG A 1 359 ? -14.027 25.286 50.801 1.00 92.94 359 ARG A CA 1
ATOM 2919 C C . ARG A 1 359 ? -12.749 25.444 49.972 1.00 92.94 359 ARG A C 1
ATOM 2921 O O . ARG A 1 359 ? -12.823 25.515 48.748 1.00 92.94 359 ARG A O 1
ATOM 2928 N N . VAL A 1 360 ? -11.577 25.455 50.613 1.00 92.12 360 VAL A N 1
ATOM 2929 C CA . VAL A 1 360 ? -10.281 25.532 49.909 1.00 92.12 360 VAL A CA 1
ATOM 2930 C C . VAL A 1 360 ? -10.031 24.283 49.055 1.00 92.12 360 VAL A C 1
ATOM 2932 O O . VAL A 1 360 ? -9.595 24.406 47.912 1.00 92.12 360 VAL A O 1
ATOM 2935 N N . TYR A 1 361 ? -10.345 23.092 49.572 1.00 93.38 361 TYR A N 1
ATOM 2936 C CA . TYR A 1 361 ? -10.190 21.830 48.842 1.00 93.38 361 TYR A CA 1
ATOM 2937 C C . TYR A 1 361 ? -11.097 21.750 47.602 1.00 93.38 361 TYR A C 1
ATOM 2939 O O . TYR A 1 361 ? -10.615 21.448 46.510 1.00 93.38 361 TYR A O 1
ATOM 2947 N N . ILE A 1 362 ? -12.379 22.104 47.748 1.00 93.50 362 ILE A N 1
ATOM 2948 C CA . ILE A 1 362 ? -13.352 22.157 46.646 1.00 93.50 362 ILE A CA 1
ATOM 2949 C C . ILE A 1 362 ? -12.893 23.145 45.568 1.00 93.50 362 ILE A C 1
ATOM 2951 O O . ILE A 1 362 ? -12.854 22.782 44.396 1.00 93.50 362 ILE A O 1
ATOM 2955 N N . ASN A 1 363 ? -12.457 24.352 45.945 1.00 90.19 363 ASN A N 1
ATOM 2956 C CA . ASN A 1 363 ? -11.936 25.336 44.988 1.00 90.19 363 ASN A CA 1
ATOM 2957 C C . ASN A 1 363 ? -10.693 24.826 44.234 1.00 90.19 363 ASN A C 1
ATOM 2959 O O . ASN A 1 363 ? -10.549 25.086 43.039 1.00 90.19 363 ASN A O 1
ATOM 2963 N N . GLY A 1 364 ? -9.814 24.070 44.903 1.00 89.50 364 GLY A N 1
ATOM 2964 C CA . GLY A 1 364 ? -8.653 23.435 44.274 1.00 89.50 364 GLY A CA 1
ATOM 2965 C C . GLY A 1 364 ? -9.027 22.355 43.252 1.00 89.50 364 GLY A C 1
ATOM 2966 O O . GLY A 1 364 ? -8.399 22.269 42.197 1.00 89.50 364 GLY A O 1
ATOM 2967 N N . ILE A 1 365 ? -10.072 21.565 43.526 1.00 87.00 365 ILE A N 1
ATOM 2968 C CA . ILE A 1 365 ? -10.629 20.610 42.555 1.00 87.00 365 ILE A CA 1
ATOM 2969 C C . ILE A 1 365 ? -11.282 21.356 41.391 1.00 87.00 365 ILE A C 1
ATOM 2971 O O . ILE A 1 365 ? -10.967 21.057 40.243 1.00 87.00 365 ILE A O 1
ATOM 2975 N N . LEU A 1 366 ? -12.136 22.347 41.664 1.00 89.12 366 LEU A N 1
ATOM 2976 C CA . LEU A 1 366 ? -12.846 23.112 40.635 1.00 89.12 366 LEU A CA 1
ATOM 2977 C C . LEU A 1 366 ? -11.885 23.801 39.661 1.00 89.12 366 LEU A C 1
ATOM 2979 O O . LEU A 1 366 ? -12.093 23.702 38.455 1.00 89.12 366 LEU A O 1
ATOM 2983 N N . MET A 1 367 ? -10.798 24.416 40.143 1.00 88.38 367 MET A N 1
ATOM 2984 C CA . MET A 1 367 ? -9.762 24.951 39.247 1.00 88.38 367 MET A CA 1
ATOM 2985 C C . MET A 1 367 ? -9.131 23.867 38.383 1.00 88.38 367 MET A C 1
ATOM 2987 O O . MET A 1 367 ? -9.006 24.048 37.176 1.00 88.38 367 MET A O 1
ATOM 2991 N N . ARG A 1 368 ? -8.801 22.709 38.961 1.00 85.75 368 ARG A N 1
ATOM 2992 C CA . ARG A 1 368 ? -8.184 21.626 38.193 1.00 85.75 368 ARG A CA 1
ATOM 2993 C C . ARG A 1 368 ? -9.127 21.006 37.159 1.00 85.75 368 ARG A C 1
ATOM 2995 O O . ARG A 1 368 ? -8.664 20.582 36.105 1.00 85.75 368 ARG A O 1
ATOM 3002 N N . VAL A 1 369 ? -10.429 20.973 37.437 1.00 87.31 369 VAL A N 1
ATOM 3003 C CA . VAL A 1 369 ? -11.453 20.568 36.465 1.00 87.31 369 VAL A CA 1
ATOM 3004 C C . VAL A 1 369 ? -11.571 21.616 35.356 1.00 87.31 369 VAL A C 1
ATOM 3006 O O . VAL A 1 369 ? -11.493 21.250 34.192 1.00 87.31 369 VAL A O 1
ATOM 3009 N N . ILE A 1 370 ? -11.636 22.910 35.684 1.00 84.88 370 ILE A N 1
ATOM 3010 C CA . ILE A 1 370 ? -11.689 24.004 34.694 1.00 84.88 370 ILE A CA 1
ATOM 3011 C C . ILE A 1 370 ? -10.446 24.028 33.780 1.00 84.88 370 ILE A C 1
ATOM 3013 O O . ILE A 1 370 ? -10.570 24.308 32.591 1.00 84.88 370 ILE A O 1
ATOM 3017 N N . GLU A 1 371 ? -9.258 23.713 34.306 1.00 84.69 371 GLU A N 1
ATOM 3018 C CA . GLU A 1 371 ? -7.999 23.699 33.542 1.00 84.69 371 GLU A CA 1
ATOM 3019 C C . GLU A 1 371 ? -7.827 22.489 32.608 1.00 84.69 371 GLU A C 1
ATOM 3021 O O . GLU A 1 371 ? -7.142 22.609 31.590 1.00 84.69 371 GLU A O 1
ATOM 3026 N N . LEU A 1 372 ? -8.379 21.319 32.958 1.00 80.44 372 LEU A N 1
ATOM 3027 C CA . LEU A 1 372 ? -8.140 20.062 32.228 1.00 80.44 372 LEU A CA 1
ATOM 3028 C C . LEU A 1 372 ? -9.374 19.498 31.512 1.00 80.44 372 LEU A C 1
ATOM 3030 O O . LEU A 1 372 ? -9.207 18.914 30.444 1.00 80.44 372 LEU A O 1
ATOM 3034 N N . HIS A 1 373 ? -10.564 19.643 32.100 1.00 80.56 373 HIS A N 1
ATOM 3035 C CA . HIS A 1 373 ? -11.816 19.002 31.677 1.00 80.56 373 HIS A CA 1
ATOM 3036 C C . HIS A 1 373 ? -13.055 19.867 32.012 1.00 80.56 373 HIS A C 1
ATOM 3038 O O . HIS A 1 373 ? -13.889 19.462 32.834 1.00 80.56 373 HIS A O 1
ATOM 3044 N N . PRO A 1 374 ? -13.195 21.077 31.430 1.00 82.19 374 PRO A N 1
ATOM 3045 C CA . PRO A 1 374 ? -14.335 21.961 31.692 1.00 82.19 374 PRO A CA 1
ATOM 3046 C C . PRO A 1 374 ? -15.694 21.329 31.336 1.00 82.19 374 PRO A C 1
ATOM 3048 O O . PRO A 1 374 ? -16.699 21.688 31.944 1.00 82.19 374 PRO A O 1
ATOM 3051 N N . GLU A 1 375 ? -15.726 20.347 30.430 1.00 77.88 375 GLU A N 1
ATOM 3052 C CA . GLU A 1 375 ? -16.915 19.578 30.039 1.00 77.88 375 GLU A CA 1
ATOM 3053 C C . GLU A 1 375 ? -17.605 18.831 31.200 1.00 77.88 375 GLU A C 1
ATOM 3055 O O . GLU A 1 375 ? -18.773 18.474 31.092 1.00 77.88 375 GLU A O 1
ATOM 3060 N N . ILE A 1 376 ? -16.919 18.614 32.329 1.00 79.06 376 ILE A N 1
ATOM 3061 C CA . ILE A 1 376 ? -17.499 17.981 33.531 1.00 79.06 376 ILE A CA 1
ATOM 3062 C C . ILE A 1 376 ? -18.393 18.963 34.316 1.00 79.06 376 ILE A C 1
ATOM 3064 O O . ILE A 1 376 ? -19.258 18.539 35.079 1.00 79.06 376 ILE A O 1
ATOM 3068 N N . LEU A 1 377 ? -18.197 20.273 34.134 1.00 77.25 377 LEU A N 1
ATOM 3069 C CA . LEU A 1 377 ? -18.996 21.333 34.765 1.00 77.25 377 LEU A CA 1
ATOM 3070 C C . LEU A 1 377 ? -20.119 21.855 33.853 1.00 77.25 377 LEU A C 1
ATOM 3072 O O . LEU A 1 377 ? -20.896 22.714 34.268 1.00 77.25 377 LEU A O 1
ATOM 3076 N N . GLU A 1 378 ? -20.213 21.346 32.624 1.00 75.44 378 GLU A N 1
ATOM 3077 C CA . GLU A 1 378 ? -21.265 21.695 31.675 1.00 75.44 378 GLU A CA 1
ATOM 3078 C C . GLU A 1 378 ? -22.562 20.954 32.037 1.00 75.44 378 GLU A C 1
ATOM 3080 O O . GLU A 1 378 ? -22.795 19.810 31.641 1.00 75.44 378 GLU A O 1
ATOM 3085 N N . ILE A 1 379 ? -23.424 21.619 32.812 1.00 66.69 379 ILE A N 1
ATOM 3086 C CA . ILE A 1 379 ? -24.801 21.167 33.018 1.00 66.69 379 ILE A CA 1
ATOM 3087 C C . ILE A 1 379 ? -25.517 21.287 31.672 1.00 66.69 379 ILE A C 1
ATOM 3089 O O . ILE A 1 379 ? -25.831 22.388 31.222 1.00 66.69 379 ILE A O 1
ATOM 3093 N N . LYS A 1 380 ? -25.779 20.151 31.024 1.00 60.62 380 LYS A N 1
ATOM 3094 C CA . LYS A 1 380 ? -26.656 20.110 29.854 1.00 60.62 380 LYS A CA 1
ATOM 3095 C C . LYS A 1 380 ? -28.079 20.401 30.307 1.00 60.62 380 LYS A C 1
ATOM 3097 O O . LYS A 1 380 ? -28.665 19.606 31.037 1.00 60.62 380 LYS A O 1
ATOM 3102 N N . GLU A 1 381 ? -28.628 21.522 29.857 1.00 58.94 381 GLU A N 1
ATOM 3103 C CA . GLU A 1 381 ? -30.055 21.802 29.983 1.00 58.94 381 GLU A CA 1
ATOM 3104 C C . GLU A 1 381 ? -30.833 20.815 29.099 1.00 58.94 381 GLU A C 1
ATOM 3106 O O . GLU A 1 381 ? -30.923 20.975 27.879 1.00 58.94 381 GLU A O 1
ATOM 3111 N N . GLU A 1 382 ? -31.390 19.765 29.708 1.00 54.31 382 GLU A N 1
ATOM 3112 C CA . GLU A 1 382 ? -32.453 18.976 29.084 1.00 54.31 382 GLU A CA 1
ATOM 3113 C C . GLU A 1 382 ? -33.723 19.833 29.038 1.00 54.31 382 GLU A C 1
ATOM 3115 O O . GLU A 1 382 ? -34.511 19.884 29.981 1.00 54.31 382 GLU A O 1
ATOM 3120 N N . HIS A 1 383 ? -33.881 20.566 27.935 1.00 48.66 383 HIS A N 1
ATOM 3121 C CA . HIS A 1 383 ? -35.023 21.445 27.709 1.00 48.66 383 HIS A CA 1
ATOM 3122 C C . HIS A 1 383 ? -36.342 20.660 27.616 1.00 48.66 383 HIS A C 1
ATOM 3124 O O . HIS A 1 383 ? -36.512 19.805 26.748 1.00 48.66 383 HIS A O 1
ATOM 3130 N N . ASP A 1 384 ? -37.281 21.041 28.482 1.00 50.50 384 ASP A N 1
ATOM 3131 C CA . ASP A 1 384 ? -38.740 21.008 28.324 1.00 50.50 384 ASP A CA 1
ATOM 3132 C C . ASP A 1 384 ? -39.364 19.941 27.407 1.00 50.50 384 ASP A C 1
ATOM 3134 O O . ASP A 1 384 ? -39.495 20.124 26.190 1.00 50.50 384 ASP A O 1
ATOM 3138 N N . GLN A 1 385 ? -39.957 18.908 28.021 1.00 48.88 385 GLN A N 1
ATOM 3139 C CA . GLN A 1 385 ? -41.124 18.238 27.433 1.00 48.88 385 GLN A CA 1
ATOM 3140 C C . GLN A 1 385 ? -42.011 17.504 28.457 1.00 48.88 385 GLN A C 1
ATOM 3142 O O . GLN A 1 385 ? -42.180 16.289 28.412 1.00 48.88 385 GLN A O 1
ATOM 3147 N N . ALA A 1 386 ? -42.649 18.259 29.361 1.00 43.94 386 ALA A N 1
ATOM 3148 C CA . ALA A 1 386 ? -43.737 17.745 30.199 1.00 43.94 386 ALA A CA 1
ATOM 3149 C C . ALA A 1 386 ? -44.848 18.791 30.429 1.00 43.94 386 ALA A C 1
ATOM 3151 O O . ALA A 1 386 ? -44.817 19.569 31.375 1.00 43.94 386 ALA A O 1
ATOM 3152 N N . SER A 1 387 ? -45.851 18.755 29.546 1.00 43.59 387 SER A N 1
ATOM 3153 C CA . SER A 1 387 ? -47.240 19.198 29.769 1.00 43.59 387 SER A CA 1
ATOM 3154 C C . SER A 1 387 ? -47.493 20.556 30.447 1.00 43.59 387 SER A C 1
ATOM 3156 O O . SER A 1 387 ? -47.649 20.654 31.664 1.00 43.59 387 SER A O 1
ATOM 3158 N N . SER A 1 388 ? -47.797 21.560 29.624 1.00 48.88 388 SER A N 1
ATOM 3159 C CA . SER A 1 388 ? -48.812 22.551 29.982 1.00 48.88 388 SER A CA 1
ATOM 3160 C C . SER A 1 388 ? -50.170 21.855 30.188 1.00 48.88 388 SER A C 1
ATOM 3162 O O . SER A 1 388 ? -50.771 21.345 29.242 1.00 48.88 388 SER A O 1
ATOM 3164 N N . GLY A 1 389 ? -50.671 21.820 31.425 1.00 45.62 389 GLY A N 1
ATOM 3165 C CA . GLY A 1 389 ? -51.968 21.216 31.741 1.00 45.62 389 GLY A CA 1
ATOM 3166 C C . GLY A 1 389 ? -52.506 21.634 33.109 1.00 45.62 389 GLY A C 1
ATOM 3167 O O . GLY A 1 389 ? -51.890 21.316 34.116 1.00 45.62 389 GLY A O 1
ATOM 3168 N N . ALA A 1 390 ? -53.678 22.288 33.107 1.00 46.31 390 ALA A N 1
ATOM 3169 C CA . ALA A 1 390 ? -54.490 22.706 34.265 1.00 46.31 390 ALA A CA 1
ATOM 3170 C C . ALA A 1 390 ? -53.774 23.622 35.293 1.00 46.31 390 ALA A C 1
ATOM 3172 O O . ALA A 1 390 ? -53.038 23.155 36.152 1.00 46.31 390 ALA A O 1
ATOM 3173 N N . SER A 1 391 ? -54.048 24.927 35.369 1.00 39.97 391 SER A N 1
ATOM 3174 C CA . SER A 1 391 ? -55.378 25.561 35.468 1.00 39.97 391 SER A CA 1
ATOM 3175 C C . SER A 1 391 ? -55.302 27.068 35.212 1.00 39.97 391 SER A C 1
ATOM 3177 O O . SER A 1 391 ? -54.247 27.647 35.550 1.00 39.97 391 SER A O 1
#

Organism: Parascaris univalens (NCBI:txid6257)

Foldseek 3Di:
DDDDDDDDDDDDDDDDPDPPPVVVVVVVVVVVVVVVPPDDPPDDDDPCPDPDDDVVVPVVVPPDDDDDDDDDDDDDDDDDDDDDDDPVVVVVVVVVVVVVVVVVVVVVVVVVVVVVVVVVVVVVCVVVVVVVVVVVVVVVVVVVVVVVVVVVVVVVVVVVVVVVVVVVVVVVVVVVVVVVVVVVVVVVVVVVVVVVVVVVVVVVVVVVVVVVVVVVVVVVVVVVVVVVVVVVVVVVVVVVVVVVVVVVVVVVVVVVVVVVVVVVVVVVVVVPPDDDPDDDVVVVVVVVVVVVVVVVVVVVVVVVVVVVVVVVVVVVVVVVVVVVVVDDDDDPPVPPPPDDVVVVVVVVVVVVVVVVVVVVVVVVVVVVCVVPPVVVVDDDPPDDDDDPDDD

pLDDT: mean 76.67, std 22.7, range [33.41, 98.81]